Protein AF-A0A1B0C076-F1 (afdb_monomer_lite)

Organism: NCBI:txid67801

pLDDT: mean 71.06, std 21.21, range [22.62, 97.69]

Radius of gyration: 74.0 Å; chains: 1; bounding box: 146×123×240 Å

Sequence (678 aa):
MTGCGRSSKGKMVEQGSFLVFSALSLLTPFNIMLSATPCTDHTSDASNQAGRGDLTRCPSCDRDASNKERTKKFFNGVHKFKKADGSTKPILLLCVYPHLLQAIKRKLRDDKTAEEFQYQLSQNEIFDGQQLAEVLKSYCYALEELKRMNNEIEERHIEEMNLIAFQIRDLKKEHKKRLNHLATQYSERVLIEYQKFFKLRESKLELRENYEAKLKKSAGKLQDTVEGLELDYKKQLDERKGLIRDLMKEMEDKVEGENDQYEKCLTTERKETQLWRGRTGVLQKKYDTLTKEVDNLLEEVEVLKEDLQKDISDRDYVTNSKEKRIQELLHKNQDLDKYKQVLNHKISEPKAQMEPREFQINDKRKHILEMEHELAGLNQNNAQLELELKELKDKYISNVADLKLERHRARAACECIQNMCTEIYHVANHINSPNQLKVAVKNLLQRHTSDELKRFISLNANVRDEFQRQRGQIERVLEIYKYRSDDRDGKRKSEKIFKENVLLLEEVDKLRENNQSKKCKQHVVRMHSVVKCYSKSTPGINGIRQISAPNFCNFQMELINGTLITTSTQSHTVPAKIHSQEVLMCGSLGHLSKGEATQMEEAVYVDVQDLHFATSETLLPRLYIKGLCKMVCALKESFASKESNWIKKPVQAAANFEDGLYVQAVPKAMRKSGETKS

Secondary structure (DSSP, 8-state):
---------S---------STTSSSS------------------------------PPPP----GGGTTGGGG-BTTEEEEEPTTS-EEEEE---S-HHHHHHHHHHHHHHHHHHHHHHHHHHHHHHHHHHHHHHHHHHHHHHHHHHHHHHHHHHHHHHHHHHHHHHHHHHHHHHHHHHHHHHHHHHHHHHHHHHHHHHHHHHHHHHHHHHHHHHHHHHHHHHHHHHHHHHHHHHHHHHHHHHHHHHHHHHHHHHHHHHHHHHHHHSSSSSSS--------TTTHHHHHHHHHHHHHHHHHHHHHHHHHHHHHHHHHHHHHHHHHHHHHHHHHHHHHHHHHHHHHHHHHHHHHHHHHHHHHHHHHHHHHHHHHHHHHHHHHHHHHHHHHHHHHHHHHHHHHHHHHHHHHHHHHHHHHHHHHHHHHHHHTTTT-HHHHHHHHHHHHHHHS-HHHHHHHHHHHHHHHHHHHHHHHHHHHHHHHHTT---HHHHHHHHHHHHHHHHHHHHHHHHHHHHHHHHTT--EEEEEEEEE--SPPPTT--STT-----SEEEEEEEETTS-EEEEEEES-PSSTT--EEEEEEEETTEEEEES---S-S--S---S---SS-GGG-SS-HHHHHHHHHHHHHHHHHT--SSSS--SGGGTTS--HHHHHHHHHHHHHHHHHHHT--

InterPro domains:
  IPR052993 Cilia- and flagella-associated protein 57 [PTHR32215] (111-526)

Foldseek 3Di:
DDDDDDDDDDDDDDDDDPPDPPDPDDDDDDDDDDDDDDDDDDDDDDDDDDDDDDDDDDDDDDDDPPCPVVCVCDDPQWHFDQDPVRDTDTDGDPPPCPPVVVVVVVVVVVVVVVVVVVVVVVVVVVVVVVVVVVVVVVVVVVVVVVVVVVVVVVVVVVVVVVVVVVVVVVVVVVVVVVVVVVVVVVVVVVVVVVVVVVVVVVVVVVVVVVVVVVVVVVVVVVVVVVVVVVVVVVVVVVVVVVVVVVVVVVVVVVVVVVVVVVVVVVVVVPPPPDDDDDDDDPDPVVVVVVVVVVVVVVVVVVVVVVVVVVVVVVVVVVVVVVVVVVVVVVVVVVVVVVVVVVVVVVVVVVVVVVVVVVVVVVVVVVVVVVVVVVVVVVVVVVVVVVVVVVVVVVVVVVVVVVVVVVVVVVVVVVVLVVVLVVLVVVLVVCVVPVVSNVVSVVVSCVVPDDPVVVVVVVVVVVVVVVVVVVVVVVVVVVVVVVVVDPPVPVVVVVVVVVVVVVVVVVVVVVVVVVVVVVVVQKDWPAKAKDFAAPDDDDPPDDDLPDPRHTQWIWMWTAIPQRKIKTWTWHCDDPPNQDGDIWIWIQHPVGIDIDDDDDDDDDCPDDPPPPPPDDCPPPSDHPVVVVVVVLQVVLVVQQPPDPDPHGNCVSVVPPQDVVNSVVSVVVVVVNVVSNVVPD

Structure (mmCIF, N/CA/C/O backbone):
data_AF-A0A1B0C076-F1
#
_entry.id   AF-A0A1B0C076-F1
#
loop_
_atom_site.group_PDB
_atom_site.id
_atom_site.type_symbol
_atom_site.label_atom_id
_atom_site.label_alt_id
_atom_site.label_comp_id
_atom_site.label_asym_id
_atom_site.label_entity_id
_atom_site.label_seq_id
_atom_site.pdbx_PDB_ins_code
_atom_site.Cartn_x
_atom_site.Cartn_y
_atom_site.Cartn_z
_atom_site.occupancy
_atom_site.B_iso_or_equiv
_atom_site.auth_seq_id
_atom_site.auth_comp_id
_atom_site.auth_asym_id
_atom_site.auth_atom_id
_atom_site.pdbx_PDB_model_num
ATOM 1 N N . MET A 1 1 ? -20.926 35.367 1.239 1.00 27.33 1 MET A N 1
ATOM 2 C CA . MET A 1 1 ? -22.118 35.500 0.373 1.00 27.33 1 MET A CA 1
ATOM 3 C C . MET A 1 1 ? -23.372 35.355 1.233 1.00 27.33 1 MET A C 1
ATOM 5 O O . MET A 1 1 ? -23.459 34.348 1.914 1.00 27.33 1 MET A O 1
ATOM 9 N N . THR A 1 2 ? -24.232 36.392 1.238 1.00 26.31 2 THR A N 1
ATOM 10 C CA . THR A 1 2 ? -25.701 36.445 1.522 1.00 26.31 2 THR A CA 1
ATOM 11 C C . THR A 1 2 ? -26.295 35.563 2.643 1.00 26.31 2 THR A C 1
ATOM 13 O O . THR A 1 2 ? -26.159 34.354 2.600 1.00 26.31 2 THR A O 1
ATOM 16 N N . GLY A 1 3 ? -27.082 36.039 3.613 1.00 24.81 3 GLY A N 1
ATOM 17 C CA . GLY A 1 3 ? -27.753 37.324 3.808 1.00 24.81 3 GLY A CA 1
ATOM 18 C C . GLY A 1 3 ? -28.663 37.278 5.053 1.00 24.81 3 GLY A C 1
ATOM 19 O O . GLY A 1 3 ? -28.959 36.211 5.588 1.00 24.81 3 GLY A O 1
ATOM 20 N N . CYS A 1 4 ? -29.077 38.459 5.515 1.00 24.28 4 CYS A N 1
ATOM 21 C CA . CYS A 1 4 ? -30.033 38.668 6.603 1.00 24.28 4 CYS A CA 1
ATOM 22 C C . CYS A 1 4 ? -31.421 38.081 6.300 1.00 24.28 4 CYS A C 1
ATOM 24 O O . CYS A 1 4 ? -31.939 38.247 5.199 1.00 24.28 4 CYS A O 1
ATOM 26 N N . GLY A 1 5 ? -32.079 37.542 7.330 1.00 25.92 5 GLY A N 1
ATOM 27 C CA . GLY A 1 5 ? -33.520 37.298 7.357 1.00 25.92 5 GLY A CA 1
ATOM 28 C C . GLY A 1 5 ? -34.102 37.749 8.695 1.00 25.92 5 GLY A C 1
ATOM 29 O O . GLY A 1 5 ? -33.899 37.095 9.713 1.00 25.92 5 GLY A O 1
ATOM 30 N N . ARG A 1 6 ? -34.820 38.880 8.701 1.00 26.91 6 ARG A N 1
ATOM 31 C CA . ARG A 1 6 ? -35.742 39.242 9.787 1.00 26.91 6 ARG A CA 1
ATOM 32 C C . ARG A 1 6 ? -36.996 38.379 9.656 1.00 26.91 6 ARG A C 1
ATOM 34 O O . ARG A 1 6 ? -37.555 38.286 8.569 1.00 26.91 6 ARG A O 1
ATOM 41 N N . SER A 1 7 ? -37.491 37.862 10.776 1.00 30.33 7 SER A N 1
ATOM 42 C CA . SER A 1 7 ? -38.908 37.536 10.928 1.00 30.33 7 SER A CA 1
ATOM 43 C C . SER A 1 7 ? -39.451 38.192 12.189 1.00 30.33 7 SER A C 1
ATOM 45 O O . SER A 1 7 ? -38.855 38.155 13.264 1.00 30.33 7 SER A O 1
ATOM 47 N N . SER A 1 8 ? -40.581 38.855 11.991 1.00 30.62 8 SER A N 1
ATOM 48 C CA . SER A 1 8 ? -41.372 39.601 12.948 1.00 30.62 8 SER A CA 1
ATOM 49 C C . SER A 1 8 ? -42.201 38.652 13.810 1.00 30.62 8 SER A C 1
ATOM 51 O O . SER A 1 8 ? -43.144 38.048 13.298 1.00 30.62 8 SER A O 1
ATOM 53 N N . LYS A 1 9 ? -41.883 38.567 15.106 1.00 29.09 9 LYS A N 1
ATOM 54 C CA . LYS A 1 9 ? -42.831 38.582 16.239 1.00 29.09 9 LYS A CA 1
ATOM 55 C C . LYS A 1 9 ? -42.114 38.168 17.530 1.00 29.09 9 LYS A C 1
ATOM 57 O O . LYS A 1 9 ? -41.797 37.004 17.716 1.00 29.09 9 LYS A O 1
ATOM 62 N N . GLY A 1 10 ? -41.991 39.123 18.452 1.00 26.55 10 GLY A N 1
ATOM 63 C CA . GLY A 1 10 ? -42.111 38.845 19.884 1.00 26.55 10 GLY A CA 1
ATOM 64 C C . GLY A 1 10 ? -40.821 38.667 20.687 1.00 26.55 10 GLY A C 1
ATOM 65 O O . GLY A 1 10 ? -40.294 37.570 20.770 1.00 26.55 10 GLY A O 1
ATOM 66 N N . LYS A 1 11 ? -40.471 39.743 21.406 1.00 28.09 11 LYS A N 1
ATOM 67 C CA . LYS A 1 11 ? -39.709 39.803 22.670 1.00 28.09 11 LYS A CA 1
ATOM 68 C C . LYS A 1 11 ? -38.223 39.413 22.629 1.00 28.09 11 LYS A C 1
ATOM 70 O O . LYS A 1 11 ? -37.848 38.249 22.670 1.00 28.09 11 LYS A O 1
ATOM 75 N N . MET A 1 12 ? -37.395 40.459 22.658 1.00 22.62 12 MET A N 1
ATOM 76 C CA . MET A 1 12 ? -35.980 40.415 23.018 1.00 22.62 12 MET A CA 1
ATOM 77 C C . MET A 1 12 ? -35.800 40.080 24.504 1.00 22.62 12 MET A C 1
ATOM 79 O O . MET A 1 12 ? -36.397 40.729 25.360 1.00 22.62 12 MET A O 1
ATOM 83 N N . VAL A 1 13 ? -34.921 39.119 24.779 1.00 27.34 13 VAL A N 1
ATOM 84 C CA . VAL A 1 13 ? -34.116 39.044 26.002 1.00 27.34 13 VAL A CA 1
ATOM 85 C C . VAL A 1 13 ? -32.666 39.031 25.525 1.00 27.34 13 VAL A C 1
ATOM 87 O O . VAL A 1 13 ? -32.308 38.249 24.646 1.00 27.34 13 VAL A O 1
ATOM 90 N N . GLU A 1 14 ? -31.881 39.978 26.025 1.00 26.78 14 GLU A N 1
ATOM 91 C CA . GLU A 1 14 ? -30.501 40.240 25.624 1.00 26.78 14 GLU A CA 1
ATOM 92 C C . GLU A 1 14 ? -29.573 39.072 25.992 1.00 26.78 14 GLU A C 1
ATOM 94 O O . GLU A 1 14 ? -29.549 38.610 27.132 1.00 26.78 14 GLU A O 1
ATOM 99 N N . GLN A 1 15 ? -28.781 38.614 25.019 1.00 26.00 15 GLN A N 1
ATOM 100 C CA . GLN A 1 15 ? -27.613 37.762 25.226 1.00 26.00 15 GLN A CA 1
ATOM 101 C C . GLN A 1 15 ? -26.394 38.393 24.546 1.00 26.00 15 GLN A C 1
ATOM 103 O O . GLN A 1 15 ? -26.307 38.475 23.324 1.00 26.00 15 GLN A O 1
ATOM 108 N N . GLY A 1 16 ? -25.445 38.793 25.382 1.00 23.94 16 GLY A N 1
ATOM 109 C CA . GLY A 1 16 ? -24.031 39.042 25.113 1.00 23.94 16 GLY A CA 1
ATOM 110 C C . GLY A 1 16 ? -23.400 39.153 26.504 1.00 23.94 16 GLY A C 1
ATOM 111 O O . GLY A 1 16 ? -23.870 39.934 27.315 1.00 23.94 16 GLY A O 1
ATOM 112 N N . SER A 1 17 ? -22.421 38.368 26.935 1.00 29.97 17 SER A N 1
ATOM 113 C CA . SER A 1 17 ? -21.235 37.944 26.209 1.00 29.97 17 SER A CA 1
ATOM 114 C C . SER A 1 17 ? -20.635 36.723 26.913 1.00 29.97 17 SER A C 1
ATOM 116 O O . SER A 1 17 ? -20.228 36.796 28.070 1.00 29.97 17 SER A O 1
ATOM 118 N N . PHE A 1 18 ? -20.566 35.598 26.205 1.00 31.47 18 PHE A N 1
ATOM 119 C CA . PHE A 1 18 ? -19.874 34.379 26.615 1.00 31.47 18 PHE A CA 1
ATOM 120 C C . PHE A 1 18 ? -18.512 34.374 25.913 1.00 31.47 18 PHE A C 1
ATOM 122 O O . PHE A 1 18 ? -18.367 33.748 24.870 1.00 31.47 18 PHE A O 1
ATOM 129 N N . LEU A 1 19 ? -17.557 35.185 26.388 1.00 30.86 19 LEU A N 1
ATOM 130 C CA . LEU A 1 19 ? -16.203 35.248 25.806 1.00 30.86 19 LEU A CA 1
ATOM 131 C C . LEU A 1 19 ? -15.184 35.987 26.696 1.00 30.86 19 LEU A C 1
ATOM 133 O O . LEU A 1 19 ? -14.437 36.820 26.211 1.00 30.86 19 LEU A O 1
ATOM 137 N N . VAL A 1 20 ? -15.144 35.697 28.004 1.00 28.70 20 VAL A N 1
ATOM 138 C CA . VAL A 1 20 ? -14.002 36.096 28.873 1.00 28.70 20 VAL A CA 1
ATOM 139 C C . VAL A 1 20 ? -13.654 35.042 29.944 1.00 28.70 20 VAL A C 1
ATOM 141 O O . VAL A 1 20 ? -12.554 35.051 30.482 1.00 28.70 20 VAL A O 1
ATOM 144 N N . PHE A 1 21 ? -14.509 34.055 30.227 1.00 31.20 21 PHE A N 1
ATOM 145 C CA . PHE A 1 21 ? -14.301 33.165 31.384 1.00 31.20 21 PHE A CA 1
ATOM 146 C C . PHE A 1 21 ? -13.466 31.894 31.112 1.00 31.20 21 PHE A C 1
ATOM 148 O O . PHE A 1 21 ? -13.417 30.995 31.944 1.00 31.20 21 PHE A O 1
ATOM 155 N N . SER A 1 22 ? -12.806 31.786 29.955 1.00 28.34 22 SER A N 1
ATOM 156 C CA . SER A 1 22 ? -12.161 30.533 29.512 1.00 28.34 22 SER A CA 1
ATOM 157 C C . SER A 1 22 ? -10.633 30.589 29.400 1.00 28.34 22 SER A C 1
ATOM 159 O O . SER A 1 22 ? -10.053 29.668 28.838 1.00 28.34 22 SER A O 1
ATOM 161 N N . ALA A 1 23 ? -9.964 31.628 29.914 1.00 27.47 23 ALA A N 1
ATOM 162 C CA . ALA A 1 23 ? -8.527 31.827 29.667 1.00 27.47 23 ALA A CA 1
ATOM 163 C C . ALA A 1 23 ? -7.631 32.002 30.913 1.00 27.47 23 ALA A C 1
ATOM 165 O O . ALA A 1 23 ? -6.492 32.423 30.758 1.00 27.47 23 ALA A O 1
ATOM 166 N N . LEU A 1 24 ? -8.084 31.687 32.136 1.00 28.73 24 LEU A N 1
ATOM 167 C CA . LEU A 1 24 ? -7.314 32.017 33.355 1.00 28.73 24 LEU A CA 1
ATOM 168 C C . LEU A 1 24 ? -7.347 30.961 34.479 1.00 28.73 24 LEU A C 1
ATOM 170 O O . LEU A 1 24 ? -7.406 31.308 35.655 1.00 28.73 24 LEU A O 1
ATOM 174 N N . SER A 1 25 ? -7.311 29.658 34.178 1.00 29.34 25 SER A N 1
ATOM 175 C CA . SER A 1 25 ? -7.231 28.651 35.263 1.00 29.34 25 SER A CA 1
ATOM 176 C C . SER A 1 25 ? -6.369 27.417 35.006 1.00 29.34 25 SER A C 1
ATOM 178 O O . SER A 1 25 ? -6.536 26.420 35.700 1.00 29.34 25 SER A O 1
ATOM 180 N N . LEU A 1 26 ? -5.406 27.457 34.084 1.00 28.23 26 LEU A N 1
ATOM 181 C CA . LEU A 1 26 ? -4.433 26.368 33.959 1.00 28.23 26 LEU A CA 1
ATOM 182 C C . LEU A 1 26 ? -3.021 26.928 33.736 1.00 28.23 26 LEU A C 1
ATOM 184 O O . LEU A 1 26 ? -2.797 27.600 32.735 1.00 28.23 26 LEU A O 1
ATOM 188 N N . LEU A 1 27 ? -2.104 26.558 34.651 1.00 26.64 27 LEU A N 1
ATOM 189 C CA . LEU A 1 27 ? -0.656 26.862 34.729 1.00 26.64 27 LEU A CA 1
ATOM 190 C C . LEU A 1 27 ? -0.349 28.250 35.339 1.00 26.64 27 LEU A C 1
ATOM 192 O O . LEU A 1 27 ? -0.892 29.249 34.900 1.00 26.64 27 LEU A O 1
ATOM 196 N N . THR A 1 28 ? 0.504 28.450 36.348 1.00 29.80 28 THR A N 1
ATOM 197 C CA . THR A 1 28 ? 1.490 27.608 37.052 1.00 29.80 28 THR A CA 1
ATOM 198 C C . THR A 1 28 ? 1.954 28.372 38.317 1.00 29.80 28 THR A C 1
ATOM 200 O O . THR A 1 28 ? 1.745 29.584 38.401 1.00 29.80 28 THR A O 1
ATOM 203 N N . PRO A 1 29 ? 2.573 27.688 39.296 1.00 33.47 29 PRO A N 1
ATOM 204 C CA . PRO A 1 29 ? 3.077 28.256 40.548 1.00 33.47 29 PRO A CA 1
ATOM 205 C C . PRO A 1 29 ? 4.355 29.073 40.309 1.00 33.47 29 PRO A C 1
ATOM 207 O O . PRO A 1 29 ? 5.079 28.765 39.377 1.00 33.47 29 PRO A O 1
ATOM 210 N N . PHE A 1 30 ? 4.624 30.085 41.141 1.00 26.66 30 PHE A N 1
ATOM 211 C CA . PHE A 1 30 ? 5.935 30.488 41.688 1.00 26.66 30 PHE A CA 1
ATOM 212 C C . PHE A 1 30 ? 5.782 31.854 42.377 1.00 26.66 30 PHE A C 1
ATOM 214 O O . PHE A 1 30 ? 5.500 32.868 41.745 1.00 26.66 30 PHE A O 1
ATOM 221 N N . ASN A 1 31 ? 5.986 31.862 43.695 1.00 29.73 31 ASN A N 1
ATOM 222 C CA . ASN A 1 31 ? 6.286 33.062 44.470 1.00 29.73 31 ASN A CA 1
ATOM 223 C C . ASN A 1 31 ? 7.607 33.661 43.971 1.00 29.73 31 ASN A C 1
ATOM 225 O O . ASN A 1 31 ? 8.642 33.021 44.142 1.00 29.73 31 ASN A O 1
ATOM 229 N N . ILE A 1 32 ? 7.591 34.895 43.465 1.00 25.56 32 ILE A N 1
ATOM 230 C CA . ILE A 1 32 ? 8.733 35.814 43.554 1.00 25.56 32 ILE A CA 1
ATOM 231 C C . ILE A 1 32 ? 8.188 37.198 43.926 1.00 25.56 32 ILE A C 1
ATOM 233 O O . ILE A 1 32 ? 7.276 37.719 43.291 1.00 25.56 32 ILE A O 1
ATOM 237 N N . MET A 1 33 ? 8.742 37.734 45.016 1.00 25.41 33 MET A N 1
ATOM 238 C CA . MET A 1 33 ? 8.527 39.074 45.566 1.00 25.41 33 MET A CA 1
ATOM 239 C C . MET A 1 33 ? 8.656 40.178 44.508 1.00 25.41 33 MET A C 1
ATOM 241 O O . MET A 1 33 ? 9.448 40.042 43.582 1.00 25.41 33 MET A O 1
ATOM 245 N N . LEU A 1 34 ? 8.017 41.328 44.749 1.00 23.25 34 LEU A N 1
ATOM 246 C CA . LEU A 1 34 ? 8.712 42.594 45.041 1.00 23.25 34 LEU A CA 1
ATOM 247 C C . LEU A 1 34 ? 7.687 43.723 45.245 1.00 23.25 34 LEU A C 1
ATOM 249 O O . LEU A 1 34 ? 6.906 44.039 44.359 1.00 23.25 34 LEU A O 1
ATOM 253 N N . SER A 1 35 ? 7.718 44.287 46.455 1.00 24.42 35 SER A N 1
ATOM 254 C CA . SER A 1 35 ? 7.391 45.669 46.838 1.00 24.42 35 SER A CA 1
ATOM 255 C C . SER A 1 35 ? 6.302 46.445 46.078 1.00 24.42 35 SER A C 1
ATOM 257 O O . SER A 1 35 ? 6.493 46.822 44.927 1.00 24.42 35 SER A O 1
ATOM 259 N N . ALA A 1 36 ? 5.299 46.927 46.814 1.00 24.22 36 ALA A N 1
ATOM 260 C CA . ALA A 1 36 ? 4.882 48.327 46.713 1.00 24.22 36 ALA A CA 1
ATOM 261 C C . ALA A 1 36 ? 4.124 48.745 47.983 1.00 24.22 36 ALA A C 1
ATOM 263 O O . ALA A 1 36 ? 3.157 48.120 48.404 1.00 24.22 36 ALA A O 1
ATOM 264 N N . THR A 1 37 ? 4.639 49.800 48.595 1.00 25.19 37 THR A N 1
ATOM 265 C CA . THR A 1 37 ? 4.164 50.552 49.761 1.00 25.19 37 THR A CA 1
ATOM 266 C C . THR A 1 37 ? 2.670 50.905 49.745 1.00 25.19 37 THR A C 1
ATOM 268 O O . THR A 1 37 ? 2.195 51.401 48.721 1.00 25.19 37 THR A O 1
ATOM 271 N N . PRO A 1 38 ? 1.951 50.830 50.882 1.00 26.97 38 PRO A N 1
ATOM 272 C CA . PRO A 1 38 ? 0.744 51.619 51.072 1.00 26.97 38 PRO A CA 1
ATOM 273 C C . PRO A 1 38 ? 1.137 53.031 51.529 1.00 26.97 38 PRO A C 1
ATOM 275 O O . PRO A 1 38 ? 1.602 53.238 52.648 1.00 26.97 38 PRO A O 1
ATOM 278 N N . CYS A 1 39 ? 0.970 54.004 50.637 1.00 26.20 39 CYS A N 1
ATOM 279 C CA . CYS A 1 39 ? 0.943 55.415 50.996 1.00 26.20 39 CYS A CA 1
ATOM 280 C C . CYS A 1 39 ? -0.496 55.734 51.418 1.00 26.20 39 CYS A C 1
ATOM 282 O O . CYS A 1 39 ? -1.390 55.792 50.575 1.00 26.20 39 CYS A O 1
ATOM 284 N N . THR A 1 40 ? -0.735 55.877 52.719 1.00 30.30 40 THR A N 1
ATOM 285 C CA . THR A 1 40 ? -1.957 56.496 53.238 1.00 30.30 40 THR A CA 1
ATOM 286 C C . THR A 1 40 ? -1.554 57.596 54.203 1.00 30.30 40 THR A C 1
ATOM 288 O O . THR A 1 40 ? -1.291 57.345 55.380 1.00 30.30 40 THR A O 1
ATOM 291 N N . ASP A 1 41 ? -1.501 58.816 53.682 1.00 26.38 41 ASP A N 1
ATOM 292 C CA . ASP A 1 41 ? -1.619 60.022 54.486 1.00 26.38 41 ASP A CA 1
ATOM 293 C C . ASP A 1 41 ? -3.041 60.075 55.054 1.00 26.38 41 ASP A C 1
ATOM 295 O O . ASP A 1 41 ? -4.009 60.115 54.297 1.00 26.38 41 ASP A O 1
ATOM 299 N N . HIS A 1 42 ? -3.171 60.004 56.379 1.00 28.69 42 HIS A N 1
ATOM 300 C CA . HIS A 1 42 ? -3.791 61.058 57.193 1.00 28.69 42 HIS A CA 1
ATOM 301 C C . HIS A 1 42 ? -4.025 60.606 58.648 1.00 28.69 42 HIS A C 1
ATOM 303 O O . HIS A 1 42 ? -4.879 59.780 58.949 1.00 28.69 42 HIS A O 1
ATOM 309 N N . THR A 1 43 ? -3.243 61.228 59.537 1.00 27.94 43 THR A N 1
ATOM 310 C CA . THR A 1 43 ? -3.638 61.858 60.814 1.00 27.94 43 THR A CA 1
ATOM 311 C C . THR A 1 43 ? -4.606 61.119 61.747 1.00 27.94 43 THR A C 1
ATOM 313 O O . THR A 1 43 ? -5.816 61.230 61.586 1.00 27.94 43 THR A O 1
ATOM 316 N N . SER A 1 44 ? -4.080 60.558 62.841 1.00 30.72 44 SER A N 1
ATOM 317 C CA . SER A 1 44 ? -4.340 61.073 64.199 1.00 30.72 44 SER A CA 1
ATOM 318 C C . SER A 1 44 ? -3.641 60.211 65.250 1.00 30.72 44 SER A C 1
ATOM 320 O O . SER A 1 44 ? -3.791 58.990 65.273 1.00 30.72 44 SER A O 1
ATOM 322 N N . ASP A 1 45 ? -2.897 60.891 66.113 1.00 25.86 45 ASP A N 1
ATOM 323 C CA . ASP A 1 45 ? -2.195 60.393 67.286 1.00 25.86 45 ASP A CA 1
ATOM 324 C C . ASP A 1 45 ? -3.082 59.586 68.247 1.00 25.86 45 ASP A C 1
ATOM 326 O O . ASP A 1 45 ? -4.219 59.961 68.523 1.00 25.86 45 ASP A O 1
ATOM 330 N N . ALA A 1 46 ? -2.510 58.535 68.844 1.00 26.53 46 ALA A N 1
ATOM 331 C CA . ALA A 1 46 ? -2.172 58.504 70.273 1.00 26.53 46 ALA A CA 1
ATOM 332 C C . ALA A 1 46 ? -2.187 57.076 70.857 1.00 26.53 46 ALA A C 1
ATOM 334 O O . ALA A 1 46 ? -3.229 56.446 71.006 1.00 26.53 46 ALA A O 1
ATOM 335 N N . SER A 1 47 ? -1.021 56.688 71.387 1.00 28.33 47 SER A N 1
ATOM 336 C CA . SER A 1 47 ? -0.861 56.051 72.705 1.00 28.33 47 SER A CA 1
ATOM 337 C C . SER A 1 47 ? -1.314 54.587 72.893 1.00 28.33 47 SER A C 1
ATOM 339 O O . SER A 1 47 ? -2.496 54.273 72.951 1.00 28.33 47 SER A O 1
ATOM 341 N N . ASN A 1 48 ? -0.374 53.679 73.174 1.00 30.78 48 ASN A N 1
ATOM 342 C CA . ASN A 1 48 ? 0.082 53.454 74.554 1.00 30.78 48 ASN A CA 1
ATOM 343 C C . ASN A 1 48 ? 1.050 52.267 74.658 1.00 30.78 48 ASN A C 1
ATOM 345 O O . ASN A 1 48 ? 0.691 51.110 74.450 1.00 30.78 48 ASN A O 1
ATOM 349 N N . GLN A 1 49 ? 2.279 52.587 75.065 1.00 30.86 49 GLN A N 1
ATOM 350 C CA . GLN A 1 49 ? 3.191 51.668 75.730 1.00 30.86 49 GLN A CA 1
ATOM 351 C C . GLN A 1 49 ? 2.688 51.350 77.140 1.00 30.86 49 GLN A C 1
ATOM 353 O O . GLN A 1 49 ? 2.058 52.164 77.814 1.00 30.86 49 GLN A O 1
ATOM 358 N N . ALA A 1 50 ? 3.032 50.145 77.577 1.00 28.17 50 ALA A N 1
ATOM 359 C CA . ALA A 1 50 ? 2.868 49.653 78.927 1.00 28.17 50 ALA A CA 1
ATOM 360 C C . ALA A 1 50 ? 3.514 50.577 79.976 1.00 28.17 50 ALA A C 1
ATOM 362 O O . ALA A 1 50 ? 4.671 50.971 79.856 1.00 28.17 50 ALA A O 1
ATOM 363 N N . GLY A 1 51 ? 2.782 50.827 81.060 1.00 28.77 51 GLY A N 1
ATOM 364 C CA . GLY A 1 51 ? 3.280 51.486 82.262 1.00 28.77 51 GLY A CA 1
ATOM 365 C C . GLY A 1 51 ? 2.475 51.016 83.464 1.00 28.77 51 GLY A C 1
ATOM 366 O O . GLY A 1 51 ? 1.383 51.513 83.726 1.00 28.77 51 GLY A O 1
ATOM 367 N N . ARG A 1 52 ? 2.995 49.994 84.151 1.00 31.23 52 ARG A N 1
ATOM 368 C CA . ARG A 1 52 ? 2.453 49.441 85.398 1.00 31.23 52 ARG A CA 1
ATOM 369 C C . ARG A 1 52 ? 2.393 50.528 86.475 1.00 31.23 52 ARG A C 1
ATOM 371 O O . ARG A 1 52 ? 3.332 51.301 86.631 1.00 31.23 52 ARG A O 1
ATOM 378 N N . GLY A 1 53 ? 1.284 50.556 87.209 1.00 27.86 53 GLY A N 1
ATOM 379 C CA . GLY A 1 53 ? 1.039 51.510 88.282 1.00 27.86 53 GLY A CA 1
ATOM 380 C C . GLY A 1 53 ? 1.835 51.238 89.556 1.00 27.86 53 GLY A C 1
ATOM 381 O O . GLY A 1 53 ? 2.126 50.092 89.894 1.00 27.86 53 GLY A O 1
ATOM 382 N N . ASP A 1 54 ? 2.086 52.317 90.293 1.00 28.27 54 ASP A N 1
ATOM 383 C CA . ASP A 1 54 ? 2.503 52.300 91.690 1.00 28.27 54 ASP A CA 1
ATOM 384 C C . ASP A 1 54 ? 1.274 52.668 92.545 1.00 28.27 54 ASP A C 1
ATOM 386 O O . ASP A 1 54 ? 0.905 53.832 92.716 1.00 28.27 54 ASP A O 1
ATOM 390 N N . LEU A 1 55 ? 0.548 51.643 93.000 1.00 30.02 55 LEU A N 1
ATOM 391 C CA . LEU A 1 55 ? -0.609 51.771 93.887 1.00 30.02 55 LEU A CA 1
ATOM 392 C C . LEU A 1 55 ? -0.121 51.724 95.338 1.00 30.02 55 LEU A C 1
ATOM 394 O O . LEU A 1 55 ? 0.178 50.666 95.889 1.00 30.02 55 LEU A O 1
ATOM 398 N N . THR A 1 56 ? -0.066 52.897 95.964 1.00 30.11 56 THR A N 1
ATOM 399 C CA . THR A 1 56 ? 0.103 53.091 97.409 1.00 30.11 56 THR A CA 1
ATOM 400 C C . THR A 1 56 ? -0.770 52.115 98.213 1.00 30.11 56 THR A C 1
ATOM 402 O O . THR A 1 56 ? -1.997 52.143 98.117 1.00 30.11 56 THR A O 1
ATOM 405 N N . ARG A 1 57 ? -0.142 51.267 99.041 1.00 29.72 57 ARG A N 1
ATOM 406 C CA . ARG A 1 57 ? -0.815 50.406 100.028 1.00 29.72 57 ARG A CA 1
ATOM 407 C C . ARG A 1 57 ? -1.589 51.269 101.036 1.00 29.72 57 ARG A C 1
ATOM 409 O O . ARG A 1 57 ? -0.976 52.023 101.789 1.00 29.72 57 ARG A O 1
ATOM 416 N N . CYS A 1 58 ? -2.912 51.123 101.106 1.00 26.23 58 CYS A N 1
ATOM 417 C CA . CYS A 1 58 ? -3.713 51.597 102.239 1.00 26.23 58 CYS A CA 1
ATOM 418 C C . CYS A 1 58 ? -3.916 50.448 103.246 1.00 26.23 58 CYS A C 1
ATOM 420 O O . CYS A 1 58 ? -4.317 49.361 102.829 1.00 26.23 58 CYS A O 1
ATOM 422 N N . PRO A 1 59 ? -3.683 50.658 104.554 1.00 33.53 59 PRO A N 1
ATOM 423 C CA . PRO A 1 59 ? -4.054 49.689 105.578 1.00 33.53 59 PRO A CA 1
ATOM 424 C C . PRO A 1 59 ? -5.576 49.703 105.782 1.00 33.53 59 PRO A C 1
ATOM 426 O O . PRO A 1 59 ? -6.167 50.754 106.025 1.00 33.53 59 PRO A O 1
ATOM 429 N N . SER A 1 60 ? -6.210 48.536 105.677 1.00 31.80 60 SER A N 1
ATOM 430 C CA . SER A 1 60 ? -7.613 48.319 106.036 1.00 31.80 60 SER A CA 1
ATOM 431 C C . SER A 1 60 ? -7.749 48.236 107.557 1.00 31.80 60 SER A C 1
ATOM 433 O O . SER A 1 60 ? -7.107 47.395 108.183 1.00 31.80 60 SER A O 1
ATOM 435 N N . CYS A 1 61 ? -8.582 49.084 108.154 1.00 36.78 61 CYS A N 1
ATOM 436 C CA . CYS A 1 61 ? -8.976 48.979 109.557 1.00 36.78 61 CYS A CA 1
ATOM 437 C C . CYS A 1 61 ? -10.477 48.680 109.655 1.00 36.78 61 CYS A C 1
ATOM 439 O O . CYS A 1 61 ? -11.309 49.454 109.179 1.00 36.78 61 CYS A O 1
ATOM 441 N N . ASP A 1 62 ? -10.793 47.531 110.254 1.00 34.41 62 ASP A N 1
ATOM 442 C CA . ASP A 1 62 ? -12.150 47.054 110.512 1.00 34.41 62 ASP A CA 1
ATOM 443 C C . ASP A 1 62 ? -12.855 47.875 111.603 1.00 34.41 62 ASP A C 1
ATOM 445 O O . ASP A 1 62 ? -12.235 48.432 112.516 1.00 34.41 62 ASP A O 1
ATOM 449 N N . ARG A 1 63 ? -14.183 47.976 111.479 1.00 40.19 63 ARG A N 1
ATOM 450 C CA . ARG A 1 63 ? -15.067 48.684 112.414 1.00 40.19 63 ARG A CA 1
ATOM 451 C C . ARG A 1 63 ? -15.320 47.839 113.666 1.00 40.19 63 ARG A C 1
ATOM 453 O O . ARG A 1 63 ? -16.396 47.271 113.802 1.00 40.19 63 ARG A O 1
ATOM 460 N N . ASP A 1 64 ? -14.400 47.875 114.621 1.00 40.44 64 ASP A N 1
ATOM 461 C CA . ASP A 1 64 ? -14.753 47.637 116.024 1.00 40.44 64 ASP A CA 1
ATOM 462 C C . ASP A 1 64 ? -14.952 48.970 116.756 1.00 40.44 64 ASP A C 1
ATOM 464 O O . ASP A 1 64 ? -14.298 49.980 116.472 1.00 40.44 64 ASP A O 1
ATOM 468 N N . ALA A 1 65 ? -15.902 48.993 117.694 1.00 51.25 65 ALA A N 1
ATOM 469 C CA . ALA A 1 65 ? -16.469 50.184 118.340 1.00 51.25 65 ALA A CA 1
ATOM 470 C C . ALA A 1 65 ? -15.483 51.045 119.173 1.00 51.25 65 ALA A C 1
ATOM 472 O O . ALA A 1 65 ? -15.900 52.006 119.818 1.00 51.25 65 ALA A O 1
ATOM 473 N N . SER A 1 66 ? -14.177 50.765 119.126 1.00 50.25 66 SER A N 1
ATOM 474 C CA . SER A 1 66 ? -13.127 51.432 119.909 1.00 50.25 66 SER A CA 1
ATOM 475 C C . SER A 1 66 ? -12.594 52.743 119.293 1.00 50.25 66 SER A C 1
ATOM 477 O O . SER A 1 66 ? -11.870 53.477 119.963 1.00 50.25 66 SER A O 1
ATOM 479 N N . ASN A 1 67 ? -12.938 53.086 118.043 1.00 48.16 67 ASN A N 1
ATOM 480 C CA . ASN A 1 67 ? -12.310 54.208 117.315 1.00 48.16 67 ASN A CA 1
ATOM 481 C C . ASN A 1 67 ? -13.144 55.500 117.203 1.00 48.16 67 ASN A C 1
ATOM 483 O O . ASN A 1 67 ? -12.753 56.421 116.476 1.00 48.16 67 ASN A O 1
ATOM 487 N N . LYS A 1 68 ? -14.248 55.626 117.954 1.00 51.16 68 LYS A N 1
ATOM 488 C CA . LYS A 1 68 ? -15.094 56.840 117.955 1.00 51.16 68 LYS A CA 1
ATOM 489 C C . LYS A 1 68 ? -14.325 58.119 118.324 1.00 51.16 68 LYS A C 1
ATOM 491 O O . LYS A 1 68 ? -14.667 59.199 117.842 1.00 51.16 68 LYS A O 1
ATOM 496 N N . GLU A 1 69 ? -13.264 58.016 119.126 1.00 51.28 69 GLU A N 1
ATOM 497 C CA . GLU A 1 69 ? -12.422 59.170 119.467 1.00 51.28 69 GLU A CA 1
ATOM 498 C C . GLU A 1 69 ? -11.448 59.569 118.349 1.00 51.28 69 GLU A C 1
ATOM 500 O O . GLU A 1 69 ? -11.199 60.759 118.154 1.00 51.28 69 GLU A O 1
ATOM 505 N N . ARG A 1 70 ? -10.949 58.621 117.541 1.00 51.91 70 ARG A N 1
ATOM 506 C CA . ARG A 1 70 ? -10.040 58.926 116.418 1.00 51.91 70 ARG A CA 1
ATOM 507 C C . ARG A 1 70 ? -10.763 59.517 115.209 1.00 51.91 70 ARG A C 1
ATOM 509 O O . ARG A 1 70 ? -10.186 60.358 114.520 1.00 51.91 70 ARG A O 1
ATOM 516 N N . THR A 1 71 ? -12.035 59.178 114.993 1.00 51.53 71 THR A N 1
ATOM 517 C CA . THR A 1 71 ? -12.863 59.782 113.933 1.00 51.53 71 THR A CA 1
ATOM 518 C C . THR A 1 71 ? -13.168 61.266 114.156 1.00 51.53 71 THR A C 1
ATOM 520 O O . THR A 1 71 ? -13.478 61.955 113.191 1.00 51.53 71 THR A O 1
ATOM 523 N N . LYS A 1 72 ? -12.998 61.807 115.374 1.00 52.81 72 LYS A N 1
ATOM 524 C CA . LYS A 1 72 ? -13.139 63.256 115.626 1.00 52.81 72 LYS A CA 1
ATOM 525 C C . LYS A 1 72 ? -12.045 64.105 114.956 1.00 52.81 72 LYS A C 1
ATOM 527 O O . LYS A 1 72 ? -12.235 65.303 114.792 1.00 52.81 72 LYS A O 1
ATOM 532 N N . LYS A 1 73 ? -10.912 63.511 114.546 1.00 54.47 73 LYS A N 1
ATOM 533 C CA . LYS A 1 73 ? -9.809 64.231 113.868 1.00 54.47 73 LYS A CA 1
ATOM 534 C C . LYS A 1 73 ? -10.053 64.488 112.372 1.00 54.47 73 LYS A C 1
ATOM 536 O O . LYS A 1 73 ? -9.270 65.203 111.744 1.00 54.47 73 LYS A O 1
ATOM 541 N N . PHE A 1 74 ? -11.117 63.915 111.810 1.00 52.81 74 PHE A N 1
ATOM 542 C CA . PHE A 1 74 ? -11.533 64.099 110.422 1.00 52.81 74 PHE A CA 1
ATOM 543 C C . PHE A 1 74 ? -12.772 65.002 110.403 1.00 52.81 74 PHE A C 1
ATOM 545 O O . PHE A 1 74 ? -13.856 64.572 110.788 1.00 52.81 74 PHE A O 1
ATOM 552 N N . PHE A 1 75 ? -12.626 66.249 109.953 1.00 48.78 75 PHE A N 1
ATOM 553 C CA . PHE A 1 75 ? -13.760 67.154 109.744 1.00 48.78 75 PHE A CA 1
ATOM 554 C C . PHE A 1 75 ? -14.209 67.016 108.282 1.00 48.78 75 PHE A C 1
ATOM 556 O O . PHE A 1 75 ? -13.381 67.128 107.378 1.00 48.78 75 PHE A O 1
ATOM 563 N N . ASN A 1 76 ? -15.484 66.692 108.036 1.00 54.38 76 ASN A N 1
ATOM 564 C CA . ASN A 1 76 ? -16.021 66.346 106.706 1.00 54.38 76 ASN A CA 1
ATOM 565 C C . ASN A 1 76 ? -15.245 65.236 105.957 1.00 54.38 76 ASN A C 1
ATOM 567 O O . ASN A 1 76 ? -15.045 65.310 104.749 1.00 54.38 76 ASN A O 1
ATOM 571 N N . GLY A 1 77 ? -14.790 64.191 106.660 1.00 58.19 77 GLY A N 1
ATOM 572 C CA . GLY A 1 77 ? -14.177 63.010 106.027 1.00 58.19 77 GLY A CA 1
ATOM 573 C C . GLY A 1 77 ? -12.734 63.189 105.531 1.00 58.19 77 GLY A C 1
ATOM 574 O O . GLY A 1 77 ? -12.173 62.252 104.960 1.00 58.19 77 GLY A O 1
ATOM 575 N N . VAL A 1 78 ? -12.110 64.345 105.793 1.00 55.00 78 VAL A N 1
ATOM 576 C CA . VAL A 1 78 ? -10.723 64.655 105.412 1.00 55.00 78 VAL A CA 1
ATOM 577 C C . VAL A 1 78 ? -9.883 64.944 106.657 1.00 55.00 78 VAL A C 1
ATOM 579 O O . VAL A 1 78 ? -10.259 65.767 107.491 1.00 55.00 78 VAL A O 1
ATOM 582 N N . HIS A 1 79 ? -8.713 64.312 106.775 1.00 63.56 79 HIS A N 1
ATOM 583 C CA . HIS A 1 79 ? -7.701 64.667 107.772 1.00 63.56 79 HIS A CA 1
ATOM 584 C C . HIS A 1 79 ? -6.440 65.170 107.081 1.00 63.56 79 HIS A C 1
ATOM 586 O O . HIS A 1 79 ? -5.862 64.495 106.236 1.00 63.56 79 HIS A O 1
ATOM 592 N N . LYS A 1 80 ? -6.007 66.379 107.428 1.00 55.97 80 LYS A N 1
ATOM 593 C CA . LYS A 1 80 ? -4.804 66.993 106.869 1.00 55.97 80 LYS A CA 1
ATOM 594 C C . LYS A 1 80 ? -3.589 66.538 107.679 1.00 55.97 80 LYS A C 1
ATOM 596 O O . LYS A 1 80 ? -3.366 67.032 108.780 1.00 55.97 80 LYS A O 1
ATOM 601 N N . PHE A 1 81 ? -2.820 65.595 107.141 1.00 59.31 81 PHE A N 1
ATOM 602 C CA . PHE A 1 81 ? -1.592 65.107 107.765 1.00 59.31 81 PHE A CA 1
ATOM 603 C C . PHE A 1 81 ? -0.405 65.948 107.289 1.00 59.31 81 PHE A C 1
ATOM 605 O O . PHE A 1 81 ? -0.120 66.005 106.089 1.00 59.31 81 PHE A O 1
ATOM 612 N N . LYS A 1 82 ? 0.276 66.622 108.221 1.00 54.00 82 LYS A N 1
ATOM 613 C CA . LYS A 1 82 ? 1.543 67.303 107.938 1.00 54.00 82 LYS A CA 1
ATOM 614 C C . LYS A 1 82 ? 2.679 66.292 107.992 1.00 54.00 82 LYS A C 1
ATOM 616 O O . LYS A 1 82 ? 2.865 65.619 109.002 1.00 54.00 82 LYS A O 1
ATOM 621 N N . LYS A 1 83 ? 3.429 66.201 106.901 1.00 56.78 83 LYS A N 1
ATOM 622 C CA . LYS A 1 83 ? 4.691 65.468 106.851 1.00 56.78 83 LYS A CA 1
ATOM 623 C C . LYS A 1 83 ? 5.794 66.273 107.548 1.00 56.78 83 LYS A C 1
ATOM 625 O O . LYS A 1 83 ? 5.674 67.484 107.725 1.00 56.78 83 LYS A O 1
ATOM 630 N N . ALA A 1 84 ? 6.881 65.596 107.915 1.00 54.47 84 ALA A N 1
ATOM 631 C CA . ALA A 1 84 ? 8.049 66.215 108.548 1.00 54.47 84 ALA A CA 1
ATOM 632 C C . ALA A 1 84 ? 8.742 67.278 107.663 1.00 54.47 84 ALA A C 1
ATOM 634 O O . ALA A 1 84 ? 9.471 68.115 108.178 1.00 54.47 84 ALA A O 1
ATOM 635 N N . ASP A 1 85 ? 8.466 67.281 106.354 1.00 56.47 85 ASP A N 1
ATOM 636 C CA . ASP A 1 85 ? 8.939 68.257 105.359 1.00 56.47 85 ASP A CA 1
ATOM 637 C C . ASP A 1 85 ? 8.066 69.532 105.265 1.00 56.47 85 ASP A C 1
ATOM 639 O O . ASP A 1 85 ? 8.270 70.373 104.393 1.00 56.47 85 ASP A O 1
ATOM 643 N N . GLY A 1 86 ? 7.064 69.679 106.141 1.00 57.06 86 GLY A N 1
ATOM 644 C CA . GLY A 1 86 ? 6.152 70.827 106.176 1.00 57.06 86 GLY A CA 1
ATOM 645 C C . GLY A 1 86 ? 4.984 70.753 105.183 1.00 57.06 86 GLY A C 1
ATOM 646 O O . GLY A 1 86 ? 4.043 71.547 105.290 1.00 57.06 86 GLY A O 1
ATOM 647 N N . SER A 1 87 ? 4.970 69.780 104.265 1.00 57.31 87 SER A N 1
ATOM 648 C CA . SER A 1 87 ? 3.879 69.600 103.304 1.00 57.31 87 SER A CA 1
ATOM 649 C C . SER A 1 87 ? 2.657 68.945 103.956 1.00 57.31 87 SER A C 1
ATOM 651 O O . SER A 1 87 ? 2.756 68.016 104.762 1.00 57.31 87 SER A O 1
ATOM 653 N N . THR A 1 88 ? 1.462 69.441 103.625 1.00 54.16 88 THR A N 1
ATOM 654 C CA . THR A 1 88 ? 0.207 68.938 104.201 1.00 54.16 88 THR A CA 1
ATOM 655 C C . THR A 1 88 ? -0.541 68.111 103.157 1.00 54.16 88 THR A C 1
ATOM 657 O O . THR A 1 88 ? -0.953 68.661 102.138 1.00 54.16 88 THR A O 1
ATOM 660 N N . LYS A 1 89 ? -0.740 66.804 103.388 1.00 54.28 89 LYS A N 1
ATOM 661 C CA . LYS A 1 89 ? -1.529 65.929 102.499 1.00 54.28 89 LYS A CA 1
ATOM 662 C C . LYS A 1 89 ? -2.900 65.601 103.110 1.00 54.28 89 LYS A C 1
ATOM 664 O O . LYS A 1 89 ? -2.955 65.210 104.278 1.00 54.28 89 LYS A O 1
ATOM 669 N N . PRO A 1 90 ? -4.006 65.731 102.355 1.00 53.72 90 PRO A N 1
ATOM 670 C CA . PRO A 1 90 ? -5.310 65.257 102.801 1.00 53.72 90 PRO A CA 1
ATOM 671 C C . PRO A 1 90 ? -5.365 63.723 102.736 1.00 53.72 90 PRO A C 1
ATOM 673 O O . PRO A 1 90 ? -5.144 63.126 101.686 1.00 53.72 90 PRO A O 1
ATOM 676 N N . ILE A 1 91 ? -5.663 63.089 103.865 1.00 59.94 91 ILE A N 1
ATOM 677 C CA . ILE A 1 91 ? -5.991 61.668 103.979 1.00 59.94 91 ILE A CA 1
ATOM 678 C C . ILE A 1 91 ? -7.517 61.562 104.040 1.00 59.94 91 ILE A C 1
ATOM 680 O O . ILE A 1 91 ? -8.154 62.174 104.900 1.00 59.94 91 ILE A O 1
ATOM 684 N N . LEU A 1 92 ? -8.091 60.803 103.108 1.00 51.00 92 LEU A N 1
ATOM 685 C CA . LEU A 1 92 ? -9.527 60.550 102.978 1.00 51.00 92 LEU A CA 1
ATOM 686 C C . LEU A 1 92 ? -9.862 59.172 103.558 1.00 51.00 92 LEU A C 1
ATOM 688 O O . LEU A 1 92 ? -9.170 58.194 103.274 1.00 51.00 92 LEU A O 1
ATOM 692 N N . LEU A 1 93 ? -10.918 59.082 104.369 1.00 49.62 93 LEU A N 1
ATOM 693 C CA . LEU A 1 93 ? -11.337 57.820 104.986 1.00 49.62 93 LEU A CA 1
ATOM 694 C C . LEU A 1 93 ? -12.175 56.986 103.989 1.00 49.62 93 LEU A C 1
ATOM 696 O O . LEU A 1 93 ? -13.295 57.359 103.647 1.00 49.62 93 LEU A O 1
ATOM 700 N N . LEU A 1 94 ? -11.645 55.846 103.529 1.00 50.84 94 LEU A N 1
ATOM 701 C CA . LEU A 1 94 ? -12.181 55.042 102.413 1.00 50.84 94 LEU A CA 1
ATOM 702 C C . LEU A 1 94 ? -13.296 54.046 102.807 1.00 50.84 94 LEU A C 1
ATOM 704 O O . LEU A 1 94 ? -13.439 52.991 102.198 1.00 50.84 94 LEU A O 1
ATOM 708 N N . CYS A 1 95 ? -14.106 54.357 103.822 1.00 51.03 95 CYS A N 1
ATOM 709 C CA . CYS A 1 95 ? -15.159 53.457 104.322 1.00 51.03 95 CYS A CA 1
ATOM 710 C C . CYS A 1 95 ? -16.553 53.739 103.724 1.00 51.03 95 CYS A C 1
ATOM 712 O O . CYS A 1 95 ? -17.556 53.338 104.311 1.00 51.03 95 CYS A O 1
ATOM 714 N N . VAL A 1 96 ? -16.640 54.451 102.591 1.00 47.28 96 VAL A N 1
ATOM 715 C CA . VAL A 1 96 ? -17.919 54.966 102.050 1.00 47.28 96 VAL A CA 1
ATOM 716 C C . VAL A 1 96 ? -18.286 54.406 100.661 1.00 47.28 96 VAL A C 1
ATOM 718 O O . VAL A 1 96 ? -19.395 54.637 100.200 1.00 47.28 96 VAL A O 1
ATOM 721 N N . TYR A 1 97 ? -17.441 53.600 99.998 1.00 51.72 97 TYR A N 1
ATOM 722 C CA . TYR A 1 97 ? -17.720 53.139 98.620 1.00 51.72 97 TYR A CA 1
ATOM 723 C C . TYR A 1 97 ? -17.615 51.613 98.423 1.00 51.72 97 TYR A C 1
ATOM 725 O O . TYR A 1 97 ? -16.673 51.136 97.785 1.00 51.72 97 TYR A O 1
ATOM 733 N N . PRO A 1 98 ? -18.595 50.818 98.900 1.00 57.81 98 PRO A N 1
ATOM 734 C CA . PRO A 1 98 ? -18.668 49.372 98.635 1.00 57.81 98 PRO A CA 1
ATOM 735 C C . PRO A 1 98 ? -18.647 49.022 97.133 1.00 57.81 98 PRO A C 1
ATOM 737 O O . PRO A 1 98 ? -18.133 47.972 96.746 1.00 57.81 98 PRO A O 1
ATOM 740 N N . HIS A 1 99 ? -19.111 49.933 96.273 1.00 59.06 99 HIS A N 1
ATOM 741 C CA . HIS A 1 99 ? -19.078 49.784 94.816 1.00 59.06 99 HIS A CA 1
ATOM 742 C C . HIS A 1 99 ? -17.659 49.674 94.238 1.00 59.06 99 HIS A C 1
ATOM 744 O O . HIS A 1 99 ? -17.450 48.929 93.282 1.00 59.06 99 HIS A O 1
ATOM 750 N N . LEU A 1 100 ? -16.668 50.352 94.829 1.00 57.66 100 LEU A N 1
ATOM 751 C CA . LEU A 1 100 ? -15.290 50.325 94.330 1.00 57.66 100 LEU A CA 1
ATOM 752 C C . LEU A 1 100 ? -14.622 48.970 94.611 1.00 57.66 100 LEU A C 1
ATOM 754 O O . LEU A 1 100 ? -13.951 48.406 93.749 1.00 57.66 100 LEU A O 1
ATOM 758 N N . LEU A 1 101 ? -14.865 48.401 95.796 1.00 60.25 101 LEU A N 1
ATOM 759 C CA . LEU A 1 101 ? -14.362 47.074 96.159 1.00 60.25 101 LEU A CA 1
ATOM 760 C C . LEU A 1 101 ? -14.993 45.981 95.278 1.00 60.25 101 LEU A C 1
ATOM 762 O O . LEU A 1 101 ? -14.328 45.023 94.885 1.00 60.25 101 LEU A O 1
ATOM 766 N N . GLN A 1 102 ? -16.276 46.140 94.938 1.00 66.19 102 GLN A N 1
ATOM 767 C CA . GLN A 1 102 ? -16.981 45.243 94.023 1.00 66.19 102 GLN A CA 1
ATOM 768 C C . GLN A 1 102 ? -16.463 45.371 92.582 1.00 66.19 102 GLN A C 1
ATOM 770 O O . GLN A 1 102 ? -16.320 44.355 91.905 1.00 66.19 102 GLN A O 1
ATOM 775 N N . ALA A 1 103 ? -16.111 46.582 92.137 1.00 70.62 103 ALA A N 1
ATOM 776 C CA . ALA A 1 103 ? -15.493 46.820 90.834 1.00 70.62 103 ALA A CA 1
ATOM 777 C C . ALA A 1 103 ? -14.102 46.171 90.721 1.00 70.62 103 ALA A C 1
ATOM 779 O O . ALA A 1 103 ? -13.822 45.503 89.730 1.00 70.62 103 ALA A O 1
ATOM 780 N N . ILE A 1 104 ? -13.264 46.277 91.759 1.00 70.06 104 ILE A N 1
ATOM 781 C CA . ILE A 1 104 ? -11.943 45.624 91.788 1.00 70.06 104 ILE A CA 1
ATOM 782 C C . ILE A 1 104 ? -12.087 44.095 91.766 1.00 70.06 10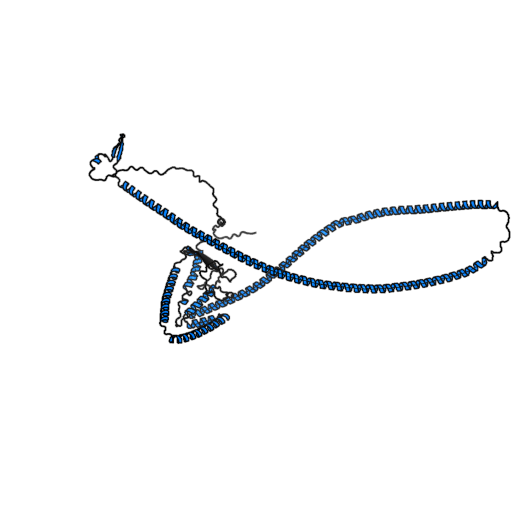4 ILE A C 1
ATOM 784 O O . ILE A 1 104 ? -11.384 43.426 91.015 1.00 70.06 104 ILE A O 1
ATOM 788 N N . LYS A 1 105 ? -13.031 43.528 92.534 1.00 71.00 105 LYS A N 1
ATOM 789 C CA . LYS A 1 105 ? -13.302 42.078 92.522 1.00 71.00 105 LYS A CA 1
ATOM 790 C C . LYS A 1 105 ? -13.843 41.573 91.181 1.00 71.00 105 LYS A C 1
ATOM 792 O O . LYS A 1 105 ? -13.564 40.430 90.834 1.00 71.00 105 LYS A O 1
ATOM 797 N N . ARG A 1 106 ? -14.623 42.386 90.456 1.00 69.25 106 ARG A N 1
ATOM 798 C CA . ARG A 1 106 ? -15.069 42.067 89.089 1.00 69.25 106 ARG A CA 1
ATOM 799 C C . ARG A 1 106 ? -13.889 42.066 88.128 1.00 69.25 106 ARG A C 1
ATOM 801 O O . ARG A 1 106 ? -13.648 41.043 87.515 1.00 69.25 106 ARG A O 1
ATOM 808 N N . LYS A 1 107 ? -13.072 43.120 88.137 1.00 77.69 107 LYS A N 1
ATOM 809 C CA . LYS A 1 107 ? -11.892 43.220 87.270 1.00 77.69 107 LYS A CA 1
ATOM 810 C C . LYS A 1 107 ? -10.904 42.063 87.466 1.00 77.69 107 LYS A C 1
ATOM 812 O O . LYS A 1 107 ? -10.472 41.460 86.502 1.00 77.69 107 LYS A O 1
ATOM 817 N N . LEU A 1 108 ? -10.641 41.673 88.715 1.00 73.19 108 LEU A N 1
ATOM 818 C CA . LEU A 1 108 ? -9.815 40.497 89.036 1.00 73.19 108 LEU A CA 1
ATOM 819 C C . LEU A 1 108 ? -10.422 39.163 88.572 1.00 73.19 108 LEU A C 1
ATOM 821 O O . LEU A 1 108 ? -9.693 38.192 88.395 1.00 73.19 108 LEU A O 1
ATOM 825 N N . ARG A 1 109 ? -11.750 39.078 88.443 1.00 76.38 109 ARG A N 1
ATOM 826 C CA . ARG A 1 109 ? -12.429 37.902 87.889 1.00 76.38 109 ARG A CA 1
ATOM 827 C C . ARG A 1 109 ? -12.347 37.914 86.366 1.00 76.38 109 ARG A C 1
ATOM 829 O O . ARG A 1 109 ? -12.048 36.875 85.798 1.00 76.38 109 ARG A O 1
ATOM 836 N N . ASP A 1 110 ? -12.552 39.077 85.759 1.00 77.94 110 ASP A N 1
ATOM 837 C CA . ASP A 1 110 ? -12.465 39.276 84.314 1.00 77.94 110 ASP A CA 1
ATOM 838 C C . ASP A 1 110 ? -11.040 38.975 83.809 1.00 77.94 110 ASP A C 1
ATOM 840 O O . ASP A 1 110 ? -10.877 38.219 82.853 1.00 77.94 110 ASP A O 1
ATOM 844 N N . ASP A 1 111 ? -10.008 39.450 84.519 1.00 75.38 111 ASP A N 1
ATOM 845 C CA . ASP A 1 111 ? -8.598 39.166 84.213 1.00 75.38 111 ASP A CA 1
ATOM 846 C C . ASP A 1 111 ? -8.289 37.658 84.312 1.00 75.38 111 ASP A C 1
ATOM 848 O O . ASP A 1 111 ? -7.664 37.096 83.416 1.00 75.38 111 ASP A O 1
ATOM 852 N N . LYS A 1 112 ? -8.804 36.961 85.338 1.00 77.75 112 LYS A N 1
ATOM 853 C CA . LYS A 1 112 ? -8.661 35.496 85.456 1.00 77.75 112 LYS A CA 1
ATOM 854 C C . LYS A 1 112 ? -9.356 34.748 84.324 1.00 77.75 112 LYS A C 1
ATOM 856 O O . LYS A 1 112 ? -8.781 33.820 83.768 1.00 77.75 112 LYS A O 1
ATOM 861 N N . THR A 1 113 ? -10.570 35.160 83.957 1.00 78.50 113 THR A N 1
ATOM 862 C CA . THR A 1 113 ? -11.265 34.547 82.819 1.00 78.50 113 THR A CA 1
ATOM 863 C C . THR A 1 113 ? -10.528 34.805 81.508 1.00 78.50 113 THR A C 1
ATOM 865 O O . THR A 1 113 ? -10.474 33.920 80.665 1.00 78.50 113 THR A O 1
ATOM 868 N N . ALA A 1 114 ? -9.908 35.977 81.334 1.00 80.25 114 ALA A N 1
ATOM 869 C CA . ALA A 1 114 ? -9.115 36.289 80.148 1.00 80.25 114 ALA A CA 1
ATOM 870 C C . ALA A 1 114 ? -7.844 35.428 80.053 1.00 80.25 114 ALA A C 1
ATOM 872 O O . ALA A 1 114 ? -7.524 34.942 78.969 1.00 80.25 114 ALA A O 1
ATOM 873 N N . GLU A 1 115 ? -7.154 35.192 81.173 1.00 81.75 115 GLU A N 1
ATOM 874 C CA . GLU A 1 115 ? -6.016 34.264 81.239 1.00 81.75 115 GLU A CA 1
ATOM 875 C C . GLU A 1 115 ? -6.440 32.821 80.910 1.00 81.75 115 GLU A C 1
ATOM 877 O O . GLU A 1 115 ? -5.770 32.144 80.129 1.00 81.75 115 GLU A O 1
ATOM 882 N N . GLU A 1 116 ? -7.587 32.365 81.427 1.00 82.50 116 GLU A N 1
ATOM 883 C CA . GLU A 1 116 ? -8.162 31.051 81.097 1.00 82.50 116 GLU A CA 1
ATOM 884 C C . GLU A 1 116 ? -8.512 30.933 79.602 1.00 82.50 116 GLU A C 1
ATOM 886 O O . GLU A 1 116 ? -8.193 29.920 78.974 1.00 82.50 116 GLU A O 1
ATOM 891 N N . PHE A 1 117 ? -9.102 31.973 79.000 1.00 81.75 117 PHE A N 1
ATOM 892 C CA . PHE A 1 117 ? -9.385 32.013 77.561 1.00 81.75 117 PHE A CA 1
ATOM 893 C C . PHE A 1 117 ? -8.109 32.006 76.710 1.00 81.75 117 PHE A C 1
ATOM 895 O O . PHE A 1 117 ? -8.058 31.304 75.701 1.00 81.75 117 PHE A O 1
ATOM 902 N N . GLN A 1 118 ? -7.064 32.742 77.101 1.00 83.88 118 GLN A N 1
ATOM 903 C CA . GLN A 1 118 ? -5.785 32.706 76.383 1.00 83.88 118 GLN A CA 1
ATOM 904 C C . GLN A 1 118 ? -5.113 31.336 76.466 1.00 83.88 118 GLN A C 1
ATOM 906 O O . GLN A 1 118 ? -4.586 30.850 75.465 1.00 83.88 118 GLN A O 1
ATOM 911 N N . TYR A 1 119 ? -5.166 30.685 77.628 1.00 85.94 119 TYR A N 1
ATOM 912 C CA . TYR A 1 119 ? -4.652 29.329 77.777 1.00 85.94 119 TYR A CA 1
ATOM 913 C C . TYR A 1 119 ? -5.407 28.331 76.884 1.00 85.94 119 TYR A C 1
ATOM 915 O O . TYR A 1 119 ? -4.784 27.494 76.232 1.00 85.94 119 TYR A O 1
ATOM 923 N N . GLN A 1 120 ? -6.737 28.450 76.794 1.00 87.62 120 GLN A N 1
ATOM 924 C CA . GLN A 1 120 ? -7.552 27.633 75.887 1.00 87.62 120 GLN A CA 1
ATOM 925 C C . GLN A 1 120 ? -7.211 27.872 74.412 1.00 87.62 120 GLN A C 1
ATOM 927 O O . GLN A 1 120 ? -7.099 26.910 73.657 1.00 87.62 120 GLN A O 1
ATOM 932 N N . LEU A 1 121 ? -7.010 29.127 73.998 1.00 85.00 121 LEU A N 1
ATOM 933 C CA . LEU A 1 121 ? -6.582 29.445 72.633 1.00 85.00 121 LEU A CA 1
ATOM 934 C C . LEU A 1 121 ? -5.220 28.820 72.314 1.00 85.00 121 LEU A C 1
ATOM 936 O O . LEU A 1 121 ? -5.084 28.169 71.285 1.00 85.00 121 LEU A O 1
ATOM 940 N N . SER A 1 122 ? -4.250 28.931 73.224 1.00 89.62 122 SER A N 1
ATOM 941 C CA . SER A 1 122 ? -2.924 28.329 73.046 1.00 89.62 122 SER A CA 1
ATOM 942 C C . SER A 1 122 ? -2.981 26.797 72.955 1.00 89.62 122 SER A C 1
ATOM 944 O O . SER A 1 122 ? -2.294 26.202 72.128 1.00 89.62 122 SER A O 1
ATOM 946 N N . GLN A 1 123 ? -3.831 26.144 73.754 1.00 87.88 123 GLN A N 1
ATOM 947 C CA . GLN A 1 123 ? -4.075 24.699 73.651 1.00 87.88 123 GLN A CA 1
ATOM 948 C C . GLN A 1 123 ? -4.688 24.314 72.296 1.00 87.88 123 GLN A C 1
ATOM 950 O O . GLN A 1 123 ? -4.244 23.345 71.679 1.00 87.88 123 GLN A O 1
ATOM 955 N N . ASN A 1 124 ? -5.663 25.088 71.812 1.00 89.06 124 ASN A N 1
ATOM 956 C CA . ASN A 1 124 ? -6.283 24.855 70.509 1.00 89.06 124 ASN A CA 1
ATOM 957 C C . ASN A 1 124 ? -5.277 25.040 69.363 1.00 89.06 124 ASN A C 1
ATOM 959 O O . ASN A 1 124 ? -5.222 24.196 68.480 1.00 89.06 124 ASN A O 1
ATOM 963 N N . GLU A 1 125 ? -4.420 26.064 69.407 1.00 89.38 125 GLU A N 1
ATOM 964 C CA . GLU A 1 125 ? -3.368 26.273 68.399 1.00 89.38 125 GLU A CA 1
ATOM 965 C C . GLU A 1 125 ? -2.373 25.103 68.336 1.00 89.38 125 GLU A C 1
ATOM 967 O O . GLU A 1 125 ? -1.966 24.686 67.250 1.00 89.38 125 GLU A O 1
ATOM 972 N N . ILE A 1 126 ? -1.996 24.537 69.490 1.00 90.56 126 ILE A N 1
ATOM 973 C CA . ILE A 1 126 ? -1.127 23.351 69.549 1.00 90.56 126 ILE A CA 1
ATOM 974 C C . ILE A 1 126 ? -1.836 22.137 68.941 1.00 90.56 126 ILE A C 1
ATOM 976 O O . ILE A 1 126 ? -1.225 21.386 68.179 1.00 90.56 126 ILE A O 1
ATOM 980 N N . PHE A 1 127 ? -3.115 21.945 69.264 1.00 91.62 127 PHE A N 1
ATOM 981 C CA . PHE A 1 127 ? -3.917 20.841 68.746 1.00 91.62 127 PHE A CA 1
ATOM 982 C C . PHE A 1 127 ? -4.123 20.939 67.228 1.00 91.62 127 PHE A C 1
ATOM 984 O O . PHE A 1 127 ? -3.857 19.974 66.509 1.00 91.62 127 PHE A O 1
ATOM 991 N N . ASP A 1 128 ? -4.506 22.114 66.730 1.00 90.56 128 ASP A N 1
ATOM 992 C CA . ASP A 1 128 ? -4.673 22.383 65.301 1.00 90.56 128 ASP A CA 1
ATOM 993 C C . ASP A 1 128 ? -3.340 22.222 64.555 1.00 90.56 128 ASP A C 1
ATOM 995 O O . ASP A 1 128 ? -3.291 21.630 63.474 1.00 90.56 128 ASP A O 1
ATOM 999 N N . GLY A 1 129 ? -2.229 22.665 65.158 1.00 92.56 129 GLY A N 1
ATOM 1000 C CA . GLY A 1 129 ? -0.882 22.463 64.626 1.00 92.56 129 GLY A CA 1
ATOM 1001 C C . GLY A 1 129 ? -0.488 20.985 64.517 1.00 92.56 129 GLY A C 1
ATOM 1002 O O . GLY A 1 129 ? 0.105 20.577 63.516 1.00 92.56 129 GLY A O 1
ATOM 1003 N N . GLN A 1 130 ? -0.850 20.163 65.506 1.00 92.38 130 GLN A N 1
ATOM 1004 C CA . GLN A 1 130 ? -0.619 18.715 65.472 1.00 92.38 130 GLN A CA 1
ATOM 1005 C C . GLN A 1 130 ? -1.472 18.023 64.405 1.00 92.38 130 GLN A C 1
ATOM 1007 O O . GLN A 1 130 ? -0.932 17.227 63.634 1.00 92.38 130 GLN A O 1
ATOM 1012 N N . GLN A 1 131 ? -2.763 18.358 64.304 1.00 92.12 131 GLN A N 1
ATOM 1013 C CA . GLN A 1 131 ? -3.628 17.815 63.252 1.00 92.12 131 GLN A CA 1
ATOM 1014 C C . GLN A 1 131 ? -3.116 18.184 61.860 1.00 92.12 131 GLN A C 1
ATOM 1016 O O . GLN A 1 131 ? -3.049 17.329 60.976 1.00 92.12 131 GLN A O 1
ATOM 1021 N N . LEU A 1 132 ? -2.700 19.437 61.662 1.00 91.81 132 LEU A N 1
ATOM 1022 C CA . LEU A 1 132 ? -2.147 19.886 60.390 1.00 91.81 132 LEU A CA 1
ATOM 1023 C C . LEU A 1 132 ? -0.863 19.123 60.033 1.00 91.81 132 LEU A C 1
ATOM 1025 O O . LEU A 1 132 ? -0.694 18.717 58.883 1.00 91.81 132 LEU A O 1
ATOM 1029 N N . ALA A 1 133 ? 0.022 18.883 61.004 1.00 93.62 133 ALA A N 1
ATOM 1030 C CA . ALA A 1 133 ? 1.244 18.110 60.793 1.00 93.62 133 ALA A CA 1
ATOM 1031 C C . ALA A 1 133 ? 0.960 16.640 60.435 1.00 93.62 133 ALA A C 1
ATOM 1033 O O . ALA A 1 133 ? 1.622 16.081 59.559 1.00 93.62 133 ALA A O 1
ATOM 1034 N N . GLU A 1 134 ? -0.032 16.015 61.070 1.00 94.25 134 GLU A N 1
ATOM 1035 C CA . GLU A 1 134 ? -0.441 14.639 60.772 1.00 94.25 134 GLU A CA 1
ATOM 1036 C C . GLU A 1 134 ? -1.056 14.520 59.372 1.00 94.25 134 GLU A C 1
ATOM 1038 O O . GLU A 1 134 ? -0.693 13.626 58.602 1.00 94.25 134 GLU A O 1
ATOM 1043 N N . VAL A 1 135 ? -1.905 15.480 58.998 1.00 93.50 135 VAL A N 1
ATOM 1044 C CA . VAL A 1 135 ? -2.473 15.584 57.650 1.00 93.50 135 VAL A CA 1
ATOM 1045 C C . VAL A 1 135 ? -1.368 15.781 56.608 1.00 93.50 135 VAL A C 1
ATOM 1047 O O . VAL A 1 135 ? -1.337 15.060 55.611 1.00 93.50 135 VAL A O 1
ATOM 1050 N N . LEU A 1 136 ? -0.413 16.687 56.842 1.00 91.38 136 LEU A N 1
ATOM 1051 C CA . LEU A 1 136 ? 0.736 16.886 55.950 1.00 91.38 136 LEU A CA 1
ATOM 1052 C C . LEU A 1 136 ? 1.583 15.616 55.813 1.00 91.38 136 LEU A C 1
ATOM 1054 O O . LEU A 1 136 ? 1.977 15.265 54.704 1.00 91.38 136 LEU A O 1
ATOM 1058 N N . LYS A 1 137 ? 1.819 14.889 56.910 1.00 95.25 137 LYS A N 1
ATOM 1059 C CA . LYS A 1 137 ? 2.544 13.612 56.884 1.00 95.25 137 LYS A CA 1
ATOM 1060 C C . LYS A 1 137 ? 1.807 12.559 56.051 1.00 95.25 137 LYS A C 1
ATOM 1062 O O . LYS A 1 137 ? 2.442 11.864 55.261 1.00 95.25 137 LYS A O 1
ATOM 1067 N N . SER A 1 138 ? 0.484 12.469 56.193 1.00 94.62 138 SER A N 1
ATOM 1068 C CA . SER A 1 138 ? -0.357 11.582 55.380 1.00 94.62 138 SER A CA 1
ATOM 1069 C C . SER A 1 138 ? -0.294 11.946 53.892 1.00 94.62 138 SER A C 1
ATOM 1071 O O . SER A 1 138 ? -0.092 11.064 53.057 1.00 94.62 138 SER A O 1
ATOM 1073 N N . TYR A 1 139 ? -0.366 13.239 53.556 1.00 91.81 139 TYR A N 1
ATOM 1074 C CA . TYR A 1 139 ? -0.217 13.708 52.176 1.00 91.81 139 TYR A CA 1
ATOM 1075 C C . TYR A 1 139 ? 1.170 13.415 51.598 1.00 91.81 139 TYR A C 1
ATOM 1077 O O . TYR A 1 139 ? 1.260 12.970 50.455 1.00 91.81 139 TYR A O 1
ATOM 1085 N N . CYS A 1 140 ? 2.247 13.617 52.363 1.00 94.88 140 CYS A N 1
ATOM 1086 C CA . CYS A 1 140 ? 3.601 13.278 51.921 1.00 94.88 140 CYS A CA 1
ATOM 1087 C C . CYS A 1 140 ? 3.734 11.782 51.613 1.00 94.88 140 CYS A C 1
ATOM 1089 O O . CYS A 1 140 ? 4.253 11.431 50.558 1.00 94.88 140 CYS A O 1
ATOM 1091 N N . TYR A 1 141 ? 3.200 10.916 52.478 1.00 95.62 141 TYR A N 1
ATOM 1092 C CA . TYR A 1 141 ? 3.203 9.472 52.243 1.00 95.62 141 TYR A CA 1
ATOM 1093 C C . TYR A 1 141 ? 2.417 9.093 50.979 1.00 95.62 141 TYR A C 1
ATOM 1095 O O . TYR A 1 141 ? 2.911 8.341 50.145 1.00 95.62 141 TYR A O 1
ATOM 1103 N N . ALA A 1 142 ? 1.228 9.672 50.782 1.00 94.44 142 ALA A N 1
ATOM 1104 C CA . ALA A 1 142 ? 0.440 9.442 49.571 1.00 94.44 142 ALA A CA 1
ATOM 1105 C C . ALA A 1 142 ? 1.168 9.919 48.300 1.00 94.44 142 ALA A C 1
ATOM 1107 O O . ALA A 1 142 ? 1.103 9.259 47.265 1.00 94.44 142 ALA A O 1
ATOM 1108 N N . LEU A 1 143 ? 1.889 11.044 48.367 1.00 93.12 143 LEU A N 1
ATOM 1109 C CA . LEU A 1 143 ? 2.698 11.546 47.254 1.00 93.12 143 LEU A CA 1
ATOM 1110 C C . LEU A 1 143 ? 3.896 10.642 46.945 1.00 93.12 143 LEU A C 1
ATOM 1112 O O . LEU A 1 143 ? 4.214 10.445 45.773 1.00 93.12 143 LEU A O 1
ATOM 1116 N N . GLU A 1 144 ? 4.574 10.112 47.961 1.00 94.62 144 GLU A N 1
ATOM 1117 C CA . GLU A 1 144 ? 5.674 9.156 47.783 1.00 94.62 144 GLU A CA 1
ATOM 1118 C C . GLU A 1 144 ? 5.183 7.844 47.169 1.00 94.62 144 GLU A C 1
ATOM 1120 O O . GLU A 1 144 ? 5.791 7.337 46.228 1.00 94.62 144 GLU A O 1
ATOM 1125 N N . GLU A 1 145 ? 4.039 7.347 47.630 1.00 95.12 145 GLU A N 1
ATOM 1126 C CA . GLU A 1 145 ? 3.431 6.123 47.118 1.00 95.12 145 GLU A CA 1
ATOM 1127 C C . GLU A 1 145 ? 2.958 6.273 45.665 1.00 95.12 145 GLU A C 1
ATOM 1129 O O . GLU A 1 145 ? 3.222 5.413 44.825 1.00 95.12 145 GLU A O 1
ATOM 1134 N N . LEU A 1 146 ? 2.339 7.409 45.324 1.00 93.12 146 LEU A N 1
ATOM 1135 C CA . LEU A 1 146 ? 1.979 7.726 43.940 1.00 93.12 146 LEU A CA 1
ATOM 1136 C C . LEU A 1 146 ? 3.212 7.828 43.037 1.00 93.12 146 LEU A C 1
ATOM 1138 O O . LEU A 1 146 ? 3.183 7.333 41.912 1.00 93.12 146 LEU A O 1
ATOM 1142 N N . LYS A 1 147 ? 4.307 8.432 43.517 1.00 95.00 147 LYS A N 1
ATOM 1143 C CA . LYS A 1 147 ? 5.574 8.479 42.769 1.00 95.00 147 LYS A CA 1
ATOM 1144 C C . LYS A 1 147 ? 6.141 7.081 42.537 1.00 95.00 147 LYS A C 1
ATOM 1146 O O . LYS A 1 147 ? 6.585 6.795 41.430 1.00 95.00 147 LYS A O 1
ATOM 1151 N N . ARG A 1 148 ? 6.101 6.212 43.550 1.00 96.00 148 ARG A N 1
ATOM 1152 C CA . ARG A 1 148 ? 6.554 4.819 43.442 1.00 96.00 148 ARG A CA 1
ATOM 1153 C C . ARG A 1 148 ? 5.744 4.053 42.396 1.00 96.00 148 ARG A C 1
ATOM 1155 O O . ARG A 1 148 ? 6.335 3.492 41.480 1.00 96.00 148 ARG A O 1
ATOM 1162 N N . MET A 1 149 ? 4.414 4.109 42.475 1.00 94.50 149 MET A N 1
ATOM 1163 C CA . MET A 1 149 ? 3.540 3.460 41.492 1.00 94.50 149 MET A CA 1
ATOM 1164 C C . MET A 1 149 ? 3.743 4.012 40.077 1.00 94.50 149 MET A C 1
ATOM 1166 O O . MET A 1 149 ? 3.732 3.247 39.117 1.00 94.50 149 MET A O 1
ATOM 1170 N N . ASN A 1 150 ? 3.951 5.324 39.930 1.00 91.75 150 ASN A N 1
ATOM 1171 C CA . ASN A 1 150 ? 4.204 5.920 38.621 1.00 91.75 150 ASN A CA 1
ATOM 1172 C C . ASN A 1 150 ? 5.524 5.414 38.016 1.00 91.75 150 ASN A C 1
ATOM 1174 O O . ASN A 1 150 ? 5.540 5.023 36.853 1.00 91.75 150 ASN A O 1
ATOM 1178 N N . ASN A 1 151 ? 6.593 5.327 38.814 1.00 95.19 151 ASN A N 1
ATOM 1179 C CA . ASN A 1 151 ? 7.869 4.759 38.368 1.00 95.19 151 ASN A CA 1
ATOM 1180 C C . ASN A 1 151 ? 7.728 3.277 37.966 1.00 95.19 151 ASN A C 1
ATOM 1182 O O . ASN A 1 151 ? 8.245 2.874 36.931 1.00 95.19 151 ASN A O 1
ATOM 1186 N N . GLU A 1 152 ? 6.984 2.474 38.733 1.00 96.06 152 GLU A N 1
ATOM 1187 C CA . GLU A 1 152 ? 6.735 1.057 38.412 1.00 96.06 152 GLU A CA 1
ATOM 1188 C C . GLU A 1 152 ? 5.918 0.886 37.116 1.00 96.06 152 GLU A C 1
ATOM 1190 O O . GLU A 1 152 ? 6.155 -0.033 36.329 1.00 96.06 152 GLU A O 1
ATOM 1195 N N . ILE A 1 153 ? 4.949 1.771 36.861 1.00 92.25 153 ILE A N 1
ATOM 1196 C CA . ILE A 1 153 ? 4.192 1.787 35.600 1.00 92.25 153 ILE A CA 1
ATOM 1197 C C . ILE A 1 153 ? 5.099 2.183 34.430 1.00 92.25 153 ILE A C 1
ATOM 1199 O O . ILE A 1 153 ? 5.021 1.554 33.374 1.00 92.25 153 ILE A O 1
ATOM 1203 N N . GLU A 1 154 ? 5.964 3.183 34.608 1.00 93.12 154 GLU A N 1
ATOM 1204 C CA . GLU A 1 154 ? 6.929 3.605 33.589 1.00 93.12 154 GLU A CA 1
ATOM 1205 C C . GLU A 1 154 ? 7.916 2.483 33.244 1.00 93.12 154 GLU A C 1
ATOM 1207 O O . GLU A 1 154 ? 8.127 2.206 32.062 1.00 93.12 154 GLU A O 1
ATOM 1212 N N . GLU A 1 155 ? 8.455 1.777 34.243 1.00 94.88 155 GLU A N 1
ATOM 1213 C CA . GLU A 1 155 ? 9.332 0.619 34.030 1.00 94.88 155 GLU A CA 1
ATOM 1214 C C . GLU A 1 155 ? 8.626 -0.497 33.248 1.00 94.88 155 GLU A C 1
ATOM 1216 O O . GLU A 1 155 ? 9.141 -0.941 32.218 1.00 94.88 155 GLU A O 1
ATOM 1221 N N . ARG A 1 156 ? 7.408 -0.892 33.649 1.00 93.44 156 ARG A N 1
ATOM 1222 C CA . ARG A 1 156 ? 6.626 -1.902 32.909 1.00 93.44 156 ARG A CA 1
ATOM 1223 C C . ARG A 1 156 ? 6.328 -1.472 31.476 1.00 93.44 156 ARG A C 1
ATOM 1225 O O . ARG A 1 156 ? 6.450 -2.272 30.551 1.00 93.44 156 ARG A O 1
ATOM 1232 N N . HIS A 1 157 ? 5.980 -0.204 31.267 1.00 93.62 157 HIS A N 1
ATOM 1233 C CA . HIS A 1 157 ? 5.732 0.317 29.927 1.00 93.62 157 HIS A CA 1
ATOM 1234 C C . HIS A 1 157 ? 7.006 0.280 29.064 1.00 93.62 157 HIS A C 1
ATOM 1236 O O . HIS A 1 157 ? 6.946 -0.046 27.878 1.00 93.62 157 HIS A O 1
ATOM 1242 N N . ILE A 1 158 ? 8.179 0.564 29.642 1.00 94.88 158 ILE A N 1
ATOM 1243 C CA . ILE A 1 158 ? 9.471 0.429 28.952 1.00 94.88 158 ILE A CA 1
ATOM 1244 C C . ILE A 1 158 ? 9.734 -1.035 28.568 1.00 94.88 158 ILE A C 1
ATOM 1246 O O . ILE A 1 158 ? 10.162 -1.304 27.441 1.00 94.88 158 ILE A O 1
ATOM 1250 N N . GLU A 1 159 ? 9.456 -1.992 29.453 1.00 94.62 159 GLU A N 1
ATOM 1251 C CA . GLU A 1 159 ? 9.594 -3.426 29.166 1.00 94.62 159 GLU A CA 1
ATOM 1252 C C . GLU A 1 159 ? 8.672 -3.886 28.026 1.00 94.62 159 GLU A C 1
ATOM 1254 O O . GLU A 1 159 ? 9.126 -4.555 27.091 1.00 94.62 159 GLU A O 1
ATOM 1259 N N . GLU A 1 160 ? 7.403 -3.473 28.040 1.00 92.44 160 GLU A N 1
ATOM 1260 C CA . GLU A 1 160 ? 6.442 -3.771 26.973 1.00 92.44 160 GLU A CA 1
ATOM 1261 C C . GLU A 1 160 ? 6.868 -3.156 25.633 1.00 92.44 160 GLU A C 1
ATOM 1263 O O . GLU A 1 160 ? 6.856 -3.831 24.597 1.00 92.44 160 GLU A O 1
ATOM 1268 N N . MET A 1 161 ? 7.323 -1.898 25.642 1.00 90.94 161 MET A N 1
ATOM 1269 C CA . MET A 1 161 ? 7.868 -1.236 24.453 1.00 90.94 161 MET A CA 1
ATOM 1270 C C . MET A 1 161 ? 9.089 -1.974 23.900 1.00 90.94 161 MET A C 1
ATOM 1272 O O . MET A 1 161 ? 9.208 -2.140 22.682 1.00 90.94 161 MET A O 1
ATOM 1276 N N . ASN A 1 162 ? 9.972 -2.470 24.768 1.00 94.00 162 ASN A N 1
ATOM 1277 C CA . ASN A 1 162 ? 11.132 -3.261 24.365 1.00 94.00 162 ASN A CA 1
ATOM 1278 C C . ASN A 1 162 ? 10.724 -4.603 23.741 1.00 94.00 162 ASN A C 1
ATOM 1280 O O . ASN A 1 162 ? 11.291 -4.997 22.715 1.00 94.00 162 ASN A O 1
ATOM 1284 N N . LEU A 1 163 ? 9.719 -5.282 24.302 1.00 96.00 163 LEU A N 1
ATOM 1285 C CA . LEU A 1 163 ? 9.189 -6.532 23.756 1.00 96.00 163 LEU A CA 1
ATOM 1286 C C . LEU A 1 163 ? 8.563 -6.317 22.372 1.00 96.00 163 LEU A C 1
ATOM 1288 O O . LEU A 1 163 ? 8.864 -7.057 21.431 1.00 96.00 163 LEU A O 1
ATOM 1292 N N . ILE A 1 164 ? 7.751 -5.270 22.216 1.00 92.56 164 ILE A N 1
ATOM 1293 C CA . ILE A 1 164 ? 7.145 -4.901 20.931 1.00 92.56 164 ILE A CA 1
ATOM 1294 C C . ILE A 1 164 ? 8.236 -4.538 19.914 1.00 92.56 164 ILE A C 1
ATOM 1296 O O . ILE A 1 164 ? 8.210 -5.010 18.774 1.00 92.56 164 ILE A O 1
ATOM 1300 N N . ALA A 1 165 ? 9.248 -3.764 20.315 1.00 93.44 165 ALA A N 1
ATOM 1301 C CA . ALA A 1 165 ? 10.376 -3.419 19.453 1.00 93.44 165 ALA A CA 1
ATOM 1302 C C . ALA A 1 165 ? 11.168 -4.660 19.003 1.00 93.44 165 ALA A C 1
ATOM 1304 O O . ALA A 1 165 ? 11.602 -4.731 17.847 1.00 93.44 165 ALA A O 1
ATOM 1305 N N . PHE A 1 166 ? 11.331 -5.652 19.884 1.00 96.25 166 PHE A N 1
ATOM 1306 C CA . PHE A 1 166 ? 11.955 -6.932 19.558 1.00 96.25 166 PHE A CA 1
ATOM 1307 C C . PHE A 1 166 ? 11.121 -7.728 18.544 1.00 96.25 166 PHE A C 1
ATOM 1309 O O . PHE A 1 166 ? 11.652 -8.129 17.507 1.00 96.25 166 PHE A O 1
ATOM 1316 N N . GLN A 1 167 ? 9.812 -7.870 18.769 1.00 95.56 167 GLN A N 1
ATOM 1317 C CA . GLN A 1 167 ? 8.904 -8.560 17.843 1.00 95.56 167 GLN A CA 1
ATOM 1318 C C . GLN A 1 167 ? 8.880 -7.901 16.456 1.00 95.56 167 GLN A C 1
ATOM 1320 O O . GLN A 1 167 ? 8.971 -8.586 15.436 1.00 95.56 167 GLN A O 1
ATOM 1325 N N . ILE A 1 168 ? 8.839 -6.564 16.396 1.00 91.69 168 ILE A N 1
ATOM 1326 C CA . ILE A 1 168 ? 8.923 -5.815 15.134 1.00 91.69 168 ILE A CA 1
ATOM 1327 C C . ILE A 1 168 ? 10.255 -6.095 14.427 1.00 91.69 168 ILE A C 1
ATOM 1329 O O . ILE A 1 168 ? 10.286 -6.248 13.202 1.00 91.69 168 ILE A O 1
ATOM 1333 N N . ARG A 1 169 ? 11.368 -6.161 15.168 1.00 96.06 169 ARG A N 1
ATOM 1334 C CA . ARG A 1 169 ? 12.696 -6.439 14.603 1.00 96.06 169 ARG A CA 1
ATOM 1335 C C . ARG A 1 169 ? 12.778 -7.851 14.024 1.00 96.06 169 ARG A C 1
ATOM 1337 O O . ARG A 1 169 ? 13.298 -8.006 12.917 1.00 96.06 169 ARG A O 1
ATOM 1344 N N . ASP A 1 170 ? 12.243 -8.846 14.721 1.00 96.38 170 ASP A N 1
ATOM 1345 C CA . ASP A 1 170 ? 12.228 -10.233 14.252 1.00 96.38 170 ASP A CA 1
ATOM 1346 C C . ASP A 1 170 ? 11.324 -10.417 13.030 1.00 96.38 170 ASP A C 1
ATOM 1348 O O . ASP A 1 170 ? 11.773 -10.973 12.023 1.00 96.38 170 ASP A O 1
ATOM 1352 N N . LEU A 1 171 ? 10.120 -9.833 13.033 1.00 93.56 171 LEU A N 1
ATOM 1353 C CA . LEU A 1 171 ? 9.239 -9.823 11.860 1.00 93.56 171 LEU A CA 1
ATOM 1354 C C . LEU A 1 171 ? 9.899 -9.137 10.656 1.00 93.56 171 LEU A C 1
ATOM 1356 O O . LEU A 1 171 ? 9.847 -9.655 9.539 1.00 93.56 171 LEU A O 1
ATOM 1360 N N . LYS A 1 172 ? 10.588 -8.005 10.864 1.00 94.69 172 LYS A N 1
ATOM 1361 C CA . LYS A 1 172 ? 11.359 -7.330 9.804 1.00 94.69 172 LYS A CA 1
ATOM 1362 C C . LYS A 1 172 ? 12.498 -8.203 9.280 1.00 94.69 172 LYS A C 1
ATOM 1364 O O . LYS A 1 172 ? 12.733 -8.239 8.071 1.00 94.69 172 LYS A O 1
ATOM 1369 N N . LYS A 1 173 ? 13.206 -8.916 10.160 1.00 96.94 173 LYS A N 1
ATOM 1370 C CA . LYS A 1 173 ? 14.291 -9.832 9.780 1.00 96.94 173 LYS A CA 1
ATOM 1371 C C . LYS A 1 173 ? 13.759 -10.995 8.948 1.00 96.94 173 LYS A C 1
ATOM 1373 O O . LYS A 1 173 ? 14.370 -11.347 7.940 1.00 96.94 173 LYS A O 1
ATOM 1378 N N . GLU A 1 174 ? 12.622 -11.564 9.330 1.00 95.31 174 GLU A N 1
ATOM 1379 C CA . GLU A 1 174 ? 11.983 -12.642 8.580 1.00 95.31 174 GLU A CA 1
ATOM 1380 C C . GLU A 1 174 ? 11.453 -12.160 7.224 1.00 95.31 174 GLU A C 1
ATOM 1382 O O . GLU A 1 174 ? 11.719 -12.787 6.198 1.00 95.31 174 GLU A O 1
ATOM 1387 N N . HIS A 1 175 ? 10.803 -10.995 7.185 1.00 94.44 175 HIS A N 1
ATOM 1388 C CA . HIS A 1 175 ? 10.349 -10.380 5.939 1.00 94.44 175 HIS A CA 1
ATOM 1389 C C . HIS A 1 175 ? 11.522 -10.096 4.986 1.00 94.44 175 HIS A C 1
ATOM 1391 O O . HIS A 1 175 ? 11.453 -10.423 3.802 1.00 94.44 175 HIS A O 1
ATOM 1397 N N . LYS A 1 176 ? 12.648 -9.582 5.504 1.00 95.62 176 LYS A N 1
ATOM 1398 C CA . LYS A 1 176 ? 13.877 -9.374 4.723 1.00 95.62 176 LYS A CA 1
ATOM 1399 C C . LYS A 1 176 ? 14.428 -10.685 4.156 1.00 95.62 176 LYS A C 1
ATOM 1401 O O . LYS A 1 176 ? 14.847 -10.717 3.003 1.00 95.62 176 LYS A O 1
ATOM 1406 N N . LYS A 1 177 ? 14.400 -11.780 4.927 1.00 95.94 177 LYS A N 1
ATOM 1407 C CA . LYS A 1 177 ? 14.793 -13.109 4.426 1.00 95.94 177 LYS A CA 1
ATOM 1408 C C . LYS A 1 177 ? 13.886 -13.574 3.285 1.00 95.94 177 LYS A C 1
ATOM 1410 O O . LYS A 1 177 ? 14.403 -14.042 2.275 1.00 95.94 177 LYS A O 1
ATOM 1415 N N . ARG A 1 178 ? 12.563 -13.413 3.414 1.00 93.81 178 ARG A N 1
ATOM 1416 C CA . ARG A 1 178 ? 11.594 -13.778 2.362 1.00 93.81 178 ARG A CA 1
ATOM 1417 C C . ARG A 1 178 ? 11.803 -12.956 1.086 1.00 93.81 178 ARG A C 1
ATOM 1419 O O . ARG A 1 178 ? 11.844 -13.534 0.005 1.00 93.81 178 ARG A O 1
ATOM 1426 N N . LEU A 1 179 ? 12.018 -11.644 1.212 1.00 93.00 179 LEU A N 1
ATOM 1427 C CA . LEU A 1 179 ? 12.344 -10.771 0.078 1.00 93.00 179 LEU A CA 1
ATOM 1428 C C . LEU A 1 179 ? 13.648 -11.182 -0.612 1.00 93.00 179 LEU A C 1
ATOM 1430 O O . LEU A 1 179 ? 13.674 -11.313 -1.832 1.00 93.00 179 LEU A O 1
ATOM 1434 N N . ASN A 1 180 ? 14.710 -11.443 0.152 1.00 94.12 180 ASN A N 1
ATOM 1435 C CA . ASN A 1 180 ? 15.988 -11.884 -0.408 1.00 94.12 180 ASN A CA 1
ATOM 1436 C C . ASN A 1 180 ? 15.867 -13.237 -1.121 1.00 94.12 180 ASN A C 1
ATOM 1438 O O . ASN A 1 180 ? 16.455 -13.427 -2.185 1.00 94.12 180 ASN A O 1
ATOM 1442 N N . HIS A 1 181 ? 15.099 -14.172 -0.558 1.00 95.94 181 HIS A N 1
ATOM 1443 C CA . HIS A 1 181 ? 14.843 -15.461 -1.192 1.00 95.94 181 HIS A CA 1
ATOM 1444 C C . HIS A 1 181 ? 14.125 -15.285 -2.534 1.00 95.94 181 HIS A C 1
ATOM 1446 O O . HIS A 1 181 ? 14.571 -15.829 -3.541 1.00 95.94 181 HIS A O 1
ATOM 1452 N N . LEU A 1 182 ? 13.079 -14.455 -2.570 1.00 93.69 182 LEU A N 1
ATOM 1453 C CA . LEU A 1 182 ? 12.341 -14.159 -3.795 1.00 93.69 182 LEU A CA 1
ATOM 1454 C C . LEU A 1 182 ? 13.226 -13.460 -4.842 1.00 93.69 182 LEU A C 1
ATOM 1456 O O . LEU A 1 182 ? 13.221 -13.848 -6.007 1.00 93.69 182 LEU A O 1
ATOM 1460 N N . ALA A 1 183 ? 14.034 -12.478 -4.433 1.00 92.31 183 ALA A N 1
ATOM 1461 C CA . ALA A 1 183 ? 14.988 -11.807 -5.316 1.00 92.31 183 ALA A CA 1
ATOM 1462 C C . ALA A 1 183 ? 16.011 -12.792 -5.903 1.00 92.31 183 ALA A C 1
ATOM 1464 O O . ALA A 1 183 ? 16.316 -12.732 -7.091 1.00 92.31 183 ALA A O 1
ATOM 1465 N N . THR A 1 184 ? 16.493 -13.740 -5.095 1.00 94.81 184 THR A N 1
ATOM 1466 C CA . THR A 1 184 ? 17.423 -14.782 -5.553 1.00 94.81 184 THR A CA 1
ATOM 1467 C C . THR A 1 184 ? 16.762 -15.702 -6.580 1.00 94.81 184 THR A C 1
ATOM 1469 O O . THR A 1 184 ? 17.350 -15.952 -7.628 1.00 94.81 184 THR A O 1
ATOM 1472 N N . GLN A 1 185 ? 15.511 -16.118 -6.347 1.00 95.56 185 GLN A N 1
ATOM 1473 C CA . GLN A 1 185 ? 14.740 -16.914 -7.309 1.00 95.56 185 GLN A CA 1
ATOM 1474 C C . GLN A 1 185 ? 14.520 -16.183 -8.642 1.00 95.56 185 GLN A C 1
ATOM 1476 O O . GLN A 1 185 ? 14.614 -16.795 -9.705 1.00 95.56 185 GLN A O 1
ATOM 1481 N N . TYR A 1 186 ? 14.232 -14.877 -8.614 1.00 93.38 186 TYR A N 1
ATOM 1482 C CA . TYR A 1 186 ? 14.102 -14.088 -9.843 1.00 93.38 186 TYR A CA 1
ATOM 1483 C C . TYR A 1 186 ? 15.432 -13.966 -10.586 1.00 93.38 186 TYR A C 1
ATOM 1485 O O . TYR A 1 186 ? 15.467 -14.196 -11.794 1.00 93.38 186 TYR A O 1
ATOM 1493 N N . SER A 1 187 ? 16.524 -13.671 -9.879 1.00 93.12 187 SER A N 1
ATOM 1494 C CA . SER A 1 187 ? 17.865 -13.606 -10.470 1.00 93.12 187 SER A CA 1
ATOM 1495 C C . SER A 1 187 ? 18.274 -14.932 -11.117 1.00 93.12 187 SER A C 1
ATOM 1497 O O . SER A 1 187 ? 18.811 -14.937 -12.222 1.00 93.12 187 SER A O 1
ATOM 1499 N N . GLU A 1 188 ? 17.965 -16.063 -10.479 1.00 94.44 188 GLU A N 1
ATOM 1500 C CA . GLU A 1 188 ? 18.226 -17.398 -11.026 1.00 94.44 188 GLU A CA 1
ATOM 1501 C C . GLU A 1 188 ? 17.411 -17.667 -12.301 1.00 94.44 188 GLU A C 1
ATOM 1503 O O . GLU A 1 188 ? 17.961 -18.119 -13.307 1.00 94.44 188 GLU A O 1
ATOM 1508 N N . ARG A 1 189 ? 16.117 -17.316 -12.317 1.00 94.81 189 ARG A N 1
ATOM 1509 C CA . ARG A 1 189 ? 15.273 -17.436 -13.521 1.00 94.81 189 ARG A CA 1
ATOM 1510 C C . ARG A 1 189 ? 15.790 -16.586 -14.675 1.00 94.81 189 ARG A C 1
ATOM 1512 O O . ARG A 1 189 ? 15.828 -17.057 -15.809 1.00 94.81 189 ARG A O 1
ATOM 1519 N N . VAL A 1 190 ? 16.203 -15.354 -14.387 1.00 91.50 190 VAL A N 1
ATOM 1520 C CA . VAL A 1 190 ? 16.792 -14.454 -15.382 1.00 91.50 190 VAL A CA 1
ATOM 1521 C C . VAL A 1 190 ? 18.082 -15.056 -15.936 1.00 91.50 190 VAL A C 1
ATOM 1523 O O . VAL A 1 190 ? 18.252 -15.086 -17.151 1.00 91.50 190 VAL A O 1
ATOM 1526 N N . LEU A 1 191 ? 18.950 -15.613 -15.086 1.00 94.81 191 LEU A N 1
ATOM 1527 C CA . LEU A 1 191 ? 20.177 -16.279 -15.525 1.00 94.81 191 LEU A CA 1
ATOM 1528 C C . LEU A 1 191 ? 19.887 -17.465 -16.457 1.00 94.81 191 LEU A C 1
ATOM 1530 O O . LEU A 1 191 ? 20.539 -17.601 -17.492 1.00 94.81 191 LEU A O 1
ATOM 1534 N N . ILE A 1 192 ? 18.887 -18.289 -16.131 1.00 95.62 192 ILE A N 1
ATOM 1535 C CA . ILE A 1 192 ? 18.458 -19.412 -16.978 1.00 95.62 192 ILE A CA 1
ATOM 1536 C C . ILE A 1 192 ? 17.955 -18.911 -18.339 1.00 95.62 192 ILE A C 1
ATOM 1538 O O . ILE A 1 192 ? 18.332 -19.466 -19.372 1.00 95.62 192 ILE A O 1
ATOM 1542 N N . GLU A 1 193 ? 17.133 -17.860 -18.374 1.00 91.62 193 GLU A N 1
ATOM 1543 C CA . GLU A 1 193 ? 16.675 -17.264 -19.636 1.00 91.62 193 GLU A CA 1
ATOM 1544 C C . GLU A 1 193 ? 17.844 -16.688 -20.448 1.00 91.62 193 GLU A C 1
ATOM 1546 O O . GLU A 1 193 ? 17.961 -16.974 -21.640 1.00 91.62 193 GLU A O 1
ATOM 1551 N N . TYR A 1 194 ? 18.780 -15.977 -19.812 1.00 94.06 194 TYR A N 1
ATOM 1552 C CA . TYR A 1 194 ? 20.002 -15.507 -20.473 1.00 94.06 194 TYR A CA 1
ATOM 1553 C C . TYR A 1 194 ? 20.810 -16.657 -21.076 1.00 94.06 194 TYR A C 1
ATOM 1555 O O . TYR A 1 194 ? 21.247 -16.553 -22.221 1.00 94.06 194 TYR A O 1
ATOM 1563 N N . GLN A 1 195 ? 20.970 -17.772 -20.359 1.00 94.62 195 GLN A N 1
ATOM 1564 C CA . GLN A 1 195 ? 21.650 -18.960 -20.883 1.00 94.62 195 GLN A CA 1
ATOM 1565 C C . GLN A 1 195 ? 20.919 -19.561 -22.093 1.00 94.62 195 GLN A C 1
ATOM 1567 O O . GLN A 1 195 ? 21.573 -19.982 -23.049 1.00 94.62 195 GLN A O 1
ATOM 1572 N N . LYS A 1 196 ? 19.578 -19.581 -22.099 1.00 94.94 196 LYS A N 1
ATOM 1573 C CA . LYS A 1 196 ? 18.792 -20.024 -23.266 1.00 94.94 196 LYS A CA 1
ATOM 1574 C C . LYS A 1 196 ? 19.013 -19.109 -24.470 1.00 94.94 196 LYS A C 1
ATOM 1576 O O . LYS A 1 196 ? 19.285 -19.603 -25.563 1.00 94.94 196 LYS A O 1
ATOM 1581 N N . PHE A 1 197 ? 18.936 -17.790 -24.278 1.00 93.19 197 PHE A N 1
ATOM 1582 C CA . PHE A 1 197 ? 19.180 -16.819 -25.349 1.00 93.19 197 PHE A CA 1
ATOM 1583 C C . PHE A 1 197 ? 20.614 -16.879 -25.870 1.00 93.19 197 PHE A C 1
ATOM 1585 O O . PHE A 1 197 ? 20.827 -16.766 -27.077 1.00 93.19 197 PHE A O 1
ATOM 1592 N N . PHE A 1 198 ? 21.584 -17.098 -24.984 1.00 94.69 198 PHE A N 1
ATOM 1593 C CA . PHE A 1 198 ? 22.982 -17.281 -25.348 1.00 94.69 198 PHE A CA 1
ATOM 1594 C C . PHE A 1 198 ? 23.164 -18.504 -26.256 1.00 94.69 198 PHE A C 1
ATOM 1596 O O . PHE A 1 198 ? 23.649 -18.357 -27.375 1.00 94.69 198 PHE A O 1
ATOM 1603 N N . LYS A 1 199 ? 22.653 -19.675 -25.847 1.00 95.06 199 LYS A N 1
ATOM 1604 C CA . LYS A 1 199 ? 22.700 -20.902 -26.664 1.00 95.06 199 LYS A CA 1
ATOM 1605 C C . LYS A 1 199 ? 21.993 -20.743 -28.012 1.00 95.06 199 LYS A C 1
ATOM 1607 O O . LYS A 1 199 ? 22.485 -21.209 -29.036 1.00 95.06 199 LYS A O 1
ATOM 1612 N N . LEU A 1 200 ? 20.844 -20.064 -28.041 1.00 93.75 200 LEU A N 1
ATOM 1613 C CA . LEU A 1 200 ? 20.131 -19.787 -29.291 1.00 93.75 200 LEU A CA 1
ATOM 1614 C C . LEU A 1 200 ? 20.945 -18.870 -30.216 1.00 93.75 200 LEU A C 1
ATOM 1616 O O . LEU A 1 200 ? 20.926 -19.049 -31.434 1.00 93.75 200 LEU A O 1
ATOM 1620 N N . ARG A 1 201 ? 21.647 -17.882 -29.652 1.00 93.50 201 ARG A N 1
ATOM 1621 C CA . ARG A 1 201 ? 22.519 -16.978 -30.407 1.00 93.50 201 ARG A CA 1
ATOM 1622 C C . ARG A 1 201 ? 23.713 -17.723 -30.999 1.00 93.50 201 ARG A C 1
ATOM 1624 O O . ARG A 1 201 ? 23.997 -17.498 -32.171 1.00 93.50 201 ARG A O 1
ATOM 1631 N N . GLU A 1 202 ? 24.353 -18.606 -30.236 1.00 95.44 202 GLU A N 1
ATOM 1632 C CA . GLU A 1 202 ? 25.428 -19.473 -30.740 1.00 95.44 202 GLU A CA 1
ATOM 1633 C C . GLU A 1 202 ? 24.928 -20.362 -31.882 1.00 95.44 202 GLU A C 1
ATOM 1635 O O . GLU A 1 202 ? 25.475 -20.305 -32.978 1.00 95.44 202 GLU A O 1
ATOM 1640 N N . SER A 1 203 ? 23.807 -21.065 -31.695 1.00 95.06 203 SER A N 1
ATOM 1641 C CA . SER A 1 203 ? 23.221 -21.910 -32.746 1.00 95.06 203 SER A CA 1
ATOM 1642 C C . SER A 1 203 ? 22.881 -21.126 -34.025 1.00 95.06 203 SER A C 1
ATOM 1644 O O . SER A 1 203 ? 23.109 -21.603 -35.138 1.00 95.06 203 SER A O 1
ATOM 1646 N N . LYS A 1 204 ? 22.373 -19.891 -33.896 1.00 91.56 204 LYS A N 1
ATOM 1647 C CA . LYS A 1 204 ? 22.131 -19.010 -35.051 1.00 91.56 204 LYS A CA 1
ATOM 1648 C C . LYS A 1 204 ? 23.424 -18.576 -35.741 1.00 91.56 204 LYS A C 1
ATOM 1650 O O . LYS A 1 204 ? 23.419 -18.440 -36.964 1.00 91.56 204 LYS A O 1
ATOM 1655 N N . LEU A 1 205 ? 24.494 -18.330 -34.984 1.00 93.56 205 LEU A N 1
ATOM 1656 C CA . LEU A 1 205 ? 25.794 -17.962 -35.538 1.00 93.56 205 LEU A CA 1
ATOM 1657 C C . LEU A 1 205 ? 26.398 -19.135 -36.315 1.00 93.56 205 LEU A C 1
ATOM 1659 O O . LEU A 1 205 ? 26.730 -18.963 -37.483 1.00 93.56 205 LEU A O 1
ATOM 1663 N N . GLU A 1 206 ? 26.417 -20.332 -35.729 1.00 94.38 206 GLU A N 1
ATOM 1664 C CA . GLU A 1 206 ? 26.884 -21.554 -36.397 1.00 94.38 206 GLU A CA 1
ATOM 1665 C C . GLU A 1 206 ? 26.104 -21.827 -37.689 1.00 94.38 206 GLU A C 1
ATOM 1667 O O . GLU A 1 206 ? 26.670 -22.165 -38.731 1.00 94.38 206 GLU A O 1
ATOM 1672 N N . LEU A 1 207 ? 24.778 -21.659 -37.659 1.00 93.50 207 LEU A N 1
ATOM 1673 C CA . LEU A 1 207 ? 23.952 -21.827 -38.849 1.00 93.50 207 LEU A CA 1
ATOM 1674 C C . LEU A 1 207 ? 24.314 -20.799 -39.932 1.00 93.50 207 LEU A C 1
ATOM 1676 O O . LEU A 1 207 ? 24.395 -21.154 -41.110 1.00 93.50 207 LEU A O 1
ATOM 1680 N N . ARG A 1 208 ? 24.560 -19.542 -39.547 1.00 92.12 208 ARG A N 1
ATOM 1681 C CA . ARG A 1 208 ? 24.976 -18.478 -40.467 1.00 92.12 208 ARG A CA 1
ATOM 1682 C C . ARG A 1 208 ? 26.339 -18.772 -41.089 1.00 92.12 208 ARG A C 1
ATOM 1684 O O . ARG A 1 208 ? 26.450 -18.698 -42.308 1.00 92.12 208 ARG A O 1
ATOM 1691 N N . GLU A 1 209 ? 27.327 -19.164 -40.291 1.00 94.31 209 GLU A N 1
ATOM 1692 C CA . GLU A 1 209 ? 28.657 -19.548 -40.781 1.00 94.31 209 GLU A CA 1
ATOM 1693 C C . GLU A 1 209 ? 28.571 -20.717 -41.768 1.00 94.31 209 GLU A C 1
ATOM 1695 O O . GLU A 1 209 ? 29.187 -20.690 -42.834 1.00 94.31 209 GLU A O 1
ATOM 1700 N N . ASN A 1 210 ? 27.724 -21.709 -41.482 1.00 94.94 210 ASN A N 1
ATOM 1701 C CA . ASN A 1 210 ? 27.470 -22.822 -42.394 1.00 94.94 210 ASN A CA 1
ATOM 1702 C C . ASN A 1 210 ? 26.856 -22.369 -43.732 1.00 94.94 210 ASN A C 1
ATOM 1704 O O . ASN A 1 210 ? 27.229 -22.887 -44.789 1.00 94.94 210 ASN A O 1
ATOM 1708 N N . TYR A 1 211 ? 25.917 -21.417 -43.718 1.00 90.25 211 TYR A N 1
ATOM 1709 C CA . TYR A 1 211 ? 25.339 -20.860 -44.947 1.00 90.25 211 TYR A CA 1
ATOM 1710 C C . TYR A 1 211 ? 26.335 -19.995 -45.723 1.00 90.25 211 TYR A C 1
ATOM 1712 O O . TYR A 1 211 ? 26.433 -20.145 -46.940 1.00 90.25 211 TYR A O 1
ATOM 1720 N N . GLU A 1 212 ? 27.113 -19.153 -45.044 1.00 92.31 212 GLU A N 1
ATOM 1721 C CA . GLU A 1 212 ? 28.176 -18.353 -45.663 1.00 92.31 212 GLU A CA 1
ATOM 1722 C C . GLU A 1 212 ? 29.249 -19.254 -46.293 1.00 92.31 212 GLU A C 1
ATOM 1724 O O . GLU A 1 212 ? 29.659 -19.027 -47.433 1.00 92.31 212 GLU A O 1
ATOM 1729 N N . ALA A 1 213 ? 29.631 -20.350 -45.630 1.00 92.94 213 ALA A N 1
ATOM 1730 C CA . ALA A 1 213 ? 30.551 -21.340 -46.185 1.00 92.94 213 ALA A CA 1
ATOM 1731 C C . ALA A 1 213 ? 29.985 -22.029 -47.439 1.00 92.94 213 ALA A C 1
ATOM 1733 O O . ALA A 1 213 ? 30.714 -22.238 -48.413 1.00 92.94 213 ALA A O 1
ATOM 1734 N N . LYS A 1 214 ? 28.687 -22.371 -47.451 1.00 93.50 214 LYS A N 1
ATOM 1735 C CA . LYS A 1 214 ? 28.017 -22.931 -48.640 1.00 93.50 214 LYS A CA 1
ATOM 1736 C C . LYS A 1 214 ? 27.990 -21.930 -49.796 1.00 93.50 214 LYS A C 1
ATOM 1738 O O . LYS A 1 214 ? 28.349 -22.309 -50.908 1.00 93.50 214 LYS A O 1
ATOM 1743 N N . LEU A 1 215 ? 27.639 -20.672 -49.523 1.00 90.00 215 LEU A N 1
ATOM 1744 C CA . LEU A 1 215 ? 27.645 -19.575 -50.497 1.00 90.00 215 LEU A CA 1
ATOM 1745 C C . LEU A 1 215 ? 29.039 -19.342 -51.084 1.00 90.00 215 LEU A C 1
ATOM 1747 O O . LEU A 1 215 ? 29.189 -19.234 -52.299 1.00 90.00 215 LEU A O 1
ATOM 1751 N N . LYS A 1 216 ? 30.076 -19.336 -50.240 1.00 92.88 216 LYS A N 1
ATOM 1752 C CA . LYS A 1 216 ? 31.466 -19.182 -50.681 1.00 92.88 216 LYS A CA 1
ATOM 1753 C C . LYS A 1 216 ? 31.909 -20.343 -51.572 1.00 92.88 216 LYS A C 1
ATOM 1755 O O . LYS A 1 216 ? 32.542 -20.111 -52.595 1.00 92.88 216 LYS A O 1
ATOM 1760 N N . LYS A 1 217 ? 31.529 -21.583 -51.237 1.00 92.06 217 LYS A N 1
ATOM 1761 C CA . LYS A 1 217 ? 31.794 -22.757 -52.088 1.00 92.06 217 LYS A CA 1
ATOM 1762 C C . LYS A 1 217 ? 31.073 -22.675 -53.435 1.00 92.06 217 LYS A C 1
ATOM 1764 O O . LYS A 1 217 ? 31.675 -23.021 -54.445 1.00 92.06 217 LYS A O 1
ATOM 1769 N N . SER A 1 218 ? 29.809 -22.247 -53.476 1.00 89.38 218 SER A N 1
ATOM 1770 C CA . SER A 1 218 ? 29.088 -22.090 -54.748 1.00 89.38 218 SER A CA 1
ATOM 1771 C C . SER A 1 218 ? 29.644 -20.948 -55.595 1.00 89.38 218 SER A C 1
ATOM 1773 O O . SER A 1 218 ? 29.781 -21.117 -56.801 1.00 89.38 218 SER A O 1
ATOM 1775 N N . ALA A 1 219 ? 30.005 -19.823 -54.971 1.00 89.38 219 ALA A N 1
ATOM 1776 C CA . ALA A 1 219 ? 30.634 -18.700 -55.656 1.00 89.38 219 ALA A CA 1
ATOM 1777 C C . ALA A 1 219 ? 32.004 -19.091 -56.227 1.00 89.38 219 ALA A C 1
ATOM 1779 O O . ALA A 1 219 ? 32.273 -18.789 -57.381 1.00 89.38 219 ALA A O 1
ATOM 1780 N N . GLY A 1 220 ? 32.820 -19.830 -55.462 1.00 90.06 220 GLY A N 1
ATOM 1781 C CA . GLY A 1 220 ? 34.098 -20.369 -55.939 1.00 90.06 220 GLY A CA 1
ATOM 1782 C C . GLY A 1 220 ? 33.927 -21.293 -57.143 1.00 90.06 220 GLY A C 1
ATOM 1783 O O . GLY A 1 220 ? 34.549 -21.068 -58.167 1.00 90.06 220 GLY A O 1
ATOM 1784 N N . LYS A 1 221 ? 32.990 -22.251 -57.086 1.00 90.69 221 LYS A N 1
ATOM 1785 C CA . LYS A 1 221 ? 32.693 -23.117 -58.241 1.00 90.69 221 LYS A CA 1
ATOM 1786 C C . LYS A 1 221 ? 32.265 -22.330 -59.480 1.00 90.69 221 LYS A C 1
ATOM 1788 O O . LYS A 1 221 ? 32.661 -22.684 -60.582 1.00 90.69 221 LYS A O 1
ATOM 1793 N N . LEU A 1 222 ? 31.433 -21.299 -59.312 1.00 89.81 222 LEU A N 1
ATOM 1794 C CA . LEU A 1 222 ? 31.008 -20.454 -60.427 1.00 89.81 222 LEU A CA 1
ATOM 1795 C C . LEU A 1 222 ? 32.198 -19.678 -61.006 1.00 89.81 222 LEU A C 1
ATOM 1797 O O . LEU A 1 222 ? 32.363 -19.647 -62.221 1.00 89.81 222 LEU A O 1
ATOM 1801 N N . GLN A 1 223 ? 33.043 -19.114 -60.143 1.00 91.50 223 GLN A N 1
ATOM 1802 C CA . GLN A 1 223 ? 34.267 -18.426 -60.541 1.00 91.50 223 GLN A CA 1
ATOM 1803 C C . GLN A 1 223 ? 35.191 -19.357 -61.336 1.00 91.50 223 GLN A C 1
ATOM 1805 O O . GLN A 1 223 ? 35.560 -19.014 -62.453 1.00 91.50 223 GLN A O 1
ATOM 1810 N N . ASP A 1 224 ? 35.456 -20.565 -60.831 1.00 91.62 224 ASP A N 1
ATOM 1811 C CA . ASP A 1 224 ? 36.285 -21.566 -61.514 1.00 91.62 224 ASP A CA 1
ATOM 1812 C C . ASP A 1 224 ? 35.720 -21.912 -62.906 1.00 91.62 224 ASP A C 1
ATOM 1814 O O . ASP A 1 224 ? 36.467 -22.061 -63.873 1.00 91.62 224 ASP A O 1
ATOM 1818 N N . THR A 1 225 ? 34.389 -22.019 -63.042 1.00 90.62 225 THR A N 1
ATOM 1819 C CA . THR A 1 225 ? 33.757 -22.273 -64.350 1.00 90.62 225 THR A CA 1
ATOM 1820 C C . THR A 1 225 ? 33.862 -21.090 -65.306 1.00 90.62 225 THR A C 1
ATOM 1822 O O . THR A 1 225 ? 34.063 -21.303 -66.499 1.00 90.62 225 THR A O 1
ATOM 1825 N N . VAL A 1 226 ? 33.743 -19.854 -64.809 1.00 89.75 226 VAL A N 1
ATOM 1826 C CA . VAL A 1 226 ? 33.894 -18.642 -65.627 1.00 89.75 226 VAL A CA 1
ATOM 1827 C C . VAL A 1 226 ? 35.339 -18.513 -66.099 1.00 89.75 226 VAL A C 1
ATOM 1829 O O . VAL A 1 226 ? 35.563 -18.358 -67.295 1.00 89.75 226 VAL A O 1
ATOM 1832 N N . GLU A 1 227 ? 36.311 -18.674 -65.201 1.00 90.06 227 GLU A N 1
ATOM 1833 C CA . GLU A 1 227 ? 37.739 -18.636 -65.536 1.00 90.06 227 GLU A CA 1
ATOM 1834 C C . GLU A 1 227 ? 38.122 -19.744 -66.528 1.00 90.06 227 GLU A C 1
ATOM 1836 O O . GLU A 1 227 ? 38.879 -19.502 -67.470 1.00 90.06 227 GLU A O 1
ATOM 1841 N N . GLY A 1 228 ? 37.555 -20.946 -66.376 1.00 90.44 228 GLY A N 1
ATOM 1842 C CA . GLY A 1 228 ? 37.717 -22.034 -67.342 1.00 90.44 228 GLY A CA 1
ATOM 1843 C C . GLY A 1 228 ? 37.204 -21.667 -68.739 1.00 90.44 228 GLY A C 1
ATOM 1844 O O . GLY A 1 228 ? 37.921 -21.843 -69.724 1.00 90.44 228 GLY A O 1
ATOM 1845 N N . LEU A 1 229 ? 36.000 -21.091 -68.829 1.00 89.56 229 LEU A N 1
ATOM 1846 C CA . LEU A 1 229 ? 35.429 -20.634 -70.101 1.00 89.56 229 LEU A CA 1
ATOM 1847 C C . LEU A 1 229 ? 36.247 -19.494 -70.724 1.00 89.56 229 LEU A C 1
ATOM 1849 O O . LEU A 1 229 ? 36.495 -19.508 -71.929 1.00 89.56 229 LEU A O 1
ATOM 1853 N N . GLU A 1 230 ? 36.696 -18.522 -69.928 1.00 88.00 230 GLU A N 1
ATOM 1854 C CA . GLU A 1 230 ? 37.557 -17.429 -70.395 1.00 88.00 230 GLU A CA 1
ATOM 1855 C C . GLU A 1 230 ? 38.887 -17.948 -70.953 1.00 88.00 230 GLU A C 1
ATOM 1857 O O . GLU A 1 230 ? 39.340 -17.487 -72.006 1.00 88.00 230 GLU A O 1
ATOM 1862 N N . LEU A 1 231 ? 39.499 -18.933 -70.287 1.00 92.50 231 LEU A N 1
ATOM 1863 C CA . LEU A 1 231 ? 40.731 -19.566 -70.749 1.00 92.50 231 LEU A CA 1
ATOM 1864 C C . LEU A 1 231 ? 40.527 -20.284 -72.086 1.00 92.50 231 LEU A C 1
ATOM 1866 O O . LEU A 1 231 ? 41.360 -20.149 -72.986 1.00 92.50 231 LEU A O 1
ATOM 1870 N N . ASP A 1 232 ? 39.426 -21.016 -72.235 1.00 90.00 232 ASP A N 1
ATOM 1871 C CA . ASP A 1 232 ? 39.104 -21.717 -73.477 1.00 90.00 232 ASP A CA 1
ATOM 1872 C C . ASP A 1 232 ? 38.816 -20.736 -74.623 1.00 90.00 232 ASP A C 1
ATOM 1874 O O . ASP A 1 232 ? 39.335 -20.913 -75.728 1.00 90.00 232 ASP A O 1
ATOM 1878 N N . TYR A 1 233 ? 38.093 -19.640 -74.365 1.00 88.38 233 TYR A N 1
ATOM 1879 C CA . TYR A 1 233 ? 37.908 -18.573 -75.355 1.00 88.38 233 TYR A CA 1
ATOM 1880 C C . TYR A 1 233 ? 39.227 -17.907 -75.749 1.00 88.38 233 TYR A C 1
ATOM 1882 O O . TYR A 1 233 ? 39.440 -17.596 -76.924 1.00 88.38 233 TYR A O 1
ATOM 1890 N N . LYS A 1 234 ? 40.135 -17.705 -74.790 1.00 90.81 234 LYS A N 1
ATOM 1891 C CA . LYS A 1 234 ? 41.457 -17.140 -75.061 1.00 90.81 234 LYS A CA 1
ATOM 1892 C C . LYS A 1 234 ? 42.294 -18.069 -75.939 1.00 90.81 234 LYS A C 1
ATOM 1894 O O . LYS A 1 234 ? 42.866 -17.595 -76.917 1.00 90.81 234 LYS A O 1
ATOM 1899 N N . LYS A 1 235 ? 42.295 -19.378 -75.662 1.00 89.62 235 LYS A N 1
ATOM 1900 C CA . LYS A 1 235 ? 42.944 -20.380 -76.525 1.00 89.62 235 LYS A CA 1
ATOM 1901 C C . LYS A 1 235 ? 42.382 -20.347 -77.942 1.00 89.62 235 LYS A C 1
ATOM 1903 O O . LYS A 1 235 ? 43.156 -20.228 -78.883 1.00 89.62 235 LYS A O 1
ATOM 1908 N N . GLN A 1 236 ? 41.056 -20.345 -78.101 1.00 89.44 236 GLN A N 1
ATOM 1909 C CA . GLN A 1 236 ? 40.424 -20.264 -79.425 1.00 89.44 236 GLN A CA 1
ATOM 1910 C C . GLN A 1 236 ? 40.797 -18.977 -80.179 1.00 89.44 236 GLN A C 1
ATOM 1912 O O . GLN A 1 236 ? 40.967 -18.989 -81.400 1.00 89.44 236 GLN A O 1
ATOM 1917 N N . LEU A 1 237 ? 40.922 -17.847 -79.475 1.00 84.25 237 LEU A N 1
ATOM 1918 C CA . LEU A 1 237 ? 41.385 -16.592 -80.070 1.00 84.25 237 LEU A CA 1
ATOM 1919 C C . LEU A 1 237 ? 42.854 -16.664 -80.489 1.00 84.25 237 LEU A C 1
ATOM 1921 O O . LEU A 1 237 ? 43.191 -16.175 -81.566 1.00 84.25 237 LEU A O 1
ATOM 1925 N N . ASP A 1 238 ? 43.719 -17.254 -79.668 1.00 85.38 238 ASP A N 1
ATOM 1926 C CA . ASP A 1 238 ? 45.143 -17.393 -79.970 1.00 85.38 238 ASP A CA 1
ATOM 1927 C C . ASP A 1 238 ? 45.389 -18.388 -81.116 1.00 85.38 238 ASP A C 1
ATOM 1929 O O . ASP A 1 238 ? 46.205 -18.101 -81.992 1.00 85.38 238 ASP A O 1
ATOM 1933 N N . GLU A 1 239 ? 44.623 -19.480 -81.188 1.00 88.50 239 GLU A N 1
ATOM 1934 C CA . GLU A 1 239 ? 44.595 -20.416 -82.321 1.00 88.50 239 GLU A CA 1
ATOM 1935 C C . GLU A 1 239 ? 44.156 -19.713 -83.614 1.00 88.50 239 GLU A C 1
ATOM 1937 O O . GLU A 1 239 ? 44.843 -19.803 -84.632 1.00 88.50 239 GLU A O 1
ATOM 1942 N N . ARG A 1 240 ? 43.066 -18.929 -83.579 1.00 83.94 240 ARG A N 1
ATOM 1943 C CA . ARG A 1 240 ? 42.620 -18.131 -84.737 1.00 83.94 240 ARG A CA 1
ATOM 1944 C C . ARG A 1 240 ? 43.647 -17.082 -85.157 1.00 83.94 240 ARG A C 1
ATOM 1946 O O . ARG A 1 240 ? 43.862 -16.893 -86.349 1.00 83.94 240 ARG A O 1
ATOM 1953 N N . LYS A 1 241 ? 44.291 -16.400 -84.204 1.00 85.00 241 LYS A N 1
ATOM 1954 C CA . LYS A 1 241 ? 45.383 -15.454 -84.494 1.00 85.00 241 LYS A CA 1
ATOM 1955 C C . LYS A 1 241 ? 46.593 -16.159 -85.101 1.00 85.00 241 LYS A C 1
ATOM 1957 O O . LYS A 1 241 ? 47.233 -15.582 -85.971 1.00 85.00 241 LYS A O 1
ATOM 1962 N N . GLY A 1 242 ? 46.907 -17.372 -84.642 1.00 82.44 242 GLY A N 1
ATOM 1963 C CA . GLY A 1 242 ? 47.923 -18.237 -85.241 1.00 82.44 242 GLY A CA 1
ATOM 1964 C C . GLY A 1 242 ? 47.610 -18.511 -86.705 1.00 82.44 242 GLY A C 1
ATOM 1965 O O . GLY A 1 242 ? 48.405 -18.150 -87.561 1.00 82.44 242 GLY A O 1
ATOM 1966 N N . LEU A 1 243 ? 46.395 -18.985 -86.986 1.00 85.94 243 LEU A N 1
ATOM 1967 C CA . LEU A 1 243 ? 45.936 -19.251 -88.349 1.00 85.94 243 LEU A CA 1
ATOM 1968 C C . LEU A 1 243 ? 45.995 -18.005 -89.251 1.00 85.94 243 LEU A C 1
ATOM 1970 O O . LEU A 1 243 ? 46.399 -18.097 -90.404 1.00 85.94 243 LEU A O 1
ATOM 1974 N N . ILE A 1 244 ? 45.626 -16.826 -88.731 1.00 82.50 244 ILE A N 1
ATOM 1975 C CA . ILE A 1 244 ? 45.743 -15.560 -89.474 1.00 82.50 244 ILE A CA 1
ATOM 1976 C C . ILE A 1 244 ? 47.208 -15.239 -89.784 1.00 82.50 244 ILE A C 1
ATOM 1978 O O . ILE A 1 244 ? 47.504 -14.849 -90.908 1.00 82.50 244 ILE A O 1
ATOM 1982 N N . ARG A 1 245 ? 48.126 -15.402 -88.820 1.00 83.94 245 ARG A N 1
ATOM 1983 C CA . ARG A 1 245 ? 49.562 -15.186 -89.060 1.00 83.94 245 ARG A CA 1
ATOM 1984 C C . ARG A 1 245 ? 50.107 -16.143 -90.114 1.00 83.94 245 ARG A C 1
ATOM 1986 O O . ARG A 1 245 ? 50.838 -15.693 -90.988 1.00 83.94 245 ARG A O 1
ATOM 1993 N N . ASP A 1 246 ? 49.728 -17.415 -90.053 1.00 82.62 246 ASP A N 1
ATOM 1994 C CA . ASP A 1 246 ? 50.168 -18.420 -91.021 1.00 82.62 246 ASP A CA 1
ATOM 1995 C C . ASP A 1 246 ? 49.657 -18.078 -92.434 1.00 82.62 246 ASP A C 1
ATOM 1997 O O . ASP A 1 246 ? 50.435 -18.078 -93.384 1.00 82.62 246 ASP A O 1
ATOM 2001 N N . LEU A 1 247 ? 48.393 -17.655 -92.566 1.00 79.12 247 LEU A N 1
ATOM 2002 C CA . LEU A 1 247 ? 47.826 -17.177 -93.835 1.00 79.12 247 LEU A CA 1
ATOM 2003 C C . LEU A 1 247 ? 48.489 -15.889 -94.350 1.00 79.12 247 LEU A C 1
ATOM 2005 O O . LEU A 1 247 ? 48.688 -15.746 -95.554 1.00 79.12 247 LEU A O 1
ATOM 2009 N N . MET A 1 248 ? 48.822 -14.938 -93.469 1.00 74.38 248 MET A N 1
ATOM 2010 C CA . MET A 1 248 ? 49.541 -13.716 -93.857 1.00 74.38 248 MET A CA 1
ATOM 2011 C C . MET A 1 248 ? 50.944 -14.041 -94.364 1.00 74.38 248 MET A C 1
ATOM 2013 O O . MET A 1 248 ? 51.349 -13.497 -95.386 1.00 74.38 248 MET A O 1
ATOM 2017 N N . LYS A 1 249 ? 51.639 -14.975 -93.709 1.00 81.12 249 LYS A N 1
ATOM 2018 C CA . LYS A 1 249 ? 52.951 -15.446 -94.144 1.00 81.12 249 LYS A CA 1
ATOM 2019 C C . LYS A 1 249 ? 52.881 -16.164 -95.495 1.00 81.12 249 LYS A C 1
ATOM 2021 O O . LYS A 1 249 ? 53.684 -15.882 -96.369 1.00 81.12 249 LYS A O 1
ATOM 2026 N N . GLU A 1 250 ? 51.869 -17.005 -95.721 1.00 75.06 250 GLU A N 1
ATOM 2027 C CA . GLU A 1 250 ? 51.637 -17.610 -97.042 1.00 75.06 250 GLU A CA 1
ATOM 2028 C C . GLU A 1 250 ? 51.331 -16.574 -98.139 1.00 75.06 250 GLU A C 1
ATOM 2030 O O . GLU A 1 250 ? 51.631 -16.815 -99.310 1.00 75.06 250 GLU A O 1
ATOM 2035 N N . MET A 1 251 ? 50.706 -15.438 -97.804 1.00 68.38 251 MET A N 1
ATOM 2036 C CA . MET A 1 251 ? 50.531 -14.334 -98.754 1.00 68.38 251 MET A CA 1
ATOM 2037 C C . MET A 1 251 ? 51.840 -13.574 -99.000 1.00 68.38 251 MET A C 1
ATOM 2039 O O . MET A 1 251 ? 52.114 -13.235 -100.147 1.00 68.38 251 MET A O 1
ATOM 2043 N N . GLU A 1 252 ? 52.649 -13.331 -97.967 1.00 68.38 252 GLU A N 1
ATOM 2044 C CA . GLU A 1 252 ? 53.970 -12.699 -98.095 1.00 68.38 252 GLU A CA 1
ATOM 2045 C C . GLU A 1 252 ? 54.927 -13.560 -98.929 1.00 68.38 252 GLU A C 1
ATOM 2047 O O . GLU A 1 252 ? 55.498 -13.053 -99.890 1.00 68.38 252 GLU A O 1
ATOM 2052 N N . ASP A 1 253 ? 55.003 -14.869 -98.669 1.00 68.00 253 ASP A N 1
ATOM 2053 C CA . ASP A 1 253 ? 55.840 -15.813 -99.425 1.00 68.00 253 ASP A CA 1
ATOM 2054 C C . ASP A 1 253 ? 55.427 -15.880 -100.918 1.00 68.00 253 ASP A C 1
ATOM 2056 O O . ASP A 1 253 ? 56.259 -16.099 -101.802 1.00 68.00 253 ASP A O 1
ATOM 2060 N N . LYS A 1 254 ? 54.142 -15.645 -101.238 1.00 64.31 254 LYS A N 1
ATOM 2061 C CA . LYS A 1 254 ? 53.658 -15.520 -102.629 1.00 64.31 254 LYS A CA 1
ATOM 2062 C C . LYS A 1 254 ? 54.075 -14.201 -103.285 1.00 64.31 254 LYS A C 1
ATOM 2064 O O . LYS A 1 254 ? 54.404 -14.206 -104.467 1.00 64.31 254 LYS A O 1
ATOM 2069 N N . VAL A 1 255 ? 54.088 -13.097 -102.537 1.00 58.66 255 VAL A N 1
ATOM 2070 C CA . VAL A 1 255 ? 54.531 -11.777 -103.022 1.00 58.66 255 VAL A CA 1
ATOM 2071 C C . VAL A 1 255 ? 56.057 -11.732 -103.194 1.00 58.66 255 VAL A C 1
ATOM 2073 O O . VAL A 1 255 ? 56.546 -11.161 -104.168 1.00 58.66 255 VAL A O 1
ATOM 2076 N N . GLU A 1 256 ? 56.821 -12.380 -102.310 1.00 57.59 256 GLU A N 1
ATOM 2077 C CA . GLU A 1 256 ? 58.278 -12.535 -102.449 1.00 57.59 256 GLU A CA 1
ATOM 2078 C C . GLU A 1 256 ? 58.648 -13.418 -103.652 1.00 57.59 256 GLU A C 1
ATOM 2080 O O . GLU A 1 256 ? 59.562 -13.077 -104.403 1.00 57.59 256 GLU A O 1
ATOM 2085 N N . GLY A 1 257 ? 57.883 -14.486 -103.916 1.00 57.91 257 GLY A N 1
ATOM 2086 C CA . GLY A 1 257 ? 58.055 -15.324 -105.108 1.00 57.91 257 GLY A CA 1
ATOM 2087 C C . GLY A 1 257 ? 57.843 -14.587 -106.440 1.00 57.91 257 GLY A C 1
ATOM 2088 O O . GLY A 1 257 ? 58.508 -14.911 -107.426 1.00 57.91 257 GLY A O 1
ATOM 2089 N N . GLU A 1 258 ? 56.967 -13.576 -106.474 1.00 52.72 258 GLU A N 1
ATOM 2090 C CA . GLU A 1 258 ? 56.763 -12.712 -107.646 1.00 52.72 258 GLU A CA 1
ATOM 2091 C C . GLU A 1 258 ? 57.854 -11.626 -107.765 1.00 52.72 258 GLU A C 1
ATOM 2093 O O . GLU A 1 258 ? 58.297 -11.329 -108.874 1.00 52.72 258 GLU A O 1
ATOM 2098 N N . ASN A 1 259 ? 58.378 -11.091 -106.653 1.00 50.03 259 ASN A N 1
ATOM 2099 C CA . ASN A 1 259 ? 59.456 -10.085 -106.655 1.00 50.03 259 ASN A CA 1
ATOM 2100 C C . ASN A 1 259 ? 60.842 -10.655 -107.033 1.00 50.03 259 ASN A C 1
ATOM 2102 O O . ASN A 1 259 ? 61.607 -10.002 -107.750 1.00 50.03 259 ASN A O 1
ATOM 2106 N N . ASP A 1 260 ? 61.147 -11.896 -106.646 1.00 50.47 260 ASP A N 1
ATOM 2107 C CA . ASP A 1 260 ? 62.406 -12.584 -106.984 1.00 50.47 260 ASP A CA 1
ATOM 2108 C C . ASP A 1 260 ? 62.555 -12.880 -108.494 1.00 50.47 260 ASP A C 1
ATOM 2110 O O . ASP A 1 260 ? 63.667 -13.083 -109.002 1.00 50.47 260 ASP A O 1
ATOM 2114 N N . GLN A 1 261 ? 61.442 -12.879 -109.238 1.00 53.06 261 GLN A N 1
ATOM 2115 C CA . GLN A 1 261 ? 61.415 -13.005 -110.699 1.00 53.06 261 GLN A CA 1
ATOM 2116 C C . GLN A 1 261 ? 61.762 -11.689 -111.420 1.00 53.06 261 GLN A C 1
ATOM 2118 O O . GLN A 1 261 ? 62.314 -11.735 -112.522 1.00 53.06 261 GLN A O 1
ATOM 2123 N N . TYR A 1 262 ? 61.523 -10.529 -110.796 1.00 51.41 262 TYR A N 1
ATOM 2124 C CA . TYR A 1 262 ? 61.835 -9.212 -111.367 1.00 51.41 262 TYR A CA 1
ATOM 2125 C C . TYR A 1 262 ? 63.260 -8.723 -111.030 1.00 51.41 262 TYR A C 1
ATOM 2127 O O . TYR A 1 262 ? 63.901 -8.096 -111.879 1.00 51.41 262 TYR A O 1
ATOM 2135 N N . GLU A 1 263 ? 63.837 -9.082 -109.874 1.00 53.75 263 GLU A N 1
ATOM 2136 C CA . GLU A 1 263 ? 65.234 -8.732 -109.533 1.00 53.75 263 GLU A CA 1
ATOM 2137 C C . GLU A 1 263 ? 66.293 -9.527 -110.329 1.00 53.75 263 GLU A C 1
ATOM 2139 O O . GLU A 1 263 ? 67.359 -8.999 -110.681 1.00 53.75 263 GLU A O 1
ATOM 2144 N N . LYS A 1 264 ? 66.005 -10.780 -110.707 1.00 50.50 264 LYS A N 1
ATOM 2145 C CA . LYS A 1 264 ? 66.913 -11.609 -111.529 1.00 50.50 264 LYS A CA 1
ATOM 2146 C C . LYS A 1 264 ? 67.009 -11.167 -112.997 1.00 50.50 264 LYS A C 1
ATOM 2148 O O . LYS A 1 264 ? 67.927 -11.604 -113.684 1.00 50.50 264 LYS A O 1
ATOM 2153 N N . CYS A 1 265 ? 66.133 -10.270 -113.463 1.00 48.53 265 CYS A N 1
ATOM 2154 C CA . CYS A 1 265 ? 66.116 -9.772 -114.845 1.00 48.53 265 CYS A CA 1
ATOM 2155 C C . CYS A 1 265 ? 66.785 -8.387 -115.024 1.00 48.53 265 CYS A C 1
ATOM 2157 O O . CYS A 1 265 ? 67.138 -8.015 -116.140 1.00 48.53 265 CYS A O 1
ATOM 2159 N N . LEU A 1 266 ? 67.027 -7.642 -113.934 1.00 47.19 266 LEU A N 1
ATOM 2160 C CA . LEU A 1 266 ? 67.730 -6.341 -113.924 1.00 47.19 266 LEU A CA 1
ATOM 2161 C C . LEU A 1 266 ? 69.212 -6.444 -113.507 1.00 47.19 266 LEU A C 1
ATOM 2163 O O . LEU A 1 266 ? 69.996 -5.512 -113.698 1.00 47.19 266 LEU A O 1
ATOM 2167 N N . THR A 1 267 ? 69.623 -7.593 -112.965 1.00 47.69 267 THR A N 1
ATOM 2168 C CA . THR A 1 267 ? 70.999 -7.877 -112.519 1.00 47.69 267 THR A CA 1
ATOM 2169 C C . THR A 1 267 ? 71.874 -8.531 -113.601 1.00 47.69 267 THR A C 1
ATOM 2171 O O . THR A 1 267 ? 73.099 -8.582 -113.452 1.00 47.69 267 THR A O 1
ATOM 2174 N N . THR A 1 268 ? 71.276 -8.951 -114.723 1.00 48.81 268 THR A N 1
ATOM 2175 C CA . THR A 1 268 ? 71.953 -9.500 -115.913 1.00 48.81 268 THR A CA 1
ATOM 2176 C C . THR A 1 268 ? 72.299 -8.444 -116.970 1.00 48.81 268 THR A C 1
ATOM 2178 O O . THR A 1 268 ? 73.273 -8.632 -117.688 1.00 48.81 268 THR A O 1
ATOM 2181 N N . GLU A 1 269 ? 71.615 -7.292 -117.011 1.00 42.72 269 GLU A N 1
ATOM 2182 C CA . GLU A 1 269 ? 71.960 -6.170 -117.914 1.00 42.72 269 GLU A CA 1
ATOM 2183 C C . GLU A 1 269 ? 72.984 -5.170 -117.330 1.00 42.72 269 GLU A C 1
ATOM 2185 O O . GLU A 1 269 ? 73.518 -4.328 -118.048 1.00 42.72 269 GLU A O 1
ATOM 2190 N N . ARG A 1 270 ? 73.339 -5.261 -116.038 1.00 42.62 270 ARG A N 1
ATOM 2191 C CA . ARG A 1 270 ? 74.301 -4.345 -115.377 1.00 42.62 270 ARG A CA 1
ATOM 2192 C C . ARG A 1 270 ? 75.759 -4.835 -115.337 1.00 42.62 270 ARG A C 1
ATOM 2194 O O . ARG A 1 270 ? 76.590 -4.192 -114.697 1.00 42.62 270 ARG A O 1
ATOM 2201 N N . LYS A 1 271 ? 76.098 -5.940 -116.015 1.00 40.25 271 LYS A N 1
ATOM 2202 C CA . LYS A 1 271 ? 77.443 -6.561 -115.978 1.00 40.25 271 LYS A CA 1
ATOM 2203 C C . LYS A 1 271 ? 78.281 -6.451 -117.266 1.00 40.25 271 LYS A C 1
ATOM 2205 O O . LYS A 1 271 ? 79.350 -7.049 -117.309 1.00 40.25 271 LYS A O 1
ATOM 2210 N N . GLU A 1 272 ? 77.897 -5.630 -118.251 1.00 38.31 272 GLU A N 1
ATOM 2211 C CA . GLU A 1 272 ? 78.678 -5.456 -119.500 1.00 38.31 272 GLU A CA 1
ATOM 2212 C C . GLU A 1 272 ? 79.073 -4.015 -119.887 1.00 38.31 272 GLU A C 1
ATOM 2214 O O . GLU A 1 272 ? 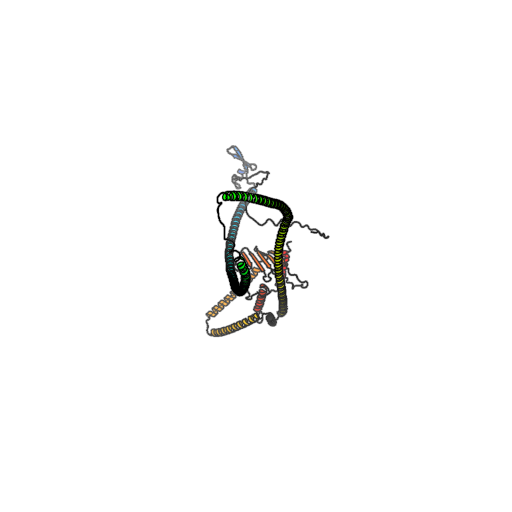79.558 -3.789 -120.993 1.00 38.31 272 GLU A O 1
ATOM 2219 N N . THR A 1 273 ? 79.017 -3.035 -118.974 1.00 36.69 273 THR A N 1
ATOM 2220 C CA . THR A 1 273 ? 79.456 -1.653 -119.297 1.00 36.69 273 THR A CA 1
ATOM 2221 C C . THR A 1 273 ? 80.422 -1.062 -118.269 1.00 36.69 273 THR A C 1
ATOM 2223 O O . THR A 1 273 ? 80.249 0.057 -117.794 1.00 36.69 273 THR A O 1
ATOM 2226 N N . GLN A 1 274 ? 81.478 -1.811 -117.934 1.00 30.66 274 GLN A N 1
ATOM 2227 C CA . GLN A 1 274 ? 82.701 -1.286 -117.310 1.00 30.66 274 GLN A CA 1
ATOM 2228 C C . GLN A 1 274 ? 83.942 -2.004 -117.863 1.00 30.66 274 GLN A C 1
ATOM 2230 O O . GLN A 1 274 ? 84.544 -2.847 -117.206 1.00 30.66 274 GLN A O 1
ATOM 2235 N N . LEU A 1 275 ? 84.368 -1.638 -119.074 1.00 33.62 275 LEU A N 1
ATOM 2236 C CA . LEU A 1 275 ? 85.755 -1.814 -119.501 1.00 33.62 275 LEU A CA 1
ATOM 2237 C C . LEU A 1 275 ? 86.141 -0.636 -120.401 1.00 33.62 275 LEU A C 1
ATOM 2239 O O . LEU A 1 275 ? 85.429 -0.325 -121.351 1.00 33.62 275 LEU A O 1
ATOM 2243 N N . TRP A 1 276 ? 87.282 -0.017 -120.088 1.00 30.28 276 TRP A N 1
ATOM 2244 C CA . TRP A 1 276 ? 87.813 1.252 -120.618 1.00 30.28 276 TRP A CA 1
ATOM 2245 C C . TRP A 1 276 ? 87.136 2.496 -120.001 1.00 30.28 276 TRP A C 1
ATOM 2247 O O . TRP A 1 276 ? 85.929 2.643 -120.032 1.00 30.28 276 TRP A O 1
ATOM 2257 N N . ARG A 1 277 ? 87.840 3.483 -119.441 1.00 30.77 277 ARG A N 1
ATOM 2258 C CA . ARG A 1 277 ? 89.252 3.840 -119.594 1.00 30.77 277 ARG A CA 1
ATOM 2259 C C . ARG A 1 277 ? 89.620 4.817 -118.468 1.00 30.77 277 ARG A C 1
ATOM 2261 O O . ARG A 1 277 ? 89.126 5.939 -118.426 1.00 30.77 277 ARG A O 1
ATOM 2268 N N . GLY A 1 278 ? 90.502 4.408 -117.561 1.00 40.34 278 GLY A N 1
ATOM 2269 C CA . GLY A 1 278 ? 91.233 5.362 -116.731 1.00 40.34 278 GLY A CA 1
ATOM 2270 C C . GLY A 1 278 ? 92.328 6.038 -117.558 1.00 40.34 278 GLY A C 1
ATOM 2271 O O . GLY A 1 278 ? 92.993 5.353 -118.333 1.00 40.34 278 GLY A O 1
ATOM 2272 N N . ARG A 1 279 ? 92.556 7.344 -117.359 1.00 38.00 279 ARG A N 1
ATOM 2273 C CA . ARG A 1 279 ? 93.773 7.871 -116.698 1.00 38.00 279 ARG A CA 1
ATOM 2274 C C . ARG A 1 279 ? 94.001 9.381 -116.911 1.00 38.00 279 ARG A C 1
ATOM 2276 O O . ARG A 1 279 ? 93.762 9.921 -117.981 1.00 38.00 279 ARG A O 1
ATOM 2283 N N . THR A 1 280 ? 94.591 9.970 -115.863 1.00 35.47 280 THR A N 1
ATOM 2284 C CA . THR A 1 280 ? 95.482 11.150 -115.846 1.00 35.47 280 THR A CA 1
ATOM 2285 C C . THR A 1 280 ? 94.841 12.545 -115.835 1.00 35.47 280 THR A C 1
ATOM 2287 O O . THR A 1 280 ? 94.657 13.184 -116.861 1.00 35.47 280 THR A O 1
ATOM 2290 N N . GLY A 1 281 ? 94.592 13.047 -114.617 1.00 45.94 281 GLY A N 1
ATOM 2291 C CA . GLY A 1 281 ? 94.234 14.446 -114.317 1.00 45.94 281 GLY A CA 1
ATOM 2292 C C . GLY A 1 281 ? 93.958 14.703 -112.825 1.00 45.94 281 GLY A C 1
ATOM 2293 O O . GLY A 1 281 ? 93.152 15.559 -112.465 1.00 45.94 281 GLY A O 1
ATOM 2294 N N . VAL A 1 282 ? 94.564 13.899 -111.945 1.00 56.88 282 VAL A N 1
ATOM 2295 C CA . VAL A 1 282 ? 94.330 13.887 -110.495 1.00 56.88 282 VAL A CA 1
ATOM 2296 C C . VAL A 1 282 ? 95.297 14.869 -109.837 1.00 56.88 282 VAL A C 1
ATOM 2298 O O . VAL A 1 282 ? 96.376 14.454 -109.446 1.00 56.88 282 VAL A O 1
ATOM 2301 N N . LEU A 1 283 ? 94.929 16.156 -109.778 1.00 52.81 283 LEU A N 1
ATOM 2302 C CA . LEU A 1 283 ? 95.228 17.074 -108.655 1.00 52.81 283 LEU A CA 1
ATOM 2303 C C . LEU A 1 283 ? 94.679 18.506 -108.847 1.00 52.81 283 LEU A C 1
ATOM 2305 O O . LEU A 1 283 ? 94.577 19.215 -107.858 1.00 52.81 283 LEU A O 1
ATOM 2309 N N . GLN A 1 284 ? 94.226 18.907 -110.045 1.00 46.69 284 GLN A N 1
ATOM 2310 C CA . GLN A 1 284 ? 93.504 20.185 -110.251 1.00 46.69 284 GL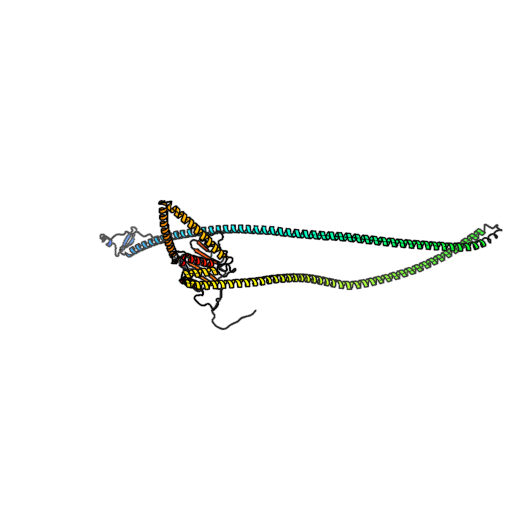N A CA 1
ATOM 2311 C C . GLN A 1 284 ? 91.978 20.021 -110.076 1.00 46.69 284 GLN A C 1
ATOM 2313 O O . GLN A 1 284 ? 91.323 20.854 -109.464 1.00 46.69 284 GLN A O 1
ATOM 2318 N N . LYS A 1 285 ? 91.423 18.865 -110.482 1.00 53.75 285 LYS A N 1
ATOM 2319 C CA . LYS A 1 285 ? 90.011 18.498 -110.253 1.00 53.75 285 LYS A CA 1
ATOM 2320 C C . LYS A 1 285 ? 89.645 18.277 -108.784 1.00 53.75 285 LYS A C 1
ATOM 2322 O O . LYS A 1 285 ? 88.467 18.345 -108.484 1.00 53.75 285 LYS A O 1
ATOM 2327 N N . LYS A 1 286 ? 90.620 18.024 -107.893 1.00 56.81 286 LYS A N 1
ATOM 2328 C CA . LYS A 1 286 ? 90.373 17.900 -106.442 1.00 56.81 286 LYS A CA 1
ATOM 2329 C C . LYS A 1 286 ? 90.036 19.247 -105.794 1.00 56.81 286 LYS A C 1
ATOM 2331 O O . LYS A 1 286 ? 89.275 19.256 -104.837 1.00 56.81 286 LYS A O 1
ATOM 2336 N N . TYR A 1 287 ? 90.575 20.352 -106.317 1.00 54.28 287 TYR A N 1
ATOM 2337 C CA . TYR A 1 287 ? 90.290 21.700 -105.818 1.00 54.28 287 TYR A CA 1
ATOM 2338 C C . TYR A 1 287 ? 88.924 22.192 -106.311 1.00 54.28 287 TYR A C 1
ATOM 2340 O O . TYR A 1 287 ? 88.139 22.654 -105.500 1.00 54.28 287 TYR A O 1
ATOM 2348 N N . ASP A 1 288 ? 88.576 21.961 -107.582 1.00 60.09 288 ASP A N 1
ATOM 2349 C CA . ASP A 1 288 ? 87.244 22.305 -108.108 1.00 60.09 288 ASP A CA 1
ATOM 2350 C C . ASP A 1 288 ? 86.111 21.451 -107.507 1.00 60.09 288 ASP A C 1
ATOM 2352 O O . ASP A 1 288 ? 84.988 21.936 -107.384 1.00 60.09 288 ASP A O 1
ATOM 2356 N N . THR A 1 289 ? 86.368 20.193 -107.115 1.00 66.56 289 THR A N 1
ATOM 2357 C CA . THR A 1 289 ? 85.398 19.422 -106.313 1.00 66.56 289 THR A CA 1
ATOM 2358 C C . THR A 1 289 ? 85.293 19.942 -104.888 1.00 66.56 289 THR A C 1
ATOM 2360 O O . THR A 1 289 ? 84.177 20.047 -104.408 1.00 66.56 289 THR A O 1
ATOM 2363 N N . LEU A 1 290 ? 86.397 20.332 -104.233 1.00 60.69 290 LEU A N 1
ATOM 2364 C CA . LEU A 1 290 ? 86.326 20.889 -102.876 1.00 60.69 290 LEU A CA 1
ATOM 2365 C C . LEU A 1 290 ? 85.634 22.261 -102.851 1.00 60.69 290 LEU A C 1
ATOM 2367 O O . LEU A 1 290 ? 84.885 22.541 -101.927 1.00 60.69 290 LEU A O 1
ATOM 2371 N N . THR A 1 291 ? 85.851 23.115 -103.857 1.00 68.50 291 THR A N 1
ATOM 2372 C CA . THR A 1 291 ? 85.175 24.420 -103.956 1.00 68.50 291 THR A CA 1
ATOM 2373 C C . THR A 1 291 ? 83.682 24.248 -104.235 1.00 68.50 291 THR A C 1
ATOM 2375 O O . THR A 1 291 ? 82.877 24.891 -103.578 1.00 68.50 291 THR A O 1
ATOM 2378 N N . LYS A 1 292 ? 83.295 23.302 -105.104 1.00 73.75 292 LYS A N 1
ATOM 2379 C CA . LYS A 1 292 ? 81.879 22.952 -105.310 1.00 73.75 292 LYS A CA 1
ATOM 2380 C C . LYS A 1 292 ? 81.243 22.261 -104.102 1.00 73.75 292 LYS A C 1
ATOM 2382 O O . LYS A 1 292 ? 80.062 22.447 -103.864 1.00 73.75 292 LYS A O 1
ATOM 2387 N N . GLU A 1 293 ? 81.997 21.480 -103.332 1.00 71.44 293 GLU A N 1
ATOM 2388 C CA . GLU A 1 293 ? 81.525 20.910 -102.064 1.00 71.44 293 GLU A CA 1
ATOM 2389 C C . GLU A 1 293 ? 81.326 21.998 -100.999 1.00 71.44 293 GLU A C 1
ATOM 2391 O O . GLU A 1 293 ? 80.342 21.944 -100.274 1.00 71.44 293 GLU A O 1
ATOM 2396 N N . VAL A 1 294 ? 82.194 23.014 -100.930 1.00 72.25 294 VAL A N 1
ATOM 2397 C CA . VAL A 1 294 ? 82.013 24.171 -100.034 1.00 72.25 294 VAL A CA 1
ATOM 2398 C C . VAL A 1 294 ? 80.822 25.035 -100.457 1.00 72.25 294 VAL A C 1
ATOM 2400 O O . VAL A 1 294 ? 80.053 25.435 -99.587 1.00 72.25 294 VAL A O 1
ATOM 2403 N N . ASP A 1 295 ? 80.627 25.281 -101.755 1.00 73.06 295 ASP A N 1
ATOM 2404 C CA . ASP A 1 295 ? 79.460 26.020 -102.260 1.00 73.06 295 ASP A CA 1
ATOM 2405 C C . ASP A 1 295 ? 78.152 25.250 -101.998 1.00 73.06 295 ASP A C 1
ATOM 2407 O O . ASP A 1 295 ? 77.185 25.835 -101.519 1.00 73.06 295 ASP A O 1
ATOM 2411 N N . ASN A 1 296 ? 78.146 23.924 -102.187 1.00 76.62 296 ASN A N 1
ATOM 2412 C CA . ASN A 1 296 ? 77.006 23.073 -101.830 1.00 76.62 296 ASN A CA 1
ATOM 2413 C C . ASN A 1 296 ? 76.731 23.073 -100.314 1.00 76.62 296 ASN A C 1
ATOM 2415 O O . ASN A 1 296 ? 75.575 23.097 -99.909 1.00 76.62 296 ASN A O 1
ATOM 2419 N N . LEU A 1 297 ? 77.770 23.070 -99.468 1.00 76.94 297 LEU A N 1
ATOM 2420 C CA . LEU A 1 297 ? 77.618 23.162 -98.009 1.00 76.94 297 LEU A CA 1
ATOM 2421 C C . LEU A 1 297 ? 77.125 24.548 -97.564 1.00 76.94 297 LEU A C 1
ATOM 2423 O O . LEU A 1 297 ? 76.408 24.644 -96.572 1.00 76.94 297 LEU A O 1
ATOM 2427 N N . LEU A 1 298 ? 77.494 25.624 -98.266 1.00 75.31 298 LEU A N 1
ATOM 2428 C CA . LEU A 1 298 ? 76.966 26.967 -98.008 1.00 75.31 298 LEU A CA 1
ATOM 2429 C C . LEU A 1 298 ? 75.489 27.070 -98.396 1.00 75.31 298 LEU A C 1
ATOM 2431 O O . LEU A 1 298 ? 74.710 27.601 -97.608 1.00 75.31 298 LEU A O 1
ATOM 2435 N N . GLU A 1 299 ? 75.098 26.513 -99.544 1.00 78.25 299 GLU A N 1
ATOM 2436 C CA . GLU A 1 299 ? 73.698 26.442 -99.978 1.00 78.25 299 GLU A CA 1
ATOM 2437 C C . GLU A 1 299 ? 72.867 25.565 -99.021 1.00 78.25 299 GLU A C 1
ATOM 2439 O O . GLU A 1 299 ? 71.769 25.944 -98.624 1.00 78.25 299 GLU A O 1
ATOM 2444 N N . GLU A 1 300 ? 73.424 24.454 -98.527 1.00 78.12 300 GLU A N 1
ATOM 2445 C CA . GLU A 1 300 ? 72.792 23.605 -97.508 1.00 78.12 300 GLU A CA 1
ATOM 2446 C C . GLU A 1 300 ? 72.647 24.328 -96.155 1.00 78.12 300 GLU A C 1
ATOM 2448 O O . GLU A 1 300 ? 71.606 24.231 -95.508 1.00 78.12 300 GLU A O 1
ATOM 2453 N N . VAL A 1 301 ? 73.640 25.122 -95.736 1.00 76.69 301 VAL A N 1
ATOM 2454 C CA . VAL A 1 301 ? 73.550 25.972 -94.532 1.00 76.69 301 VAL A CA 1
ATOM 2455 C C . VAL A 1 301 ? 72.522 27.094 -94.704 1.00 76.69 301 VAL A C 1
ATOM 2457 O O . VAL A 1 301 ? 71.852 27.454 -93.734 1.00 76.69 301 VAL A O 1
ATOM 2460 N N . GLU A 1 302 ? 72.376 27.652 -95.904 1.00 77.75 302 GLU A N 1
ATOM 2461 C CA . GLU A 1 302 ? 71.404 28.707 -96.196 1.00 77.75 302 GLU A CA 1
ATOM 2462 C C . GLU A 1 302 ? 69.970 28.156 -96.217 1.00 77.75 302 GLU A C 1
ATOM 2464 O O . GLU A 1 302 ? 69.103 28.723 -95.551 1.00 77.75 302 GLU A O 1
ATOM 2469 N N . VAL A 1 303 ? 69.751 26.980 -96.817 1.00 79.69 303 VAL A N 1
ATOM 2470 C CA . VAL A 1 303 ? 68.479 26.238 -96.738 1.00 79.69 303 VAL A CA 1
ATOM 2471 C C . VAL A 1 303 ? 68.155 25.846 -95.292 1.00 79.69 303 VAL A C 1
ATOM 2473 O O . VAL A 1 303 ? 67.045 26.092 -94.825 1.00 79.69 303 VAL A O 1
ATOM 2476 N N . LEU A 1 304 ? 69.123 25.329 -94.524 1.00 77.94 304 LEU A N 1
ATOM 2477 C CA . LEU A 1 304 ? 68.927 25.017 -93.100 1.00 77.94 304 LEU A CA 1
ATOM 2478 C C . LEU A 1 304 ? 68.608 26.265 -92.268 1.00 77.94 304 LEU A C 1
ATOM 2480 O O . LEU A 1 304 ? 67.865 26.190 -91.290 1.00 77.94 304 LEU A O 1
ATOM 2484 N N . LYS A 1 305 ? 69.162 27.426 -92.627 1.00 79.00 305 LYS A N 1
ATOM 2485 C CA . LYS A 1 305 ? 68.866 28.701 -91.968 1.00 79.00 305 LYS A CA 1
ATOM 2486 C C . LYS A 1 305 ? 67.456 29.187 -92.300 1.00 79.00 305 LYS A C 1
ATOM 2488 O O . LYS A 1 305 ? 66.784 29.679 -91.394 1.00 79.00 305 LYS A O 1
ATOM 2493 N N . GLU A 1 306 ? 67.006 29.044 -93.544 1.00 78.75 306 GLU A N 1
ATOM 2494 C CA . GLU A 1 306 ? 65.623 29.334 -93.941 1.00 78.75 306 GLU A CA 1
ATOM 2495 C C . GLU A 1 306 ? 64.629 28.390 -93.250 1.00 78.75 306 GLU A C 1
ATOM 2497 O O . GLU A 1 306 ? 63.640 28.859 -92.680 1.00 78.75 306 GLU A O 1
ATOM 2502 N N . ASP A 1 307 ? 64.931 27.091 -93.187 1.00 79.94 307 ASP A N 1
ATOM 2503 C CA . ASP A 1 307 ? 64.121 26.101 -92.470 1.00 79.94 307 ASP A CA 1
ATOM 2504 C C . ASP A 1 307 ? 64.060 26.403 -90.967 1.00 79.94 307 ASP A C 1
ATOM 2506 O O . ASP A 1 307 ? 62.981 26.407 -90.375 1.00 79.94 307 ASP A O 1
ATOM 2510 N N . LEU A 1 308 ? 65.184 26.767 -90.338 1.00 84.25 308 LEU A N 1
ATOM 2511 C CA . LEU A 1 308 ? 65.203 27.190 -88.935 1.00 84.25 308 LEU A CA 1
ATOM 2512 C C . LEU A 1 308 ? 64.430 28.495 -88.706 1.00 84.25 308 LEU A C 1
ATOM 2514 O O . LEU A 1 308 ? 63.754 28.627 -87.686 1.00 84.25 308 LEU A O 1
ATOM 2518 N N . GLN A 1 309 ? 64.502 29.464 -89.623 1.00 86.06 309 GLN A N 1
ATOM 2519 C CA . GLN A 1 309 ? 63.721 30.703 -89.532 1.00 86.06 309 GLN A CA 1
ATOM 2520 C C . GLN A 1 309 ? 62.219 30.441 -89.661 1.00 86.06 309 GLN A C 1
ATOM 2522 O O . GLN A 1 309 ? 61.423 31.053 -88.938 1.00 86.06 309 GLN A O 1
ATOM 2527 N N . LYS A 1 310 ? 61.830 29.511 -90.535 1.00 89.25 310 LYS A N 1
ATOM 2528 C CA . LYS A 1 310 ? 60.450 29.055 -90.677 1.00 89.25 310 LYS A CA 1
ATOM 2529 C C . LYS A 1 310 ? 59.974 28.322 -89.423 1.00 89.25 310 LYS A C 1
ATOM 2531 O O . LYS A 1 310 ? 58.945 28.694 -88.873 1.00 89.25 310 LYS A O 1
ATOM 2536 N N . ASP A 1 311 ? 60.768 27.398 -88.886 1.00 88.75 311 ASP A N 1
ATOM 2537 C CA . ASP A 1 311 ? 60.476 26.680 -87.639 1.00 88.75 311 ASP A CA 1
ATOM 2538 C C . ASP A 1 311 ? 60.368 27.605 -86.420 1.00 88.75 311 ASP A C 1
ATOM 2540 O O . ASP A 1 311 ? 59.604 27.336 -85.489 1.00 88.75 311 ASP A O 1
ATOM 2544 N N . ILE A 1 312 ? 61.166 28.675 -86.372 1.00 88.50 312 ILE A N 1
ATOM 2545 C CA . ILE A 1 312 ? 61.066 29.704 -85.329 1.00 88.50 312 ILE A CA 1
ATOM 2546 C C . ILE A 1 312 ? 59.767 30.489 -85.507 1.00 88.50 312 ILE A C 1
ATOM 2548 O O . ILE A 1 312 ? 59.016 30.634 -84.546 1.00 88.50 312 ILE A O 1
ATOM 2552 N N . SER A 1 313 ? 59.452 30.915 -86.731 1.00 90.94 313 SER A N 1
ATOM 2553 C CA . SER A 1 313 ? 58.215 31.646 -87.031 1.00 90.94 313 SER A CA 1
ATOM 2554 C C . SER A 1 313 ? 56.963 30.816 -86.717 1.00 90.94 313 SER A C 1
ATOM 2556 O O . SER A 1 313 ? 56.018 31.321 -86.108 1.00 90.94 313 SER A O 1
ATOM 2558 N N . ASP A 1 314 ? 56.973 29.524 -87.049 1.00 91.12 314 ASP A N 1
ATOM 2559 C CA . ASP A 1 314 ? 55.886 28.591 -86.749 1.00 91.12 314 ASP A CA 1
ATOM 2560 C C . ASP A 1 314 ? 55.765 28.346 -85.233 1.00 91.12 314 ASP A C 1
ATOM 2562 O O . ASP A 1 314 ? 54.657 28.337 -84.682 1.00 91.12 314 ASP A O 1
ATOM 2566 N N . ARG A 1 315 ? 56.891 28.226 -84.511 1.00 92.88 315 ARG A N 1
ATOM 2567 C CA . ARG A 1 315 ? 56.898 28.136 -83.040 1.00 92.88 315 ARG A CA 1
ATOM 2568 C C . ARG A 1 315 ? 56.387 29.406 -82.372 1.00 92.88 315 ARG A C 1
ATOM 2570 O O . ARG A 1 315 ? 55.623 29.298 -81.410 1.00 92.88 315 ARG A O 1
ATOM 2577 N N . ASP A 1 316 ? 56.750 30.582 -82.867 1.00 93.12 316 ASP A N 1
ATOM 2578 C CA . ASP A 1 316 ? 56.269 31.864 -82.348 1.00 93.12 316 ASP A CA 1
ATOM 2579 C C . ASP A 1 316 ? 54.771 32.037 -82.612 1.00 93.12 316 ASP A C 1
ATOM 2581 O O . ASP A 1 316 ? 54.027 32.469 -81.725 1.00 93.12 316 ASP A O 1
ATOM 2585 N N . TYR A 1 317 ? 54.284 31.603 -83.779 1.00 94.69 317 TYR A N 1
ATOM 2586 C CA . TYR A 1 317 ? 52.854 31.565 -84.080 1.00 94.69 317 TYR A CA 1
ATOM 2587 C C . TYR A 1 317 ? 52.087 30.657 -83.105 1.00 94.69 317 TYR A C 1
ATOM 2589 O O . TYR A 1 317 ? 51.081 31.073 -82.518 1.00 94.69 317 TYR A O 1
ATOM 2597 N N . VAL A 1 318 ? 52.578 29.433 -82.867 1.00 94.31 318 VAL A N 1
ATOM 2598 C CA . VAL A 1 318 ? 51.973 28.496 -81.903 1.00 94.31 318 VAL A CA 1
ATOM 2599 C C . VAL A 1 318 ? 52.045 29.041 -80.476 1.00 94.31 318 VAL A C 1
ATOM 2601 O O . VAL A 1 318 ? 51.074 28.921 -79.727 1.00 94.31 318 VAL A O 1
ATOM 2604 N N . THR A 1 319 ? 53.161 29.658 -80.095 1.00 92.69 319 THR A N 1
ATOM 2605 C CA . THR A 1 319 ? 53.354 30.251 -78.765 1.00 92.69 319 THR A CA 1
ATOM 2606 C C . THR A 1 319 ? 52.378 31.397 -78.540 1.00 92.69 319 THR A C 1
ATOM 2608 O O . THR A 1 319 ? 51.676 31.402 -77.534 1.00 92.69 319 THR A O 1
ATOM 2611 N N . ASN A 1 320 ? 52.224 32.300 -79.509 1.00 94.88 320 ASN A N 1
ATOM 2612 C CA . ASN A 1 320 ? 51.254 33.391 -79.439 1.00 94.88 320 ASN A CA 1
ATOM 2613 C C . ASN A 1 320 ? 49.803 32.873 -79.399 1.00 94.88 320 ASN A C 1
ATOM 2615 O O . ASN A 1 320 ? 48.969 33.387 -78.657 1.00 94.88 320 ASN A O 1
ATOM 2619 N N . SER A 1 321 ? 49.492 31.814 -80.151 1.00 93.88 321 SER A N 1
ATOM 2620 C CA . SER A 1 321 ? 48.179 31.157 -80.099 1.00 93.88 321 SER A CA 1
ATOM 2621 C C . SER A 1 321 ? 47.882 30.566 -78.712 1.00 93.88 321 SER A C 1
ATOM 2623 O O . SER A 1 321 ? 46.804 30.785 -78.151 1.00 93.88 321 SER A O 1
ATOM 2625 N N . LYS A 1 322 ? 48.859 29.880 -78.103 1.00 95.31 322 LYS A N 1
ATOM 2626 C CA . LYS A 1 322 ? 48.747 29.356 -76.732 1.00 95.31 322 LYS A CA 1
ATOM 2627 C C . LYS A 1 322 ? 48.648 30.472 -75.694 1.00 95.31 322 LYS A C 1
ATOM 2629 O O . LYS A 1 322 ? 47.823 30.360 -74.793 1.00 95.31 322 LYS A O 1
ATOM 2634 N N . GLU A 1 323 ? 49.415 31.547 -75.839 1.00 94.19 323 GLU A N 1
ATOM 2635 C CA . GLU A 1 323 ? 49.380 32.703 -74.938 1.00 94.19 323 GLU A CA 1
ATOM 2636 C C . GLU A 1 323 ? 48.001 33.376 -74.952 1.00 94.19 323 GLU A C 1
ATOM 2638 O O . GLU A 1 323 ? 47.389 33.579 -73.903 1.00 94.19 323 GLU A O 1
ATOM 2643 N N . LYS A 1 324 ? 47.428 33.601 -76.142 1.00 95.56 324 LYS A N 1
ATOM 2644 C CA . LYS A 1 324 ? 46.042 34.079 -76.280 1.00 95.56 324 LYS A CA 1
ATOM 2645 C C . LYS A 1 324 ? 45.048 33.135 -75.610 1.00 95.56 324 LYS A C 1
ATOM 2647 O O . LYS A 1 324 ? 44.154 33.583 -74.893 1.00 95.56 324 LYS A O 1
ATOM 2652 N N . ARG A 1 325 ? 45.221 31.820 -75.777 1.00 95.12 325 ARG A N 1
ATOM 2653 C CA . ARG A 1 325 ? 44.351 30.832 -75.129 1.00 95.12 325 ARG A CA 1
ATOM 2654 C C . ARG A 1 325 ? 44.465 30.858 -73.603 1.00 95.12 325 ARG A C 1
ATOM 2656 O O . ARG A 1 325 ? 43.455 30.700 -72.919 1.00 95.12 325 ARG A O 1
ATOM 2663 N N . ILE A 1 326 ? 45.664 31.060 -73.064 1.00 94.62 326 ILE A N 1
ATOM 2664 C CA . ILE A 1 326 ? 45.887 31.213 -71.622 1.00 94.62 326 ILE A CA 1
ATOM 2665 C C . ILE A 1 326 ? 45.170 32.468 -71.115 1.00 94.62 326 ILE A C 1
ATOM 2667 O O . ILE A 1 326 ? 44.445 32.383 -70.125 1.00 94.62 326 ILE A O 1
ATOM 2671 N N . GLN A 1 327 ? 45.283 33.596 -71.819 1.00 94.56 327 GLN A N 1
ATOM 2672 C CA . GLN A 1 327 ? 44.586 34.836 -71.457 1.00 94.56 327 GLN A CA 1
ATOM 2673 C C . GLN A 1 327 ? 43.059 34.664 -71.455 1.00 94.56 327 GLN A C 1
ATOM 2675 O O . GLN A 1 327 ? 42.394 35.066 -70.499 1.00 94.56 327 GLN A O 1
ATOM 2680 N N . GLU A 1 328 ? 42.495 33.992 -72.463 1.00 95.00 328 GLU A N 1
ATOM 2681 C CA . GLU A 1 328 ? 41.065 33.653 -72.488 1.00 95.00 328 GLU A CA 1
ATOM 2682 C C . GLU A 1 328 ? 40.646 32.780 -71.297 1.00 95.00 328 GLU A C 1
ATOM 2684 O O . GLU A 1 328 ? 39.581 32.991 -70.712 1.00 95.00 328 GLU A O 1
ATOM 2689 N N . LEU A 1 329 ? 41.454 31.774 -70.944 1.00 94.62 329 LEU A N 1
ATOM 2690 C CA . LEU A 1 329 ? 41.169 30.886 -69.817 1.00 94.62 329 LEU A CA 1
ATOM 2691 C C . LEU A 1 329 ? 41.269 31.619 -68.478 1.00 94.62 329 LEU A C 1
ATOM 2693 O O . LEU A 1 329 ? 40.426 31.391 -67.614 1.00 94.62 329 LEU A O 1
ATOM 2697 N N . LEU A 1 330 ? 42.237 32.522 -68.312 1.00 94.62 330 LEU A N 1
ATOM 2698 C CA . LEU A 1 330 ? 42.347 33.374 -67.128 1.00 94.62 330 LEU A CA 1
ATOM 2699 C C . LEU A 1 330 ? 41.117 34.268 -66.974 1.00 94.62 330 LEU A C 1
ATOM 2701 O O . LEU A 1 330 ? 40.559 34.348 -65.881 1.00 94.62 330 LEU A O 1
ATOM 2705 N N . HIS A 1 331 ? 40.646 34.877 -68.064 1.00 95.12 331 HIS A N 1
ATOM 2706 C CA . HIS A 1 331 ? 39.435 35.692 -68.029 1.00 95.12 331 HIS A CA 1
ATOM 2707 C C . HIS A 1 331 ? 38.196 34.860 -67.663 1.00 95.12 331 HIS A C 1
ATOM 2709 O O . HIS A 1 331 ? 37.439 35.230 -66.767 1.00 95.12 331 HIS A O 1
ATOM 2715 N N . LYS A 1 332 ? 38.037 33.672 -68.265 1.00 95.50 332 LYS A N 1
ATOM 2716 C CA . LYS A 1 332 ? 36.956 32.738 -67.903 1.00 95.50 332 LYS A CA 1
ATOM 2717 C C . LYS A 1 332 ? 37.034 32.283 -66.446 1.00 95.50 332 LYS A C 1
ATOM 2719 O O . LYS A 1 332 ? 35.998 32.123 -65.810 1.00 95.50 332 LYS A O 1
ATOM 2724 N N . ASN A 1 333 ? 38.234 32.082 -65.907 1.00 93.75 333 ASN A N 1
ATOM 2725 C CA . ASN A 1 333 ? 38.425 31.706 -64.508 1.00 93.75 333 ASN A CA 1
ATOM 2726 C C . ASN A 1 333 ? 38.009 32.844 -63.558 1.00 93.75 333 ASN A C 1
ATOM 2728 O O . ASN A 1 333 ? 37.267 32.613 -62.609 1.00 93.75 333 ASN A O 1
ATOM 2732 N N . GLN A 1 334 ? 38.361 34.093 -63.883 1.00 94.38 334 GLN A N 1
ATOM 2733 C CA . GLN A 1 334 ? 37.880 35.265 -63.141 1.00 94.38 334 GLN A CA 1
ATOM 2734 C C . GLN A 1 334 ? 36.350 35.370 -63.147 1.00 94.38 334 GLN A C 1
ATOM 2736 O O . GLN A 1 334 ? 35.749 35.719 -62.130 1.00 94.38 334 GLN A O 1
ATOM 2741 N N . ASP A 1 335 ? 35.697 35.063 -64.268 1.00 93.31 335 ASP A N 1
ATOM 2742 C CA . ASP A 1 335 ? 34.236 35.054 -64.325 1.00 93.31 335 ASP A CA 1
ATOM 2743 C C . ASP A 1 335 ? 33.635 33.912 -63.499 1.00 93.31 335 ASP A C 1
ATOM 2745 O O . ASP A 1 335 ? 32.662 34.135 -62.778 1.00 93.31 335 ASP A O 1
ATOM 2749 N N . LEU A 1 336 ? 34.238 32.718 -63.513 1.00 92.94 336 LEU A N 1
ATOM 2750 C CA . LEU A 1 336 ? 33.841 31.613 -62.631 1.00 92.94 336 LEU A CA 1
ATOM 2751 C C . LEU A 1 336 ? 33.964 31.982 -61.148 1.00 92.94 336 LEU A C 1
ATOM 2753 O O . LEU A 1 336 ? 33.069 31.648 -60.370 1.00 92.94 336 LEU A O 1
ATOM 2757 N N . ASP A 1 337 ? 35.003 32.717 -60.754 1.00 91.94 337 ASP A N 1
ATOM 2758 C CA . ASP A 1 337 ? 35.149 33.204 -59.381 1.00 91.94 337 ASP A CA 1
ATOM 2759 C C . ASP A 1 337 ? 34.044 34.196 -58.998 1.00 91.94 337 ASP A C 1
ATOM 2761 O O . ASP A 1 337 ? 33.481 34.099 -57.902 1.00 91.94 337 ASP A O 1
ATOM 2765 N N . LYS A 1 338 ? 33.649 35.096 -59.907 1.00 94.25 338 LYS A N 1
ATOM 2766 C CA . LYS A 1 338 ? 32.488 35.977 -59.689 1.00 94.25 338 LYS A CA 1
ATOM 2767 C C . LYS A 1 338 ? 31.200 35.164 -59.547 1.00 94.25 338 LYS A C 1
ATOM 2769 O O . LYS A 1 338 ? 30.431 35.399 -58.615 1.00 94.25 338 LYS A O 1
ATOM 2774 N N . TYR A 1 339 ? 30.975 34.170 -60.412 1.00 93.25 339 TYR A N 1
ATOM 2775 C CA . TYR A 1 339 ? 29.809 33.284 -60.308 1.00 93.25 339 TYR A CA 1
ATOM 2776 C C . TYR A 1 339 ? 29.788 32.525 -58.980 1.00 93.25 339 TYR A C 1
ATOM 2778 O O . TYR A 1 339 ? 28.747 32.452 -58.328 1.00 93.25 339 TYR A O 1
ATOM 2786 N N . LYS A 1 340 ? 30.937 32.015 -58.530 1.00 95.12 340 LYS A N 1
ATOM 2787 C CA . LYS A 1 340 ? 31.083 31.345 -57.235 1.00 95.12 340 LYS A CA 1
ATOM 2788 C C . LYS A 1 340 ? 30.748 32.277 -56.071 1.00 95.12 340 LYS A C 1
ATOM 2790 O O . LYS A 1 340 ? 30.052 31.857 -55.150 1.00 95.12 340 LYS A O 1
ATOM 2795 N N . GLN A 1 341 ? 31.195 33.533 -56.104 1.00 93.19 341 GLN A N 1
ATOM 2796 C CA . GLN A 1 341 ? 30.865 34.519 -55.069 1.00 93.19 341 GLN A CA 1
ATOM 2797 C C . GLN A 1 341 ? 29.360 34.805 -55.013 1.00 93.19 341 GLN A C 1
ATOM 2799 O O . GLN A 1 341 ? 28.771 34.766 -53.932 1.00 93.19 341 GLN A O 1
ATOM 2804 N N . VAL A 1 342 ? 28.720 35.009 -56.169 1.00 94.50 342 VAL A N 1
ATOM 2805 C CA . VAL A 1 342 ? 27.266 35.225 -56.248 1.00 94.50 342 VAL A CA 1
ATOM 2806 C C . VAL A 1 342 ? 26.500 34.004 -55.735 1.00 94.50 342 VAL A C 1
ATOM 2808 O O . VAL A 1 342 ? 25.564 34.150 -54.949 1.00 94.50 342 VAL A O 1
ATOM 2811 N N . LEU A 1 343 ? 26.909 32.793 -56.124 1.00 93.75 343 LEU A N 1
ATOM 2812 C CA . LEU A 1 343 ? 26.299 31.553 -55.638 1.00 93.75 343 LEU A CA 1
ATOM 2813 C C . LEU A 1 343 ? 26.475 31.388 -54.126 1.00 93.75 343 LEU A C 1
ATOM 2815 O O . LEU A 1 343 ? 25.515 31.048 -53.441 1.00 93.75 343 LEU A O 1
ATOM 2819 N N . ASN A 1 344 ? 27.658 31.683 -53.586 1.00 93.06 344 ASN A N 1
ATOM 2820 C CA . ASN A 1 344 ? 27.908 31.626 -52.147 1.00 93.06 344 ASN A CA 1
ATOM 2821 C C . ASN A 1 344 ? 27.031 32.613 -51.373 1.00 93.06 344 ASN A C 1
ATOM 2823 O O . ASN A 1 344 ? 26.444 32.227 -50.365 1.00 93.06 344 ASN A O 1
ATOM 2827 N N . HIS A 1 345 ? 26.876 33.848 -51.858 1.00 90.94 345 HIS A N 1
ATOM 2828 C CA . HIS A 1 345 ? 25.950 34.811 -51.260 1.00 90.94 345 HIS A CA 1
ATOM 2829 C C . HIS A 1 345 ? 24.508 34.281 -51.294 1.00 90.94 345 HIS A C 1
ATOM 2831 O O . HIS A 1 345 ? 23.814 34.278 -50.278 1.00 90.94 345 HIS A O 1
ATOM 2837 N N . LYS A 1 346 ? 24.085 33.741 -52.443 1.00 91.94 346 LYS A N 1
ATOM 2838 C CA . LYS A 1 346 ? 22.739 33.189 -52.644 1.00 91.94 346 LYS A CA 1
ATOM 2839 C C . LYS A 1 346 ? 22.462 31.921 -51.829 1.00 91.94 346 LYS A C 1
ATOM 2841 O O . LYS A 1 346 ? 21.305 31.621 -51.568 1.00 91.94 346 LYS A O 1
ATOM 2846 N N . ILE A 1 347 ? 23.494 31.186 -51.413 1.00 92.25 347 ILE A N 1
ATOM 2847 C CA . ILE A 1 347 ? 23.395 30.061 -50.469 1.00 92.25 347 ILE A CA 1
ATOM 2848 C C . ILE A 1 347 ? 23.411 30.561 -49.020 1.00 92.25 347 ILE A C 1
ATOM 2850 O O . ILE A 1 347 ? 22.722 30.001 -48.168 1.00 92.25 347 ILE A O 1
ATOM 2854 N N . SER A 1 348 ? 24.195 31.595 -48.719 1.00 91.75 348 SER A N 1
ATOM 2855 C CA . SER A 1 348 ? 24.336 32.107 -47.355 1.00 91.75 348 SER A CA 1
ATOM 2856 C C . SER A 1 348 ? 23.064 32.774 -46.839 1.00 91.75 348 SER A C 1
ATOM 2858 O O . SER A 1 348 ? 22.725 32.614 -45.671 1.00 91.75 348 SER A O 1
ATOM 2860 N N . GLU A 1 349 ? 22.351 33.502 -47.693 1.00 89.12 349 GLU A N 1
ATOM 2861 C CA . GLU A 1 349 ? 21.107 34.186 -47.334 1.00 89.12 349 GLU A CA 1
ATOM 2862 C C . GLU A 1 349 ? 19.995 33.226 -46.848 1.00 89.12 349 GLU A C 1
ATOM 2864 O O . GLU A 1 349 ? 19.505 33.411 -45.731 1.00 89.12 349 GLU A O 1
ATOM 2869 N N . PRO A 1 350 ? 19.619 32.156 -47.581 1.00 87.81 350 PRO A N 1
ATOM 2870 C CA . PRO A 1 350 ? 18.632 31.199 -47.089 1.00 87.81 350 PRO A CA 1
ATOM 2871 C C . PRO A 1 350 ? 19.140 30.410 -45.879 1.00 87.81 350 PRO A C 1
ATOM 2873 O O . PRO A 1 350 ? 18.346 30.122 -44.988 1.00 87.81 350 PRO A O 1
ATOM 2876 N N . LYS A 1 351 ? 20.446 30.112 -45.779 1.00 89.31 351 LYS A N 1
ATOM 2877 C CA . LYS A 1 351 ? 21.016 29.472 -44.579 1.00 89.31 351 LYS A CA 1
ATOM 2878 C C . LYS A 1 351 ? 20.830 30.332 -43.327 1.00 89.31 351 LYS A C 1
ATOM 2880 O O . LYS A 1 351 ? 20.357 29.819 -42.317 1.00 89.31 351 LYS A O 1
ATOM 2885 N N . ALA A 1 352 ? 21.108 31.633 -43.418 1.00 90.12 352 ALA A N 1
ATOM 2886 C CA . ALA A 1 352 ? 20.904 32.574 -42.316 1.00 90.12 352 ALA A CA 1
ATOM 2887 C C . ALA A 1 352 ? 19.423 32.705 -41.912 1.00 90.12 352 ALA A C 1
ATOM 2889 O O . ALA A 1 352 ? 19.115 32.986 -40.759 1.00 90.12 352 ALA A O 1
ATOM 2890 N N . GLN A 1 353 ? 18.488 32.475 -42.840 1.00 90.12 353 GLN A N 1
ATOM 2891 C CA . GLN A 1 353 ? 17.052 32.441 -42.536 1.00 90.12 353 GLN A CA 1
ATOM 2892 C C . GLN A 1 353 ? 16.577 31.090 -41.972 1.00 90.12 353 GLN A C 1
ATOM 2894 O O . GLN A 1 353 ? 15.588 31.045 -41.237 1.00 90.12 353 GLN A O 1
ATOM 2899 N N . MET A 1 354 ? 17.246 29.986 -42.314 1.00 88.94 354 MET A N 1
ATOM 2900 C CA . MET A 1 354 ? 16.921 28.647 -41.813 1.00 88.94 354 MET A CA 1
ATOM 2901 C C . MET A 1 354 ? 17.344 28.457 -40.357 1.00 88.94 354 MET A C 1
ATOM 2903 O O . MET A 1 354 ? 16.562 27.922 -39.578 1.00 88.94 354 MET A O 1
ATOM 2907 N N . GLU A 1 355 ? 18.518 28.954 -39.971 1.00 90.75 355 GLU A N 1
ATOM 2908 C CA . GLU A 1 355 ? 19.065 28.822 -38.614 1.00 90.75 355 GLU A CA 1
ATOM 2909 C C . GLU A 1 355 ? 18.098 29.277 -37.490 1.00 90.75 355 GLU A C 1
ATOM 2911 O O . GLU A 1 355 ? 17.799 28.477 -36.598 1.00 90.75 355 GLU A O 1
ATOM 2916 N N . PRO A 1 356 ? 17.493 30.484 -37.520 1.00 93.31 356 PRO A N 1
ATOM 2917 C CA . PRO A 1 356 ? 16.543 30.892 -36.483 1.00 93.31 356 PRO A CA 1
ATOM 2918 C C . PRO A 1 356 ? 15.246 30.073 -36.510 1.00 93.31 356 PRO A C 1
ATOM 2920 O O . PRO A 1 356 ? 14.612 29.880 -35.470 1.00 93.31 356 PRO A O 1
ATOM 2923 N N . ARG A 1 357 ? 14.830 29.569 -37.681 1.00 93.12 357 ARG A N 1
ATOM 2924 C CA . ARG A 1 357 ? 13.658 28.687 -37.790 1.00 93.12 357 ARG A CA 1
ATOM 2925 C C . ARG A 1 357 ? 13.947 27.315 -37.190 1.00 93.12 357 ARG A C 1
ATOM 2927 O O . ARG A 1 357 ? 13.077 26.771 -36.516 1.00 93.12 357 ARG A O 1
ATOM 2934 N N . GLU A 1 358 ? 15.146 26.778 -37.389 1.00 93.06 358 GLU A N 1
ATOM 2935 C CA . GLU A 1 358 ? 15.587 25.530 -36.763 1.00 93.06 358 GLU A CA 1
ATOM 2936 C C . GLU A 1 358 ? 15.648 25.662 -35.243 1.00 93.06 358 GLU A C 1
ATOM 2938 O O . GLU A 1 358 ? 15.131 24.788 -34.545 1.00 93.06 358 GLU A O 1
ATOM 2943 N N . PHE A 1 359 ? 16.163 26.783 -34.729 1.00 94.25 359 PHE A N 1
ATOM 2944 C CA . PHE A 1 359 ? 16.158 27.067 -33.294 1.00 94.25 359 PHE A CA 1
ATOM 2945 C C . PHE A 1 359 ? 14.731 27.074 -32.722 1.00 94.25 359 PHE A C 1
ATOM 2947 O O . PHE A 1 359 ? 14.433 26.343 -31.779 1.00 94.25 359 PHE A O 1
ATOM 2954 N N . GLN A 1 360 ? 13.804 27.803 -33.355 1.00 95.44 360 GLN A N 1
ATOM 2955 C CA . GLN A 1 360 ? 12.398 27.836 -32.931 1.00 95.44 360 GLN A CA 1
ATOM 2956 C C . GLN A 1 360 ? 11.709 26.468 -33.018 1.00 95.44 360 GLN A C 1
ATOM 2958 O O . GLN A 1 360 ? 10.877 26.139 -32.172 1.00 95.44 360 GLN A O 1
ATOM 2963 N N . ILE A 1 361 ? 12.010 25.670 -34.047 1.00 94.88 361 ILE A N 1
ATOM 2964 C CA . ILE A 1 361 ? 11.483 24.306 -34.170 1.00 94.88 361 ILE A CA 1
ATOM 2965 C C . ILE A 1 361 ? 12.008 23.441 -33.025 1.00 94.88 361 ILE A C 1
ATOM 2967 O O . ILE A 1 361 ? 11.243 22.661 -32.460 1.00 94.88 361 ILE A O 1
ATOM 2971 N N . ASN A 1 362 ? 13.284 23.576 -32.670 1.00 95.94 362 ASN A N 1
ATOM 2972 C CA . ASN A 1 362 ? 13.887 22.799 -31.598 1.00 95.94 362 ASN A CA 1
ATOM 2973 C C . ASN A 1 362 ? 13.306 23.165 -30.223 1.00 95.94 362 ASN A C 1
ATOM 2975 O O . ASN A 1 362 ? 12.944 22.270 -29.461 1.00 95.94 362 ASN A O 1
ATOM 2979 N N . ASP A 1 363 ? 13.106 24.455 -29.950 1.00 96.38 363 ASP A N 1
ATOM 2980 C CA . ASP A 1 363 ? 12.442 24.922 -28.726 1.00 96.38 363 ASP A CA 1
ATOM 2981 C C . ASP A 1 363 ? 11.004 24.407 -28.633 1.00 96.38 363 ASP A C 1
ATOM 2983 O O . ASP A 1 363 ? 10.593 23.862 -27.608 1.00 96.38 363 ASP A O 1
ATOM 2987 N N . LYS A 1 364 ? 10.241 24.491 -29.731 1.00 95.94 364 LYS A N 1
ATOM 2988 C CA . LYS A 1 364 ? 8.878 23.942 -29.778 1.00 95.94 364 LYS A CA 1
ATOM 2989 C C . LYS A 1 364 ? 8.863 22.433 -29.556 1.00 95.94 364 LYS A C 1
ATOM 2991 O O . LYS A 1 364 ? 7.992 21.944 -28.846 1.00 95.94 364 LYS A O 1
ATOM 2996 N N . ARG A 1 365 ? 9.822 21.690 -30.117 1.00 96.50 365 ARG A N 1
ATOM 2997 C CA . ARG A 1 365 ? 9.966 20.244 -29.872 1.00 96.50 365 ARG A CA 1
ATOM 2998 C C . ARG A 1 365 ? 10.251 19.948 -28.406 1.00 96.50 365 ARG A C 1
ATOM 3000 O O . ARG A 1 365 ? 9.641 19.039 -27.858 1.00 96.50 365 ARG A O 1
ATOM 3007 N N . LYS A 1 366 ? 11.132 20.722 -27.769 1.00 96.88 366 LYS A N 1
ATOM 3008 C CA . LYS A 1 366 ? 11.426 20.573 -26.342 1.00 96.88 366 LYS A CA 1
ATOM 3009 C C . LYS A 1 366 ? 10.176 20.800 -25.490 1.00 96.88 366 LYS A C 1
ATOM 3011 O O . LYS A 1 366 ? 9.874 19.972 -24.641 1.00 96.88 366 LYS A O 1
ATOM 3016 N N . HIS A 1 367 ? 9.408 21.848 -25.780 1.00 96.75 367 HIS A N 1
ATOM 3017 C CA . HIS A 1 367 ? 8.148 22.100 -25.082 1.00 96.75 367 HIS A CA 1
ATOM 3018 C C . HIS A 1 367 ? 7.100 21.007 -25.314 1.00 96.75 367 HIS A C 1
ATOM 3020 O O . HIS A 1 367 ? 6.389 20.637 -24.386 1.00 96.75 367 HIS A O 1
ATOM 3026 N N . ILE A 1 368 ? 7.009 20.460 -26.530 1.00 97.19 368 ILE A N 1
ATOM 3027 C CA . ILE A 1 368 ? 6.127 19.317 -26.807 1.00 97.19 368 ILE A CA 1
ATOM 3028 C C . ILE A 1 368 ? 6.533 18.112 -25.951 1.00 97.19 368 ILE A C 1
ATOM 3030 O O . ILE A 1 368 ? 5.664 17.513 -25.331 1.00 97.19 368 ILE A O 1
ATOM 3034 N N . LEU A 1 369 ? 7.829 17.804 -25.845 1.00 96.44 369 LEU A N 1
ATOM 3035 C CA . LEU A 1 369 ? 8.321 16.700 -25.011 1.00 96.44 369 LEU A CA 1
ATOM 3036 C C . LEU A 1 369 ? 8.029 16.909 -23.518 1.00 96.44 369 LEU A C 1
ATOM 3038 O O . LEU A 1 369 ? 7.656 15.964 -22.827 1.00 96.44 369 LEU A O 1
ATOM 3042 N N . GLU A 1 370 ? 8.185 18.135 -23.014 1.00 96.56 370 GLU A N 1
ATOM 3043 C CA . GLU A 1 370 ? 7.834 18.483 -21.631 1.00 96.56 370 GLU A CA 1
ATOM 3044 C C . GLU A 1 370 ? 6.332 18.276 -21.378 1.00 96.56 370 GLU A C 1
ATOM 3046 O O . GLU A 1 370 ? 5.959 17.590 -20.427 1.00 96.56 370 GLU A O 1
ATOM 3051 N N . MET A 1 371 ? 5.471 18.762 -22.279 1.00 96.44 371 MET A N 1
ATOM 3052 C CA . MET A 1 371 ? 4.022 18.545 -22.188 1.00 96.44 371 MET A CA 1
ATOM 3053 C C . MET A 1 371 ? 3.635 17.065 -22.311 1.00 96.44 371 MET A C 1
ATOM 3055 O O . MET A 1 371 ? 2.738 16.608 -21.608 1.00 96.44 371 MET A O 1
ATOM 3059 N N . GLU A 1 372 ? 4.291 16.293 -23.179 1.00 95.62 372 GLU A N 1
ATOM 3060 C CA . GLU A 1 372 ? 4.070 14.846 -23.297 1.00 95.62 372 GLU A CA 1
ATOM 3061 C C . GLU A 1 372 ? 4.433 14.116 -21.999 1.00 95.62 372 GLU A C 1
ATOM 3063 O O . GLU A 1 372 ? 3.715 13.204 -21.580 1.00 95.62 372 GLU A O 1
ATOM 3068 N N . HIS A 1 373 ? 5.506 14.541 -21.326 1.00 96.69 373 HIS A N 1
ATOM 3069 C CA . HIS A 1 373 ? 5.892 13.999 -20.028 1.00 96.69 373 HIS A CA 1
ATOM 3070 C C . HIS A 1 373 ? 4.861 14.328 -18.940 1.00 96.69 373 HIS A C 1
ATOM 3072 O O . HIS A 1 373 ? 4.450 13.439 -18.190 1.00 96.69 373 HIS A O 1
ATOM 3078 N N . GLU A 1 374 ? 4.387 15.575 -18.887 1.00 96.88 374 GLU A N 1
ATOM 3079 C CA . GLU A 1 374 ? 3.326 15.990 -17.963 1.00 96.88 374 GLU A CA 1
ATOM 3080 C C . GLU A 1 374 ? 2.020 15.225 -18.217 1.00 96.88 374 GLU A C 1
ATOM 3082 O O . GLU A 1 374 ? 1.408 14.711 -17.278 1.00 96.88 374 GLU A O 1
ATOM 3087 N N . LEU A 1 375 ? 1.618 15.069 -19.483 1.00 96.62 375 LEU A N 1
ATOM 3088 C CA . LEU A 1 375 ? 0.439 14.291 -19.870 1.00 96.62 375 LEU A CA 1
ATOM 3089 C C . LEU A 1 375 ? 0.567 12.815 -19.480 1.00 96.62 375 LEU A C 1
ATOM 3091 O O . LEU A 1 375 ? -0.402 12.224 -19.002 1.00 96.62 375 LEU A O 1
ATOM 3095 N N . ALA A 1 376 ? 1.747 12.214 -19.643 1.00 96.31 376 ALA A N 1
ATOM 3096 C CA . ALA A 1 376 ? 1.999 10.847 -19.196 1.00 96.31 376 ALA A CA 1
ATOM 3097 C C . ALA A 1 376 ? 1.855 10.717 -17.670 1.00 96.31 376 ALA A C 1
ATOM 3099 O O . ALA A 1 376 ? 1.200 9.785 -17.197 1.00 96.31 376 ALA A O 1
ATOM 3100 N N . GLY A 1 377 ? 2.385 11.681 -16.909 1.00 96.50 377 GLY A N 1
ATOM 3101 C CA . GLY A 1 377 ? 2.222 11.743 -15.455 1.00 96.50 377 GLY A CA 1
ATOM 3102 C C . GLY A 1 377 ? 0.757 11.888 -15.028 1.00 96.50 377 GLY A C 1
ATOM 3103 O O . GLY A 1 377 ? 0.289 11.163 -14.149 1.00 96.50 377 GLY A O 1
ATOM 3104 N N . LEU A 1 378 ? -0.007 12.763 -15.690 1.00 95.56 378 LEU A N 1
ATOM 3105 C CA . LEU A 1 378 ? -1.442 12.928 -15.432 1.00 95.56 378 LEU A CA 1
ATOM 3106 C C . LEU A 1 378 ? -2.242 11.662 -15.760 1.00 95.56 378 LEU A C 1
ATOM 3108 O O . LEU A 1 378 ? -3.116 11.276 -14.986 1.00 95.56 378 LEU A O 1
ATOM 3112 N N . ASN A 1 379 ? -1.927 10.979 -16.861 1.00 96.12 379 ASN A N 1
ATOM 3113 C CA . ASN A 1 379 ? -2.575 9.717 -17.221 1.00 96.12 379 ASN A CA 1
ATOM 3114 C C . ASN A 1 379 ? -2.273 8.605 -16.209 1.00 96.12 379 ASN A C 1
ATOM 3116 O O . ASN A 1 379 ? -3.175 7.848 -15.851 1.00 96.12 379 ASN A O 1
ATOM 3120 N N . GLN A 1 380 ? -1.037 8.526 -15.706 1.00 97.50 380 GLN A N 1
ATOM 3121 C CA . GLN A 1 380 ? -0.680 7.588 -14.642 1.00 97.50 380 GLN A CA 1
ATOM 3122 C C . GLN A 1 380 ? -1.464 7.876 -13.353 1.00 97.50 380 GLN A C 1
ATOM 3124 O O . GLN A 1 380 ? -2.013 6.953 -12.751 1.00 97.50 380 GLN A O 1
ATOM 3129 N N . ASN A 1 381 ? -1.572 9.149 -12.964 1.00 97.31 381 ASN A N 1
ATOM 3130 C CA . ASN A 1 381 ? -2.355 9.562 -11.798 1.00 97.31 381 ASN A CA 1
ATOM 3131 C C . ASN A 1 381 ? -3.847 9.247 -11.971 1.00 97.31 381 ASN A C 1
ATOM 3133 O O . ASN A 1 381 ? -4.470 8.725 -11.049 1.00 97.31 381 ASN A O 1
ATOM 3137 N N . ASN A 1 382 ? -4.419 9.498 -13.153 1.00 96.50 382 ASN A N 1
ATOM 3138 C CA . ASN A 1 382 ? -5.808 9.147 -13.454 1.00 96.50 382 ASN A CA 1
ATOM 3139 C C . ASN A 1 382 ? -6.043 7.635 -13.339 1.00 96.50 382 ASN A C 1
ATOM 3141 O O . ASN A 1 382 ? -7.003 7.221 -12.694 1.00 96.50 382 ASN A O 1
ATOM 3145 N N . ALA A 1 383 ? -5.141 6.809 -13.879 1.00 97.12 383 ALA A N 1
ATOM 3146 C CA . ALA A 1 383 ? -5.238 5.354 -13.763 1.00 97.12 383 ALA A CA 1
ATOM 3147 C C . ALA A 1 383 ? -5.167 4.877 -12.300 1.00 97.12 383 ALA A C 1
ATOM 3149 O O . ALA A 1 383 ? -5.899 3.968 -11.902 1.00 97.12 383 ALA A O 1
ATOM 3150 N N . GLN A 1 384 ? -4.319 5.506 -11.478 1.00 97.31 384 GLN A N 1
ATOM 3151 C CA . GLN A 1 384 ? -4.246 5.206 -10.049 1.00 97.31 384 GLN A CA 1
ATOM 3152 C C . GLN A 1 384 ? -5.541 5.597 -9.321 1.00 97.31 384 GLN A C 1
ATOM 3154 O O . GLN A 1 384 ? -6.089 4.789 -8.571 1.00 97.31 384 GLN A O 1
ATOM 3159 N N . LEU A 1 385 ? -6.069 6.796 -9.580 1.00 96.88 385 LEU A N 1
ATOM 3160 C CA . LEU A 1 385 ? -7.325 7.264 -8.989 1.00 96.88 385 LEU A CA 1
ATOM 3161 C C . LEU A 1 385 ? -8.512 6.377 -9.386 1.00 96.88 385 LEU A C 1
ATOM 3163 O O . LEU A 1 385 ? -9.372 6.097 -8.553 1.00 96.88 385 LEU A O 1
ATOM 3167 N N . GLU A 1 386 ? -8.565 5.890 -10.626 1.00 97.50 386 GLU A N 1
ATOM 3168 C CA . GLU A 1 386 ? -9.594 4.942 -11.069 1.00 97.50 386 GLU A CA 1
ATOM 3169 C C . GLU A 1 386 ? -9.539 3.618 -10.296 1.00 97.50 386 GLU A C 1
ATOM 3171 O O . GLU A 1 386 ? -10.586 3.071 -9.928 1.00 97.50 386 GLU A O 1
ATOM 3176 N N . LEU A 1 387 ? -8.333 3.119 -10.012 1.00 97.38 387 LEU A N 1
ATOM 3177 C CA . LEU A 1 387 ? -8.133 1.904 -9.228 1.00 97.38 387 LEU A CA 1
ATOM 3178 C C . LEU A 1 387 ? -8.556 2.105 -7.767 1.00 97.38 387 LEU A C 1
ATOM 3180 O O . LEU A 1 387 ? -9.328 1.300 -7.245 1.00 97.38 387 LEU A O 1
ATOM 3184 N N . GLU A 1 388 ? -8.156 3.213 -7.139 1.00 97.69 388 GLU A N 1
ATOM 3185 C CA . GLU A 1 388 ? -8.579 3.572 -5.776 1.00 97.69 388 GLU A CA 1
ATOM 3186 C C . GLU A 1 388 ? -10.105 3.721 -5.672 1.00 97.69 388 GLU A C 1
ATOM 3188 O O . GLU A 1 388 ? -10.738 3.218 -4.737 1.00 97.69 388 GLU A O 1
ATOM 3193 N N . LEU A 1 389 ? -10.725 4.357 -6.668 1.00 96.75 389 LEU A N 1
ATOM 3194 C CA . LEU A 1 389 ? -12.174 4.523 -6.747 1.00 96.75 389 LEU A CA 1
ATOM 3195 C C . LEU A 1 389 ? -12.872 3.158 -6.863 1.00 96.75 389 LEU A C 1
ATOM 3197 O O . LEU A 1 389 ? -13.893 2.923 -6.207 1.00 96.75 389 LEU A O 1
ATOM 3201 N N . LYS A 1 390 ? -12.321 2.232 -7.655 1.00 97.12 390 LYS A N 1
ATOM 3202 C CA . LYS 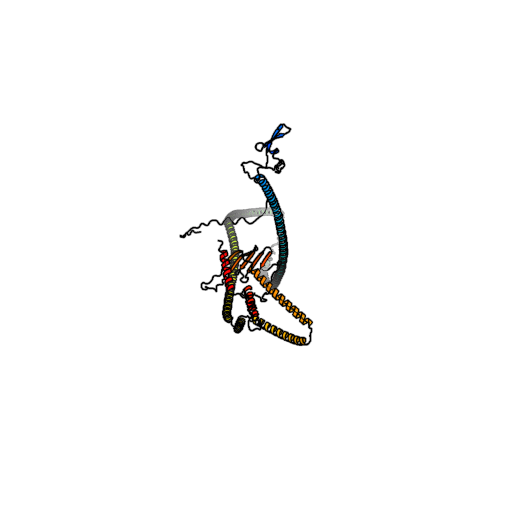A 1 390 ? -12.844 0.866 -7.776 1.00 97.12 390 LYS A CA 1
ATOM 3203 C C . LYS A 1 390 ? -12.745 0.101 -6.454 1.00 97.12 390 LYS A C 1
ATOM 3205 O O . LYS A 1 390 ? -13.744 -0.464 -6.019 1.00 97.12 390 LYS A O 1
ATOM 3210 N N . GLU A 1 391 ? -11.604 0.152 -5.771 1.00 97.19 391 GLU A N 1
ATOM 3211 C CA . GLU A 1 391 ? -11.437 -0.495 -4.463 1.00 97.19 391 GLU A CA 1
ATOM 3212 C C . GLU A 1 391 ? -12.415 0.043 -3.410 1.00 97.19 391 GLU A C 1
ATOM 3214 O O . GLU A 1 391 ? -13.003 -0.722 -2.641 1.00 97.19 391 GLU A O 1
ATOM 3219 N N . LEU A 1 392 ? -12.611 1.364 -3.369 1.00 94.75 392 LEU A N 1
ATOM 3220 C CA . LEU A 1 392 ? -13.576 2.007 -2.475 1.00 94.75 392 LEU A CA 1
ATOM 3221 C C . LEU A 1 392 ? -15.013 1.577 -2.786 1.00 94.75 392 LEU A C 1
ATOM 3223 O O . LEU A 1 392 ? -15.786 1.315 -1.861 1.00 94.75 392 LEU A O 1
ATOM 3227 N N . LYS A 1 393 ? -15.371 1.462 -4.070 1.00 97.69 393 LYS A N 1
ATOM 3228 C CA . LYS A 1 393 ? -16.680 0.951 -4.500 1.00 97.69 393 LYS A CA 1
ATOM 3229 C C . LYS A 1 393 ? -16.891 -0.501 -4.078 1.00 97.69 393 LYS A C 1
ATOM 3231 O O . LYS A 1 393 ? -17.942 -0.804 -3.515 1.00 97.69 393 LYS A O 1
ATOM 3236 N N . ASP A 1 394 ? -15.907 -1.370 -4.283 1.00 96.25 394 ASP A N 1
ATOM 3237 C CA . ASP A 1 394 ? -16.007 -2.786 -3.917 1.00 96.25 394 ASP A CA 1
ATOM 3238 C C . ASP A 1 394 ? -16.143 -2.955 -2.392 1.00 96.25 394 ASP A C 1
ATOM 3240 O O . ASP A 1 394 ? -17.029 -3.673 -1.916 1.00 96.25 394 ASP A O 1
ATOM 3244 N N . LYS A 1 395 ? -15.358 -2.200 -1.606 1.00 97.12 395 LYS A N 1
ATOM 3245 C CA . LYS A 1 395 ? -15.492 -2.136 -0.137 1.00 97.12 395 LYS A CA 1
ATOM 3246 C C . LYS A 1 395 ? -16.875 -1.646 0.292 1.00 97.12 395 LYS A C 1
ATOM 3248 O O . LYS A 1 395 ? -17.473 -2.213 1.205 1.00 97.12 395 LYS A O 1
ATOM 3253 N N . TYR A 1 396 ? -17.406 -0.611 -0.361 1.00 95.38 396 TYR A N 1
ATOM 3254 C CA . TYR A 1 396 ? -18.747 -0.102 -0.074 1.00 95.38 396 TYR A CA 1
ATOM 3255 C C . TYR A 1 396 ? -19.826 -1.161 -0.336 1.00 95.38 396 TYR A C 1
ATOM 3257 O O . TYR A 1 396 ? -20.689 -1.374 0.516 1.00 95.38 396 TYR A O 1
ATOM 3265 N N . ILE A 1 397 ? -19.760 -1.861 -1.473 1.00 96.94 397 ILE A N 1
ATOM 3266 C CA . ILE A 1 397 ? -20.716 -2.920 -1.826 1.00 96.94 397 ILE A CA 1
ATOM 3267 C C . ILE A 1 397 ? -20.667 -4.062 -0.800 1.00 96.94 397 ILE A C 1
ATOM 3269 O O . ILE A 1 397 ? -21.725 -4.489 -0.330 1.00 96.94 397 ILE A O 1
ATOM 3273 N N . SER A 1 398 ? -19.468 -4.499 -0.393 1.00 94.06 398 SER A N 1
ATOM 3274 C CA . SER A 1 398 ? -19.291 -5.515 0.658 1.00 94.06 398 SER A CA 1
ATOM 3275 C C . SER A 1 398 ? -19.908 -5.069 1.986 1.00 94.06 398 SER A C 1
ATOM 3277 O O . SER A 1 398 ? -20.755 -5.764 2.542 1.00 94.06 398 SER A O 1
ATOM 3279 N N . ASN A 1 399 ? -19.585 -3.857 2.449 1.00 90.81 399 ASN A N 1
ATOM 3280 C CA . ASN A 1 399 ? -20.114 -3.322 3.707 1.00 90.81 399 ASN A CA 1
ATOM 3281 C C . ASN A 1 399 ? -21.645 -3.201 3.695 1.00 90.81 399 ASN A C 1
ATOM 3283 O O . ASN A 1 399 ? -22.305 -3.434 4.708 1.00 90.81 399 ASN A O 1
ATOM 3287 N N . VAL A 1 400 ? -22.242 -2.838 2.555 1.00 94.25 400 VAL A N 1
ATOM 3288 C CA . VAL A 1 400 ? -23.703 -2.790 2.407 1.00 94.25 400 VAL A CA 1
ATOM 3289 C C . VAL A 1 400 ? -24.316 -4.190 2.512 1.00 94.25 400 VAL A C 1
ATOM 3291 O O . VAL A 1 400 ? -25.392 -4.330 3.102 1.00 94.25 400 VAL A O 1
ATOM 3294 N N . ALA A 1 401 ? -23.666 -5.219 1.964 1.00 92.75 401 ALA A N 1
ATOM 3295 C CA . ALA A 1 401 ? -24.116 -6.604 2.096 1.00 92.75 401 ALA A CA 1
ATOM 3296 C C . ALA A 1 401 ? -24.033 -7.087 3.555 1.00 92.75 401 ALA A C 1
ATOM 3298 O O . ALA A 1 401 ? -25.024 -7.604 4.081 1.00 92.75 401 ALA A O 1
ATOM 3299 N N . ASP A 1 402 ? -22.920 -6.814 4.237 1.00 88.44 402 ASP A N 1
ATOM 3300 C CA . ASP A 1 402 ? -22.718 -7.172 5.645 1.00 88.44 402 ASP A CA 1
ATOM 3301 C C . ASP A 1 402 ? -23.730 -6.470 6.559 1.00 88.44 402 ASP A C 1
ATOM 3303 O O . ASP A 1 402 ? -24.376 -7.101 7.396 1.00 88.44 402 ASP A O 1
ATOM 3307 N N . LEU A 1 403 ? -23.978 -5.173 6.343 1.00 88.56 403 LEU A N 1
ATOM 3308 C CA . LEU A 1 403 ? -24.996 -4.424 7.087 1.00 88.56 403 LEU A CA 1
ATOM 3309 C C . LEU A 1 403 ? -26.408 -4.975 6.873 1.00 88.56 403 LEU A C 1
ATOM 3311 O O . LEU A 1 403 ? -27.221 -4.963 7.801 1.00 88.56 403 LEU A O 1
ATOM 3315 N N . LYS A 1 404 ? -26.738 -5.442 5.662 1.00 92.50 404 LYS A N 1
ATOM 3316 C CA . LYS A 1 404 ? -28.026 -6.105 5.411 1.00 92.50 404 LYS A CA 1
ATOM 3317 C C . LYS A 1 404 ? -28.120 -7.400 6.213 1.00 92.50 404 LYS A C 1
ATOM 3319 O O . LYS A 1 404 ? -29.138 -7.603 6.877 1.00 92.50 404 LYS A O 1
ATOM 3324 N N . LEU A 1 405 ? -27.076 -8.229 6.193 1.00 88.81 405 LEU A N 1
ATOM 3325 C CA . LEU A 1 405 ? -27.028 -9.484 6.941 1.00 88.81 405 LEU A CA 1
ATOM 3326 C C . LEU A 1 405 ? -27.178 -9.246 8.450 1.00 88.81 405 LEU A C 1
ATOM 3328 O O . LEU A 1 405 ? -28.031 -9.865 9.087 1.00 88.81 405 LEU A O 1
ATOM 3332 N N . GLU A 1 406 ? -26.440 -8.288 9.006 1.00 80.06 406 GLU A N 1
ATOM 3333 C CA . GLU A 1 406 ? -26.525 -7.929 10.424 1.00 80.06 406 GLU A CA 1
ATOM 3334 C C . GLU A 1 406 ? -27.901 -7.372 10.804 1.00 80.06 406 GLU A C 1
ATOM 3336 O O . GLU A 1 406 ? -28.470 -7.752 11.825 1.00 80.06 406 GLU A O 1
ATOM 3341 N N . ARG A 1 407 ? -28.527 -6.551 9.950 1.00 84.19 407 ARG A N 1
ATOM 3342 C CA . ARG A 1 407 ? -29.915 -6.103 10.169 1.00 84.19 407 ARG A CA 1
ATOM 3343 C C . ARG A 1 407 ? -30.922 -7.248 10.139 1.00 84.19 407 ARG A C 1
ATOM 3345 O O . ARG A 1 407 ? -31.955 -7.154 10.801 1.00 84.19 407 ARG A O 1
ATOM 3352 N N . HIS A 1 408 ? -30.694 -8.282 9.331 1.00 87.31 408 HIS A N 1
ATOM 3353 C CA . HIS A 1 408 ? -31.535 -9.480 9.336 1.00 87.31 408 HIS A CA 1
ATOM 3354 C C . HIS A 1 408 ? -31.333 -10.293 10.618 1.00 87.31 408 HIS A C 1
ATOM 3356 O O . HIS A 1 408 ? -32.322 -10.646 11.257 1.00 87.31 408 HIS A O 1
ATOM 3362 N N . ARG A 1 409 ? -30.082 -10.503 11.049 1.00 87.62 409 ARG A N 1
ATOM 3363 C CA . ARG A 1 409 ? -29.756 -11.172 12.320 1.00 87.62 409 ARG A CA 1
ATOM 3364 C C . ARG A 1 409 ? -30.349 -10.446 13.525 1.00 87.62 409 ARG A C 1
ATOM 3366 O O . ARG A 1 409 ? -30.990 -11.077 14.358 1.00 87.62 409 ARG A O 1
ATOM 3373 N N . ALA A 1 410 ? -30.206 -9.123 13.586 1.00 75.56 410 ALA A N 1
ATOM 3374 C CA . ALA A 1 410 ? -30.770 -8.301 14.653 1.00 75.56 410 ALA A CA 1
ATOM 3375 C C . ALA A 1 410 ? -32.301 -8.397 14.704 1.00 75.56 410 ALA A C 1
ATOM 3377 O O . ALA A 1 410 ? -32.860 -8.577 15.781 1.00 75.56 410 ALA A O 1
ATOM 3378 N N . ARG A 1 411 ? -32.984 -8.342 13.550 1.00 85.69 411 ARG A N 1
ATOM 3379 C CA . ARG A 1 411 ? -34.445 -8.524 13.485 1.00 85.69 411 ARG A CA 1
ATOM 3380 C C . ARG A 1 411 ? -34.872 -9.902 13.985 1.00 85.69 411 ARG A C 1
ATOM 3382 O O . ARG A 1 411 ? -35.729 -9.972 14.858 1.00 85.69 411 ARG A O 1
ATOM 3389 N N . ALA A 1 412 ? -34.222 -10.965 13.512 1.00 81.38 412 ALA A N 1
ATOM 3390 C CA . ALA A 1 412 ? -34.509 -12.330 13.953 1.00 81.38 412 ALA A CA 1
ATOM 3391 C C . ALA A 1 412 ? -34.280 -12.513 15.465 1.00 81.38 412 ALA A C 1
ATOM 3393 O O . ALA A 1 412 ? -35.075 -13.152 16.151 1.00 81.38 412 ALA A O 1
ATOM 3394 N N . ALA A 1 413 ? -33.220 -11.913 16.014 1.00 76.75 413 ALA A N 1
ATOM 3395 C CA . ALA A 1 413 ? -32.954 -11.943 17.447 1.00 76.75 413 ALA A CA 1
ATOM 3396 C C . ALA A 1 413 ? -33.998 -11.161 18.257 1.00 76.75 413 ALA A C 1
ATOM 3398 O O . ALA A 1 413 ? -34.451 -11.649 19.291 1.00 76.75 413 ALA A O 1
ATOM 3399 N N . CYS A 1 414 ? -34.410 -9.977 17.793 1.00 77.50 414 CYS A N 1
ATOM 3400 C CA . CYS A 1 414 ? -35.481 -9.208 18.425 1.00 77.50 414 CYS A CA 1
ATOM 3401 C C . CYS A 1 414 ? -36.806 -9.978 18.428 1.00 77.50 414 CYS A C 1
ATOM 3403 O O . CYS A 1 414 ? -37.459 -10.032 19.466 1.00 77.50 414 CYS A O 1
ATOM 3405 N N . GLU A 1 415 ? -37.174 -10.612 17.312 1.00 80.88 415 GLU A N 1
ATOM 3406 C CA . GLU A 1 415 ? -38.360 -11.474 17.228 1.00 80.88 415 GLU A CA 1
ATOM 3407 C C . GLU A 1 415 ? -38.265 -12.652 18.203 1.00 80.88 415 GLU A C 1
ATOM 3409 O O . GLU A 1 415 ? -39.215 -12.934 18.930 1.00 80.88 415 GLU A O 1
ATOM 3414 N N . CYS A 1 416 ? -37.099 -13.297 18.293 1.00 83.31 416 CYS A N 1
ATOM 3415 C CA . CYS A 1 416 ? -36.856 -14.386 19.237 1.00 83.31 416 CYS A CA 1
ATOM 3416 C C . CYS A 1 416 ? -37.031 -13.933 20.697 1.00 83.31 416 CYS A C 1
ATOM 3418 O O . CYS A 1 416 ? -37.757 -14.568 21.461 1.00 83.31 416 CYS A O 1
ATOM 3420 N N . ILE A 1 417 ? -36.439 -12.794 21.074 1.00 82.38 417 ILE A N 1
ATOM 3421 C CA . ILE A 1 417 ? -36.599 -12.206 22.413 1.00 82.38 417 ILE A CA 1
ATOM 3422 C C . ILE A 1 417 ? -38.066 -11.859 22.675 1.00 82.38 417 ILE A C 1
ATOM 3424 O O . ILE A 1 417 ? -38.581 -12.159 23.749 1.00 82.38 417 ILE A O 1
ATOM 3428 N N . GLN A 1 418 ? -38.756 -11.256 21.706 1.00 83.69 418 GLN A N 1
ATOM 3429 C CA . GLN A 1 418 ? -40.160 -10.885 21.851 1.00 83.69 418 GLN A CA 1
ATOM 3430 C C . GLN A 1 418 ? -41.040 -12.124 22.063 1.00 83.69 418 GLN A C 1
ATOM 3432 O O . GLN A 1 418 ? -41.860 -12.132 22.981 1.00 83.69 418 GLN A O 1
ATOM 3437 N N . ASN A 1 419 ? -40.800 -13.195 21.304 1.00 84.00 419 ASN A N 1
ATOM 3438 C CA . ASN A 1 419 ? -41.472 -14.480 21.482 1.00 84.00 419 ASN A CA 1
ATOM 3439 C C . ASN A 1 419 ? -41.194 -15.065 22.875 1.00 84.00 419 ASN A C 1
ATOM 3441 O O . ASN A 1 419 ? -42.137 -15.405 23.590 1.00 84.00 419 ASN A O 1
ATOM 3445 N N . MET A 1 420 ? -39.933 -15.087 23.325 1.00 83.75 420 MET A N 1
ATOM 3446 C CA . MET A 1 420 ? -39.592 -15.518 24.687 1.00 83.75 420 MET A CA 1
ATOM 3447 C C . MET A 1 420 ? -40.324 -14.693 25.749 1.00 83.75 420 MET A C 1
ATOM 3449 O O . MET A 1 420 ? -40.890 -15.259 26.679 1.00 83.75 420 MET A O 1
ATOM 3453 N N . CYS A 1 421 ? -40.365 -13.365 25.614 1.00 83.00 421 CYS A N 1
ATOM 3454 C CA . CYS A 1 421 ? -41.081 -12.492 26.543 1.00 83.00 421 CYS A CA 1
ATOM 3455 C C . CYS A 1 421 ? -42.584 -12.800 26.581 1.00 83.00 421 CYS A C 1
ATOM 3457 O O . CYS A 1 421 ? -43.166 -12.833 27.667 1.00 83.00 421 CYS A O 1
ATOM 3459 N N . THR A 1 422 ? -43.213 -13.050 25.426 1.00 85.25 422 THR A N 1
ATOM 3460 C CA . THR A 1 422 ? -44.631 -13.439 25.379 1.00 85.25 422 THR A CA 1
ATOM 3461 C C . THR A 1 422 ? -44.873 -14.792 26.041 1.00 85.25 422 THR A C 1
ATOM 3463 O O . THR A 1 422 ? -45.804 -14.931 26.831 1.00 85.25 422 THR A O 1
ATOM 3466 N N . GLU A 1 423 ? -44.004 -15.776 25.813 1.00 85.56 423 GLU A N 1
ATOM 3467 C CA . GLU A 1 423 ? -44.128 -17.090 26.441 1.00 85.56 423 GLU A CA 1
ATOM 3468 C C . GLU A 1 423 ? -43.886 -17.020 27.956 1.00 85.56 423 GLU A C 1
ATOM 3470 O O . GLU A 1 423 ? -44.644 -17.616 28.718 1.00 85.56 423 GLU A O 1
ATOM 3475 N N . ILE A 1 424 ? -42.911 -16.230 28.420 1.00 86.38 424 ILE A N 1
ATOM 3476 C CA . ILE A 1 424 ? -42.691 -15.962 29.852 1.00 86.38 424 ILE A CA 1
ATOM 3477 C C . ILE A 1 424 ? -43.931 -15.318 30.478 1.00 86.38 424 ILE A C 1
ATOM 3479 O O . ILE A 1 424 ? -44.328 -15.705 31.576 1.00 86.38 424 ILE A O 1
ATOM 3483 N N . TYR A 1 425 ? -44.572 -14.372 29.785 1.00 84.88 425 TYR A N 1
ATOM 3484 C CA . TYR A 1 425 ? -45.818 -13.765 30.252 1.00 84.88 425 TYR A CA 1
ATOM 3485 C C . TYR A 1 425 ? -46.931 -14.811 30.425 1.00 84.88 425 TYR A C 1
ATOM 3487 O O . TYR A 1 425 ? -47.623 -14.809 31.441 1.00 84.88 425 TYR A O 1
ATOM 3495 N N . HIS A 1 426 ? -47.059 -15.762 29.496 1.00 85.19 426 HIS A N 1
ATOM 3496 C CA . HIS A 1 426 ? -48.000 -16.875 29.645 1.00 85.19 426 HIS A CA 1
ATOM 3497 C C . HIS A 1 426 ? -47.625 -17.821 30.795 1.00 85.19 426 HIS A C 1
ATOM 3499 O O . HIS A 1 426 ? -48.503 -18.238 31.549 1.00 85.19 426 HIS A O 1
ATOM 3505 N N . VAL A 1 427 ? -46.336 -18.122 30.985 1.00 87.75 427 VAL A N 1
ATOM 3506 C CA . VAL A 1 427 ? -45.845 -18.941 32.109 1.00 87.75 427 VAL A CA 1
ATOM 3507 C C . VAL A 1 427 ? -46.141 -18.270 33.456 1.00 87.75 427 VAL A C 1
ATOM 3509 O O . VAL A 1 427 ? -46.523 -18.955 34.406 1.00 87.75 427 VAL A O 1
ATOM 3512 N N . ALA A 1 428 ? -46.030 -16.941 33.539 1.00 81.00 428 ALA A N 1
ATOM 3513 C CA . ALA A 1 428 ? -46.307 -16.177 34.755 1.00 81.00 428 ALA A CA 1
ATOM 3514 C C . ALA A 1 428 ? -47.754 -16.346 35.253 1.00 81.00 428 ALA A C 1
ATOM 3516 O O . ALA A 1 428 ? -47.986 -16.319 36.461 1.00 81.00 428 ALA A O 1
ATOM 3517 N N . ASN A 1 429 ? -48.718 -16.624 34.366 1.00 83.62 429 ASN A N 1
ATOM 3518 C CA . ASN A 1 429 ? -50.103 -16.905 34.765 1.00 83.62 429 ASN A CA 1
ATOM 3519 C C . ASN A 1 429 ? -50.236 -18.178 35.625 1.00 83.62 429 ASN A C 1
ATOM 3521 O O . ASN A 1 429 ? -51.196 -18.309 36.381 1.00 83.62 429 ASN A O 1
ATOM 3525 N N . HIS A 1 430 ? -49.268 -19.100 35.566 1.00 86.88 430 HIS A N 1
ATOM 3526 C CA . HIS A 1 430 ? -49.257 -20.327 36.368 1.00 86.88 430 HIS A CA 1
ATOM 3527 C C . HIS A 1 430 ? -48.559 -20.171 37.731 1.00 86.88 430 HIS A C 1
ATOM 3529 O O . HIS A 1 430 ? -48.410 -21.164 38.440 1.00 86.88 430 HIS A O 1
ATOM 3535 N N . ILE A 1 431 ? -48.158 -18.957 38.141 1.00 80.62 431 ILE A N 1
ATOM 3536 C CA . ILE A 1 431 ? -47.433 -18.701 39.406 1.00 80.62 431 ILE A CA 1
ATOM 3537 C C . ILE A 1 431 ? -48.136 -19.281 40.642 1.00 80.62 431 ILE A C 1
ATOM 3539 O O . ILE A 1 431 ? -47.475 -19.782 41.549 1.00 80.62 431 ILE A O 1
ATOM 3543 N N . ASN A 1 432 ? -49.470 -19.277 40.662 1.00 81.12 432 ASN A N 1
ATOM 3544 C CA . ASN A 1 432 ? -50.253 -19.788 41.790 1.00 81.12 432 ASN A CA 1
ATOM 3545 C C . ASN A 1 432 ? -50.383 -21.326 41.805 1.00 81.12 432 ASN A C 1
ATOM 3547 O O . ASN A 1 432 ? -50.926 -21.882 42.754 1.00 81.12 432 ASN A O 1
ATOM 3551 N N . SER A 1 433 ? -49.913 -22.024 40.764 1.00 87.50 433 SER A N 1
ATOM 3552 C CA . SER A 1 433 ? -50.054 -23.476 40.580 1.00 87.50 433 SER A CA 1
ATOM 3553 C C . SER A 1 433 ? -48.690 -24.146 40.338 1.00 87.50 433 SER A C 1
ATOM 3555 O O . SER A 1 433 ? -48.259 -24.267 39.189 1.00 87.50 433 SER A O 1
ATOM 3557 N N . PRO A 1 434 ? -48.005 -24.651 41.384 1.00 79.62 434 PRO A N 1
ATOM 3558 C CA . PRO A 1 434 ? -46.602 -25.079 41.300 1.00 79.62 434 PRO A CA 1
ATOM 3559 C C . PRO A 1 434 ? -46.350 -26.229 40.310 1.00 79.62 434 PRO A C 1
ATOM 3561 O O . PRO A 1 434 ? -45.346 -26.225 39.596 1.00 79.62 434 PRO A O 1
ATOM 3564 N N . ASN A 1 435 ? -47.275 -27.188 40.196 1.00 82.56 435 ASN A N 1
ATOM 3565 C CA . ASN A 1 435 ? -47.140 -28.302 39.249 1.00 82.56 435 ASN A CA 1
ATOM 3566 C C . ASN A 1 435 ? -47.282 -27.848 37.789 1.00 82.56 435 ASN A C 1
ATOM 3568 O O . ASN A 1 435 ? -46.528 -28.299 36.928 1.00 82.56 435 ASN A O 1
ATOM 3572 N N . GLN A 1 436 ? -48.207 -26.925 37.516 1.00 84.81 436 GLN A N 1
ATOM 3573 C CA . GLN A 1 436 ? -48.401 -26.368 36.175 1.00 84.81 436 GLN A CA 1
ATOM 3574 C C . GLN A 1 436 ? -47.245 -25.442 35.793 1.00 84.81 436 GLN A C 1
ATOM 3576 O O . GLN A 1 436 ? -46.730 -25.542 34.682 1.00 84.81 436 GLN A O 1
ATOM 3581 N N . LEU A 1 437 ? -46.764 -24.625 36.736 1.00 85.44 437 LEU A N 1
ATOM 3582 C CA . LEU A 1 437 ? -45.600 -23.764 36.543 1.00 85.44 437 LEU A CA 1
ATOM 3583 C C . LEU A 1 437 ? -44.354 -24.580 36.185 1.00 85.44 437 LEU A C 1
ATOM 3585 O O . LEU A 1 437 ? -43.651 -24.251 35.234 1.00 85.44 437 LEU A O 1
ATOM 3589 N N . LYS A 1 438 ? -44.108 -25.692 36.888 1.00 83.44 438 LYS A N 1
ATOM 3590 C CA . LYS A 1 438 ? -42.980 -26.591 36.604 1.00 83.44 438 LYS A CA 1
ATOM 3591 C C . LYS A 1 438 ? -43.020 -27.145 35.176 1.00 83.44 438 LYS A C 1
ATOM 3593 O O . LYS A 1 438 ? -41.979 -27.206 34.524 1.00 83.44 438 LYS A O 1
ATOM 3598 N N . VAL A 1 439 ? -44.192 -27.563 34.695 1.00 86.56 439 VAL A N 1
ATOM 3599 C CA . VAL A 1 439 ? -44.361 -28.077 33.324 1.00 86.56 439 VAL A CA 1
ATOM 3600 C C . VAL A 1 439 ? -44.195 -26.952 32.299 1.00 86.56 439 VAL A C 1
ATOM 3602 O O . VAL A 1 439 ? -43.455 -27.114 31.331 1.00 86.56 439 VAL A O 1
ATOM 3605 N N . ALA A 1 440 ? -44.805 -25.791 32.544 1.00 84.69 440 ALA A N 1
ATOM 3606 C CA . ALA A 1 440 ? -44.735 -24.636 31.654 1.00 84.69 440 ALA A CA 1
ATOM 3607 C C . ALA A 1 440 ? -43.296 -24.100 31.505 1.00 84.69 440 ALA A C 1
ATOM 3609 O O . ALA A 1 440 ? -42.838 -23.861 30.389 1.00 84.69 440 ALA A O 1
ATOM 3610 N N . VAL A 1 441 ? -42.542 -24.010 32.607 1.00 85.44 441 VAL A N 1
ATOM 3611 C CA . VAL A 1 441 ? -41.123 -23.610 32.602 1.00 85.44 441 VAL A CA 1
ATOM 3612 C C . VAL A 1 441 ? -40.247 -24.643 31.889 1.00 85.44 441 VAL A C 1
ATOM 3614 O O . VAL A 1 441 ? -39.352 -24.258 31.140 1.00 85.44 441 VAL A O 1
ATOM 3617 N N . LYS A 1 442 ? -40.496 -25.950 32.068 1.00 82.56 442 LYS A N 1
ATOM 3618 C CA . LYS A 1 442 ? -39.759 -26.998 31.335 1.00 82.56 442 LYS A CA 1
ATOM 3619 C C . LYS A 1 442 ? -39.949 -26.876 29.824 1.00 82.56 442 LYS A C 1
ATOM 3621 O O . LYS A 1 442 ? -38.964 -26.937 29.093 1.00 82.56 442 LYS A O 1
ATOM 3626 N N . ASN A 1 443 ? -41.186 -26.667 29.378 1.00 83.88 443 ASN A N 1
ATOM 3627 C CA . ASN A 1 443 ? -41.502 -26.520 27.960 1.00 83.88 443 ASN A CA 1
ATOM 3628 C C . ASN A 1 443 ? -40.857 -25.259 27.366 1.00 83.88 443 ASN A C 1
ATOM 3630 O O . ASN A 1 443 ? -40.250 -25.341 26.302 1.00 83.88 443 ASN A O 1
ATOM 3634 N N . LEU A 1 444 ? -40.918 -24.125 28.079 1.00 85.00 444 LEU A N 1
ATOM 3635 C CA . LEU A 1 444 ? -40.237 -22.881 27.699 1.00 85.00 444 LEU A CA 1
ATOM 3636 C C . LEU A 1 444 ? -38.727 -23.108 27.527 1.00 85.00 444 LEU A C 1
ATOM 3638 O O . LEU A 1 444 ? -38.145 -22.746 26.505 1.00 85.00 444 LEU A O 1
ATOM 3642 N N . LEU A 1 445 ? -38.094 -23.754 28.512 1.00 79.31 445 LEU A N 1
ATOM 3643 C CA . LEU A 1 445 ? -36.657 -24.010 28.487 1.00 79.31 445 LEU A CA 1
ATOM 3644 C C . LEU A 1 445 ? -36.278 -24.913 27.308 1.00 79.31 445 LEU A C 1
ATOM 3646 O O . LEU A 1 445 ? -35.303 -24.637 26.620 1.00 79.31 445 LEU A O 1
ATOM 3650 N N . GLN A 1 446 ? -37.057 -25.964 27.044 1.00 80.44 446 GLN A N 1
ATOM 3651 C CA . GLN A 1 446 ? -36.796 -26.918 25.965 1.00 80.44 446 GLN A CA 1
ATOM 3652 C C . GLN A 1 446 ? -36.931 -26.290 24.569 1.00 80.44 446 GLN A C 1
ATOM 3654 O O . GLN A 1 446 ? -36.229 -26.705 23.645 1.00 80.44 446 GLN A O 1
ATOM 3659 N N . ARG A 1 447 ? -37.805 -25.286 24.421 1.00 79.38 447 ARG A N 1
ATOM 3660 C CA . ARG A 1 447 ? -38.058 -24.590 23.152 1.00 79.38 447 ARG A CA 1
ATOM 3661 C C . ARG A 1 447 ? -36.960 -23.593 22.782 1.00 79.38 447 ARG A C 1
ATOM 3663 O O . ARG A 1 447 ? -36.620 -23.498 21.610 1.00 79.38 447 ARG A O 1
ATOM 3670 N N . HIS A 1 448 ? -36.390 -22.902 23.773 1.00 77.94 448 HIS A N 1
ATOM 3671 C CA . HIS A 1 448 ? -35.430 -21.805 23.560 1.00 77.94 448 HIS A CA 1
ATOM 3672 C C . HIS A 1 448 ? -33.969 -22.152 23.880 1.00 77.94 448 HIS A C 1
ATOM 3674 O O . HIS A 1 448 ? -33.094 -21.298 23.760 1.00 77.94 448 HIS A O 1
ATOM 3680 N N . THR A 1 449 ? -33.667 -23.389 24.288 1.00 72.69 449 THR A N 1
ATOM 3681 C CA . THR A 1 449 ? -32.274 -23.828 24.486 1.00 72.69 449 THR A CA 1
ATOM 3682 C C . THR A 1 449 ? -31.640 -24.343 23.192 1.00 72.69 449 THR A C 1
ATOM 3684 O O . THR A 1 449 ? -32.246 -25.114 22.447 1.00 72.69 449 THR A O 1
ATOM 3687 N N . SER A 1 450 ? -30.383 -23.948 22.958 1.00 64.75 450 SER A N 1
ATOM 3688 C CA . SER A 1 450 ? -29.524 -24.488 21.892 1.00 64.75 450 SER A CA 1
ATOM 3689 C C . SER A 1 450 ? -29.275 -25.990 22.080 1.00 64.75 450 SER A C 1
ATOM 3691 O O . SER A 1 450 ? -29.212 -26.478 23.212 1.00 64.75 450 SER A O 1
ATOM 3693 N N . ASP A 1 451 ? -29.091 -26.728 20.984 1.00 59.81 451 ASP A N 1
ATOM 3694 C CA . ASP A 1 451 ? -28.835 -28.172 21.005 1.00 59.81 451 ASP A CA 1
ATOM 3695 C C . ASP A 1 451 ? -27.539 -28.547 21.742 1.00 59.81 451 ASP A C 1
ATOM 3697 O O . ASP A 1 451 ? -27.482 -29.600 22.378 1.00 59.81 451 ASP A O 1
ATOM 3701 N N . GLU A 1 452 ? -26.525 -27.678 21.756 1.00 56.44 452 GLU A N 1
ATOM 3702 C CA . GLU A 1 452 ? -25.328 -27.866 22.591 1.00 56.44 452 GLU A CA 1
ATOM 3703 C C . GLU A 1 452 ? -25.645 -27.780 24.084 1.00 56.44 452 GLU A C 1
ATOM 3705 O O . GLU A 1 452 ? -25.200 -28.613 24.876 1.00 56.44 452 GLU A O 1
ATOM 3710 N N . LEU A 1 453 ? -26.481 -26.818 24.475 1.00 59.50 453 LEU A N 1
ATOM 3711 C CA . LEU A 1 453 ? -26.907 -26.667 25.861 1.00 59.50 453 LEU A CA 1
ATOM 3712 C C . LEU A 1 453 ? -27.828 -27.823 26.280 1.00 59.50 453 LEU A C 1
ATOM 3714 O O . LEU A 1 453 ? -27.727 -28.298 27.409 1.00 59.50 453 LEU A O 1
ATOM 3718 N N . LYS A 1 454 ? -28.656 -28.356 25.368 1.00 61.19 454 LYS A N 1
ATOM 3719 C CA . LYS A 1 454 ? -29.429 -29.589 25.602 1.00 61.19 454 LYS A CA 1
ATOM 3720 C C . LYS A 1 454 ? -28.514 -30.791 25.857 1.00 61.19 454 LYS A C 1
ATOM 3722 O O . LYS A 1 454 ? -28.758 -31.538 26.806 1.00 61.19 454 LYS A O 1
ATOM 3727 N N . ARG A 1 455 ? -27.435 -30.953 25.078 1.00 60.62 455 ARG A N 1
ATOM 3728 C CA . ARG A 1 455 ? -26.421 -32.002 25.313 1.00 60.62 455 ARG A CA 1
ATOM 3729 C C . ARG A 1 455 ? -25.732 -31.820 26.665 1.00 60.62 455 ARG A C 1
ATOM 3731 O O . ARG A 1 455 ? -25.607 -32.787 27.411 1.00 60.62 455 ARG A O 1
ATOM 3738 N N . PHE A 1 456 ? -25.355 -30.593 27.020 1.00 56.94 456 PHE A N 1
ATOM 3739 C CA . PHE A 1 456 ? -24.720 -30.290 28.305 1.00 56.94 456 PHE A CA 1
ATOM 3740 C C . PHE A 1 456 ? -25.650 -30.558 29.499 1.00 56.94 456 PHE A C 1
ATOM 3742 O O . PHE A 1 456 ? -25.233 -31.138 30.502 1.00 56.94 456 PHE A O 1
ATOM 3749 N N . ILE A 1 457 ? -26.931 -30.189 29.399 1.00 59.69 457 ILE A N 1
ATOM 3750 C CA . ILE A 1 457 ? -27.943 -30.479 30.427 1.00 59.69 457 ILE A CA 1
ATOM 3751 C C . ILE A 1 457 ? -28.141 -31.995 30.577 1.00 59.69 457 ILE A C 1
ATOM 3753 O O . ILE A 1 457 ? -28.201 -32.485 31.705 1.00 59.69 457 ILE A O 1
ATOM 3757 N N . SER A 1 458 ? -28.182 -32.742 29.468 1.00 60.25 458 SER A N 1
ATOM 3758 C CA . SER A 1 458 ? -28.284 -34.208 29.488 1.00 60.25 458 SER A CA 1
ATOM 3759 C C . SER A 1 458 ? -27.054 -34.868 30.115 1.00 60.25 458 SER A C 1
ATOM 3761 O O . SER A 1 458 ? -27.193 -35.802 30.902 1.00 60.25 458 SER A O 1
ATOM 3763 N N . LEU A 1 459 ? -25.852 -34.369 29.817 1.00 57.81 459 LEU A N 1
ATOM 3764 C CA . LEU A 1 459 ? -24.610 -34.876 30.400 1.00 57.81 459 LEU A CA 1
ATOM 3765 C C . LEU A 1 459 ? -24.578 -34.641 31.920 1.00 57.81 459 LEU A C 1
ATOM 3767 O O . LEU A 1 459 ? -24.251 -35.545 32.681 1.00 57.81 459 LEU A O 1
ATOM 3771 N N . ASN A 1 460 ? -25.012 -33.463 32.378 1.00 59.16 460 ASN A N 1
ATOM 3772 C CA . ASN A 1 460 ? -25.133 -33.151 33.806 1.00 59.16 460 ASN A CA 1
ATOM 3773 C C . ASN A 1 460 ? -26.217 -33.968 34.523 1.00 59.16 460 ASN A C 1
ATOM 3775 O O . ASN A 1 460 ? -26.110 -34.183 35.731 1.00 59.16 460 ASN A O 1
ATOM 3779 N N . ALA A 1 461 ? -27.276 -34.388 33.827 1.00 65.94 461 ALA A N 1
ATOM 3780 C CA . ALA A 1 461 ? -28.264 -35.309 34.384 1.00 65.94 461 ALA A CA 1
ATOM 3781 C C . ALA A 1 461 ? -27.635 -36.689 34.620 1.00 65.94 461 ALA A C 1
ATOM 3783 O O . ALA A 1 461 ? -27.691 -37.184 35.739 1.00 65.94 461 ALA A O 1
ATOM 3784 N N . ASN A 1 462 ? -26.919 -37.228 33.627 1.00 69.62 462 ASN A N 1
ATOM 3785 C CA . ASN A 1 462 ? -26.220 -38.511 33.746 1.00 69.62 462 ASN A CA 1
ATOM 3786 C C . ASN A 1 462 ? -25.164 -38.494 34.860 1.00 69.62 462 ASN A C 1
ATOM 3788 O O . ASN A 1 462 ? -25.124 -39.402 35.680 1.00 69.62 462 ASN A O 1
ATOM 3792 N N . VAL A 1 463 ? -24.349 -37.436 34.936 1.00 65.62 463 VAL A N 1
ATOM 3793 C CA . VAL A 1 463 ? -23.339 -37.272 35.996 1.00 65.62 463 VAL A CA 1
ATOM 3794 C C . VAL A 1 463 ? -23.994 -37.207 37.380 1.00 65.62 463 VAL A C 1
ATOM 3796 O O . VAL A 1 463 ? -23.515 -37.826 38.325 1.00 65.62 463 VAL A O 1
ATOM 3799 N N . ARG A 1 464 ? -25.117 -36.494 37.517 1.00 67.69 464 ARG A N 1
ATOM 3800 C CA . ARG A 1 464 ? -25.860 -36.399 38.783 1.00 67.69 464 ARG A CA 1
ATOM 3801 C C . ARG A 1 464 ? -26.492 -37.727 39.191 1.00 67.69 464 ARG A C 1
ATOM 3803 O O . ARG A 1 464 ? -26.429 -38.072 40.369 1.00 67.69 464 ARG A O 1
ATOM 3810 N N . ASP A 1 465 ? -27.059 -38.460 38.239 1.00 75.12 465 ASP A N 1
ATOM 3811 C CA . ASP A 1 465 ? -27.623 -39.788 38.472 1.00 75.12 465 ASP A CA 1
ATOM 3812 C C . ASP A 1 465 ? -26.522 -40.777 38.891 1.00 75.12 465 ASP A C 1
ATOM 3814 O O . ASP A 1 465 ? -26.724 -41.566 39.815 1.00 75.12 465 ASP A O 1
ATOM 3818 N N . GLU A 1 466 ? -25.330 -40.684 38.291 1.00 71.19 466 GLU A N 1
ATOM 3819 C CA . GLU A 1 466 ? -24.137 -41.451 38.674 1.00 71.19 466 GLU A CA 1
ATOM 3820 C C . GLU A 1 466 ? -23.699 -41.112 40.111 1.00 71.19 466 GLU A C 1
ATOM 3822 O O . GLU A 1 466 ? -23.524 -42.009 40.938 1.00 71.19 466 GLU A O 1
ATOM 3827 N N . PHE A 1 467 ? -23.627 -39.820 40.458 1.00 67.94 467 PHE A N 1
ATOM 3828 C CA . PHE A 1 467 ? -23.341 -39.374 41.824 1.00 67.94 467 PHE A CA 1
ATOM 3829 C C . PHE A 1 467 ? -24.396 -39.857 42.824 1.00 67.94 467 PHE A C 1
ATOM 3831 O O . PHE A 1 467 ? -24.044 -40.253 43.931 1.00 67.94 467 PHE A O 1
ATOM 3838 N N . GLN A 1 468 ? -25.682 -39.867 42.466 1.00 69.88 468 GLN A N 1
ATOM 3839 C CA . GLN A 1 468 ? -26.745 -40.392 43.329 1.00 69.88 468 GLN A CA 1
ATOM 3840 C C . GLN A 1 468 ? -26.654 -41.909 43.514 1.00 69.88 468 GLN A C 1
ATOM 3842 O O . GLN A 1 468 ? -26.887 -42.390 44.624 1.00 69.88 468 GLN A O 1
ATOM 3847 N N . ARG A 1 469 ? -26.252 -42.666 42.486 1.00 77.19 469 ARG A N 1
ATOM 3848 C CA . ARG A 1 469 ? -25.964 -44.104 42.622 1.00 77.19 469 ARG A CA 1
ATOM 3849 C C . ARG A 1 469 ? -24.772 -44.355 43.537 1.00 77.19 469 ARG A C 1
ATOM 3851 O O . ARG A 1 469 ? -24.879 -45.191 44.431 1.00 77.19 469 ARG A O 1
ATOM 3858 N N . GLN A 1 470 ? -23.676 -43.618 43.352 1.00 72.38 470 GLN A N 1
ATOM 3859 C CA . GLN A 1 470 ? -22.490 -43.701 44.209 1.00 72.38 470 GLN A CA 1
ATOM 3860 C C . GLN A 1 470 ? -22.829 -43.326 45.653 1.00 72.38 470 GLN A C 1
ATOM 3862 O O . GLN A 1 470 ? -22.470 -44.049 46.578 1.00 72.38 470 GLN A O 1
ATOM 3867 N N . ARG A 1 471 ? -23.609 -42.259 45.866 1.00 72.94 471 ARG A N 1
ATOM 3868 C CA . ARG A 1 471 ? -24.076 -41.872 47.201 1.00 72.94 471 ARG A CA 1
ATOM 3869 C C . ARG A 1 471 ? -24.955 -42.947 47.824 1.00 72.94 471 ARG A C 1
ATOM 3871 O O . ARG A 1 471 ? -24.743 -43.270 48.978 1.00 72.94 471 ARG A O 1
ATOM 3878 N N . GLY A 1 472 ? -25.859 -43.568 47.067 1.00 77.06 472 GLY A N 1
ATOM 3879 C CA . GLY A 1 472 ? -26.669 -44.694 47.544 1.00 77.06 472 GLY A CA 1
ATOM 3880 C C . GLY A 1 472 ? -25.866 -45.980 47.799 1.00 77.06 472 GLY A C 1
ATOM 3881 O O . GLY A 1 472 ? -26.280 -46.828 48.588 1.00 77.06 472 GLY A O 1
ATOM 3882 N N . GLN A 1 473 ? -24.716 -46.167 47.147 1.00 75.31 473 GLN A N 1
ATOM 3883 C CA . GLN A 1 473 ? -23.765 -47.233 47.484 1.00 75.31 473 GLN A CA 1
ATOM 3884 C C . GLN A 1 473 ? -23.018 -46.907 48.780 1.00 75.31 473 GLN A C 1
ATOM 3886 O O . GLN A 1 473 ? -22.959 -47.754 49.663 1.00 75.31 473 GLN A O 1
ATOM 3891 N N . ILE A 1 474 ? -22.522 -45.676 48.929 1.00 75.06 474 ILE A N 1
ATOM 3892 C CA . ILE A 1 474 ? -21.838 -45.206 50.139 1.00 75.06 474 ILE A CA 1
ATOM 3893 C C . ILE A 1 474 ? -22.792 -45.190 51.332 1.00 75.06 474 ILE A C 1
ATOM 3895 O O . ILE A 1 474 ? -22.410 -45.636 52.399 1.00 75.06 474 ILE A O 1
ATOM 3899 N N . GLU A 1 475 ? -24.035 -44.742 51.165 1.00 77.19 475 GLU A N 1
ATOM 3900 C CA . GLU A 1 475 ? -25.069 -44.761 52.203 1.00 77.19 475 GLU A CA 1
ATOM 3901 C C . GLU A 1 475 ? -25.373 -46.205 52.624 1.00 77.19 475 GLU A C 1
ATOM 3903 O O . GLU A 1 475 ? -25.370 -46.480 53.815 1.00 77.19 475 GLU A O 1
ATOM 3908 N N . ARG A 1 476 ? -25.499 -47.160 51.686 1.00 77.38 476 ARG A N 1
ATOM 3909 C CA . ARG A 1 476 ? -25.628 -48.595 52.019 1.00 77.38 476 ARG A CA 1
ATOM 3910 C C . ARG A 1 476 ? -24.408 -49.148 52.757 1.00 77.38 476 ARG A C 1
ATOM 3912 O O . ARG A 1 476 ? -24.565 -49.905 53.708 1.00 77.38 476 ARG A O 1
ATOM 3919 N N . VAL A 1 477 ? -23.200 -48.775 52.337 1.00 72.12 477 VAL A N 1
ATOM 3920 C CA . VAL A 1 477 ? -21.949 -49.172 52.999 1.00 72.12 477 VAL A CA 1
ATOM 3921 C C . VAL A 1 477 ? -21.866 -48.557 54.399 1.00 72.12 477 VAL A C 1
ATOM 3923 O O . VAL A 1 477 ? -21.569 -49.262 55.357 1.00 72.12 477 VAL A O 1
ATOM 3926 N N . LEU A 1 478 ? -22.208 -47.280 54.556 1.00 67.50 478 LEU A N 1
ATOM 3927 C CA . LEU A 1 478 ? -22.285 -46.593 55.841 1.00 67.50 478 LEU A CA 1
ATOM 3928 C C . LEU A 1 478 ? -23.358 -47.202 56.741 1.00 67.50 478 LEU A C 1
ATOM 3930 O O . LEU A 1 478 ? -23.091 -47.349 57.922 1.00 67.50 478 LEU A O 1
ATOM 3934 N N . GLU A 1 479 ? -24.517 -47.610 56.218 1.00 69.25 479 GLU A N 1
ATOM 3935 C CA . GLU A 1 479 ? -25.554 -48.336 56.968 1.00 69.25 479 GLU A CA 1
ATOM 3936 C C . GLU A 1 479 ? -24.993 -49.657 57.529 1.00 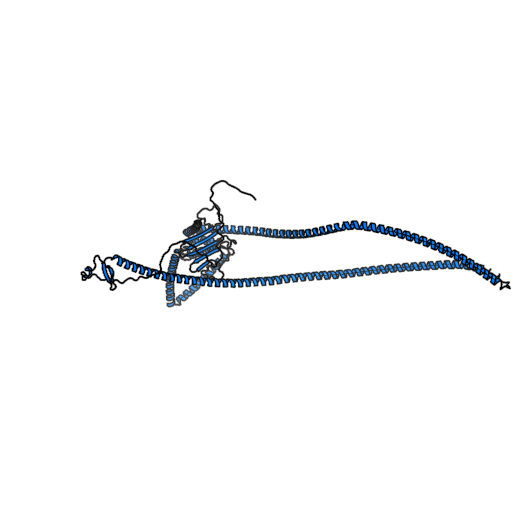69.25 479 GLU A C 1
ATOM 3938 O O . GLU A 1 479 ? -25.203 -49.976 58.698 1.00 69.25 479 GLU A O 1
ATOM 3943 N N . ILE A 1 480 ? -24.195 -50.380 56.733 1.00 66.25 480 ILE A N 1
ATOM 3944 C CA . ILE A 1 480 ? -23.492 -51.605 57.154 1.00 66.25 480 ILE A CA 1
ATOM 3945 C C . ILE A 1 480 ? -22.428 -51.298 58.227 1.00 66.25 480 ILE A C 1
ATOM 3947 O O . ILE A 1 480 ? -22.293 -52.049 59.195 1.00 66.25 480 ILE A O 1
ATOM 3951 N N . TYR A 1 481 ? -21.697 -50.186 58.104 1.00 53.62 481 TYR A N 1
ATOM 3952 C CA . TYR A 1 481 ? -20.717 -49.743 59.108 1.00 53.62 481 TYR A CA 1
ATOM 3953 C C . TYR A 1 481 ? -21.361 -49.176 60.383 1.00 53.62 481 TYR A C 1
ATOM 3955 O O . TYR A 1 481 ? -20.784 -49.295 61.463 1.00 53.62 481 TYR A O 1
ATOM 3963 N N . LYS A 1 482 ? -22.577 -48.628 60.297 1.00 55.78 482 LYS A N 1
ATOM 3964 C CA . LYS A 1 482 ? -23.358 -48.091 61.423 1.00 55.78 482 LYS A CA 1
ATOM 3965 C C . LYS A 1 482 ? -23.788 -49.185 62.400 1.00 55.78 482 LYS A C 1
ATOM 3967 O O . LYS A 1 482 ? -23.896 -48.921 63.590 1.00 55.78 482 LYS A O 1
ATOM 3972 N N . TYR A 1 483 ? -23.965 -50.413 61.911 1.00 54.62 483 TYR A N 1
ATOM 3973 C CA . TYR A 1 483 ? -24.179 -51.601 62.744 1.00 54.62 483 TYR A CA 1
ATOM 3974 C C . TYR A 1 483 ? -22.874 -52.230 63.272 1.00 54.62 483 TYR A C 1
ATOM 3976 O O . TYR A 1 483 ? -22.938 -53.160 64.071 1.00 54.62 483 TYR A O 1
ATOM 3984 N N . ARG A 1 484 ? -21.691 -51.742 62.858 1.00 50.34 484 ARG A N 1
ATOM 3985 C CA . ARG A 1 484 ? -20.378 -52.300 63.244 1.00 50.34 484 ARG A CA 1
ATOM 3986 C C . ARG A 1 484 ? -19.486 -51.383 64.091 1.00 50.34 484 ARG A C 1
ATOM 3988 O O . ARG A 1 484 ? -18.456 -51.858 64.556 1.00 50.34 484 ARG A O 1
ATOM 3995 N N . SER A 1 485 ? -19.851 -50.124 64.338 1.00 46.72 485 SER A N 1
ATOM 3996 C CA . SER A 1 485 ? -19.081 -49.225 65.212 1.00 46.72 485 SER A CA 1
ATOM 3997 C C . SER A 1 485 ? -20.000 -48.473 66.171 1.00 46.72 485 SER A C 1
ATOM 3999 O O . SER A 1 485 ? -20.624 -47.478 65.806 1.00 46.72 485 SER A O 1
ATOM 4001 N N . ASP A 1 486 ? -20.079 -48.956 67.409 1.00 52.00 486 ASP A N 1
ATOM 4002 C CA . ASP A 1 486 ? -20.704 -48.246 68.526 1.00 52.00 486 ASP A CA 1
ATOM 4003 C C . ASP A 1 486 ? -19.650 -47.348 69.205 1.00 52.00 486 ASP A C 1
ATOM 4005 O O . ASP A 1 486 ? -19.329 -47.508 70.381 1.00 52.00 486 ASP A O 1
ATOM 4009 N N . ASP A 1 487 ? -19.052 -46.420 68.445 1.00 56.84 487 ASP A N 1
ATOM 4010 C CA . ASP A 1 487 ? -18.152 -45.409 69.008 1.00 56.84 487 ASP A CA 1
ATOM 4011 C C . ASP A 1 487 ? -18.962 -44.191 69.479 1.00 56.84 487 ASP A C 1
ATOM 4013 O O . ASP A 1 487 ? -19.269 -43.248 68.737 1.00 56.84 487 ASP A O 1
ATOM 4017 N N . ARG A 1 488 ? -19.381 -44.247 70.748 1.00 57.78 488 ARG A N 1
ATOM 4018 C CA . ARG A 1 488 ? -20.209 -43.222 71.405 1.00 57.78 488 ARG A CA 1
ATOM 4019 C C . ARG A 1 488 ? -19.528 -41.847 71.483 1.00 57.78 488 ARG A C 1
ATOM 4021 O O . ARG A 1 488 ? -20.232 -40.843 71.630 1.00 57.78 488 ARG A O 1
ATOM 4028 N N . ASP A 1 489 ? -18.206 -41.775 71.334 1.00 59.19 489 ASP A N 1
ATOM 4029 C CA . ASP A 1 489 ? -17.452 -40.518 71.403 1.00 59.19 489 ASP A CA 1
ATOM 4030 C C . ASP A 1 489 ? -17.493 -39.709 70.100 1.00 59.19 489 ASP A C 1
ATOM 4032 O O . ASP A 1 489 ? -17.610 -38.479 70.145 1.00 59.19 489 ASP A O 1
ATOM 4036 N N . GLY A 1 490 ? -17.488 -40.366 68.935 1.00 59.34 490 GLY A N 1
ATOM 4037 C CA . GLY A 1 490 ? -17.647 -39.691 67.640 1.00 59.34 490 GLY A CA 1
ATOM 4038 C C . GLY A 1 490 ? -19.018 -39.024 67.499 1.00 59.34 490 GLY A C 1
ATOM 4039 O O . GLY A 1 490 ? -19.120 -37.866 67.091 1.00 59.34 490 GLY A O 1
ATOM 4040 N N . LYS A 1 491 ? -20.075 -39.716 67.944 1.00 59.94 491 LYS A N 1
ATOM 4041 C CA . LYS A 1 491 ? -21.464 -39.228 67.885 1.00 59.94 491 LYS A CA 1
ATOM 4042 C C . LYS A 1 491 ? -21.674 -37.972 68.739 1.00 59.94 491 LYS A C 1
ATOM 4044 O O . LYS A 1 491 ? -22.278 -37.008 68.274 1.00 59.94 491 LYS A O 1
ATOM 4049 N N . ARG A 1 492 ? -21.092 -37.942 69.947 1.00 62.38 492 ARG A N 1
ATOM 4050 C CA . ARG A 1 492 ? -21.128 -36.774 70.845 1.00 62.38 492 ARG A CA 1
ATOM 4051 C C . ARG A 1 492 ? -20.352 -35.584 70.290 1.00 62.38 492 ARG A C 1
ATOM 4053 O O . ARG A 1 492 ? -20.821 -34.456 70.413 1.00 62.38 492 ARG A O 1
ATOM 4060 N N . LYS A 1 493 ? -19.187 -35.811 69.670 1.00 64.19 493 LYS A N 1
ATOM 4061 C CA . LYS A 1 493 ? -18.408 -34.741 69.022 1.00 64.19 493 LYS A CA 1
ATOM 4062 C C . LYS A 1 493 ? -19.162 -34.150 67.829 1.00 64.19 493 LYS A C 1
ATOM 4064 O O . LYS A 1 493 ? -19.260 -32.931 67.736 1.00 64.19 493 LYS A O 1
ATOM 4069 N N . SER A 1 494 ? -19.765 -34.984 66.981 1.00 58.56 494 SER A N 1
ATOM 4070 C CA . SER A 1 494 ? -20.587 -34.515 65.860 1.00 58.56 494 SER A CA 1
ATOM 4071 C C . SER A 1 494 ? -21.835 -33.754 66.317 1.00 58.56 494 SER A C 1
ATOM 4073 O O . SER A 1 494 ? -22.136 -32.711 65.747 1.00 58.56 494 SER A O 1
ATOM 4075 N N . GLU A 1 495 ? -22.529 -34.198 67.370 1.00 68.88 495 GLU A N 1
ATOM 4076 C CA . GLU A 1 495 ? -23.661 -33.453 67.950 1.00 68.88 495 GLU A CA 1
ATOM 4077 C C . GLU A 1 495 ? -23.242 -32.107 68.550 1.00 68.88 495 GLU A C 1
ATOM 4079 O O . GLU A 1 495 ? -23.977 -31.126 68.438 1.00 68.88 495 GLU A O 1
ATOM 4084 N N . LYS A 1 496 ? -22.056 -32.038 69.167 1.00 74.56 496 LYS A N 1
ATOM 4085 C CA . LYS A 1 496 ? -21.516 -30.795 69.729 1.00 74.56 496 LYS A CA 1
ATOM 4086 C C . LYS A 1 496 ? -21.183 -29.787 68.624 1.00 74.56 496 LYS A C 1
ATOM 4088 O O . LYS A 1 496 ? -21.622 -28.645 68.711 1.00 74.56 496 LYS A O 1
ATOM 4093 N N . ILE A 1 497 ? -20.531 -30.245 67.553 1.00 67.88 497 ILE A N 1
ATOM 4094 C CA . ILE A 1 497 ? -20.232 -29.440 66.357 1.00 67.88 497 ILE A CA 1
ATOM 4095 C C . ILE A 1 497 ? -21.525 -28.983 65.667 1.00 67.88 497 ILE A C 1
ATOM 4097 O O . ILE A 1 497 ? -21.621 -27.843 65.231 1.00 67.88 497 ILE A O 1
ATOM 4101 N N . PHE A 1 498 ? -22.558 -29.830 65.600 1.00 66.62 498 PHE A N 1
ATOM 4102 C CA . PHE A 1 498 ? -23.851 -29.437 65.030 1.00 66.62 498 PHE A CA 1
ATOM 4103 C C . PHE A 1 498 ? -24.536 -28.328 65.834 1.00 66.62 498 PHE A C 1
ATOM 4105 O O . PHE A 1 498 ? -25.058 -27.389 65.239 1.00 66.62 498 PHE A O 1
ATOM 4112 N N . LYS A 1 499 ? -24.518 -28.404 67.170 1.00 74.06 499 LYS A N 1
ATOM 4113 C CA . LYS A 1 499 ? -25.076 -27.347 68.031 1.00 74.06 499 LYS A CA 1
ATOM 4114 C C . LYS A 1 499 ? -24.306 -26.035 67.898 1.00 74.06 499 LYS A C 1
ATOM 4116 O O . LYS A 1 499 ? -24.921 -24.977 67.831 1.00 74.06 499 LYS A O 1
ATOM 4121 N N . GLU A 1 500 ? -22.984 -26.112 67.818 1.00 76.56 500 GLU A N 1
ATOM 4122 C CA . GLU A 1 500 ? -22.120 -24.950 67.612 1.00 76.56 500 GLU A CA 1
ATOM 4123 C C . GLU A 1 500 ? -22.354 -24.312 66.234 1.00 76.56 500 GLU A C 1
ATOM 4125 O O . GLU A 1 500 ? -22.540 -23.104 66.139 1.00 76.56 500 GLU A O 1
ATOM 4130 N N . ASN A 1 501 ? -22.495 -25.120 65.180 1.00 67.25 501 ASN A N 1
ATOM 4131 C CA . ASN A 1 501 ? -22.830 -24.637 63.839 1.00 67.25 501 ASN A CA 1
ATOM 4132 C C . ASN A 1 501 ? -24.207 -23.956 63.773 1.00 67.25 501 ASN A C 1
ATOM 4134 O O . ASN A 1 501 ? -24.363 -22.985 63.039 1.00 67.25 501 ASN A O 1
ATOM 4138 N N . VAL A 1 502 ? -25.203 -24.431 64.531 1.00 76.81 502 VAL A N 1
ATOM 4139 C CA . VAL A 1 502 ? -26.523 -23.778 64.612 1.00 76.81 502 VAL A CA 1
ATOM 4140 C C . VAL A 1 502 ? -26.415 -22.402 65.276 1.00 76.81 502 VAL A C 1
ATOM 4142 O O . VAL A 1 502 ? -26.962 -21.437 64.750 1.00 76.81 502 VAL A O 1
ATOM 4145 N N . LEU A 1 503 ? -25.655 -22.284 66.369 1.00 75.50 503 LEU A N 1
ATOM 4146 C CA . LEU A 1 503 ? -25.421 -21.000 67.041 1.00 75.50 503 LEU A CA 1
ATOM 4147 C C . LEU A 1 503 ? -24.639 -20.019 66.154 1.00 75.50 503 LEU A C 1
ATOM 4149 O O . LEU A 1 503 ? -24.998 -18.847 66.066 1.00 75.50 503 LEU A O 1
ATOM 4153 N N . LEU A 1 504 ? -23.621 -20.504 65.437 1.00 76.88 504 LEU A N 1
ATOM 4154 C CA . LEU A 1 504 ? -22.864 -19.694 64.480 1.00 76.88 504 LEU A CA 1
ATOM 4155 C C . LEU A 1 504 ? -23.741 -19.209 63.317 1.00 76.88 504 LEU A C 1
ATOM 4157 O O . LEU A 1 504 ? -23.580 -18.079 62.864 1.00 76.88 504 LEU A O 1
ATOM 4161 N N . LEU A 1 505 ? -24.688 -20.023 62.840 1.00 69.25 505 LEU A N 1
ATOM 4162 C CA . LEU A 1 505 ? -25.645 -19.608 61.808 1.00 69.25 505 LEU A CA 1
ATOM 4163 C C . LEU A 1 505 ? -26.596 -18.514 62.311 1.00 69.25 505 LEU A C 1
ATOM 4165 O O . LEU A 1 505 ? -26.822 -17.542 61.592 1.00 69.25 505 LEU A O 1
ATOM 4169 N N . GLU A 1 506 ? -27.097 -18.623 63.544 1.00 74.81 506 GLU A N 1
ATOM 4170 C CA . GLU A 1 506 ? -27.914 -17.568 64.162 1.00 74.81 506 GLU A CA 1
ATOM 4171 C C . GLU A 1 506 ? -27.131 -16.260 64.342 1.00 74.81 506 GLU A C 1
ATOM 4173 O O . GLU A 1 506 ? -27.669 -15.171 64.134 1.00 74.81 506 GLU A O 1
ATOM 4178 N N . GLU A 1 507 ? -25.850 -16.345 64.702 1.00 80.62 507 GLU A N 1
ATOM 4179 C CA . GLU A 1 507 ? -24.982 -15.176 64.829 1.00 80.62 507 GLU A CA 1
ATOM 4180 C C . GLU A 1 507 ? -24.665 -14.542 63.469 1.00 80.62 507 GLU A C 1
ATOM 4182 O O . GLU A 1 507 ? -24.731 -13.320 63.326 1.00 80.62 507 GLU A O 1
ATOM 4187 N N . VAL A 1 508 ? -24.430 -15.350 62.433 1.00 71.25 508 VAL A N 1
ATOM 4188 C CA . VAL A 1 508 ? -24.292 -14.871 61.049 1.00 71.25 508 VAL A CA 1
ATOM 4189 C C . VAL A 1 508 ? -25.571 -14.181 60.574 1.00 71.25 508 VAL A C 1
ATOM 4191 O O . VAL A 1 508 ? -25.484 -13.130 59.936 1.00 71.25 508 VAL A O 1
ATOM 4194 N N . ASP A 1 509 ? -26.747 -14.716 60.893 1.00 68.31 509 ASP A N 1
ATOM 4195 C CA . ASP A 1 509 ? -28.025 -14.100 60.530 1.00 68.31 509 ASP A CA 1
ATOM 4196 C C . ASP A 1 509 ? -28.247 -12.766 61.270 1.00 68.31 509 ASP A C 1
ATOM 4198 O O . ASP A 1 509 ? -28.593 -11.768 60.630 1.00 68.31 509 ASP A O 1
ATOM 4202 N N . LYS A 1 510 ? -27.917 -12.677 62.568 1.00 75.19 510 LYS A N 1
ATOM 4203 C CA . LYS A 1 510 ? -27.915 -11.403 63.322 1.00 75.19 510 LYS A CA 1
ATOM 4204 C C . LYS A 1 510 ? -26.925 -10.385 62.749 1.00 75.19 510 LYS A C 1
ATOM 4206 O O . LYS A 1 510 ? -27.228 -9.194 62.652 1.00 75.19 510 LYS A O 1
ATOM 4211 N N . LEU A 1 511 ? -25.735 -10.827 62.342 1.00 69.81 511 LEU A N 1
ATOM 4212 C CA . LEU A 1 511 ? -24.735 -9.966 61.703 1.00 69.81 511 LEU A CA 1
ATOM 4213 C C . LEU A 1 511 ? -25.203 -9.475 60.325 1.00 69.81 511 LEU A C 1
ATOM 4215 O O . LEU A 1 511 ? -24.938 -8.326 59.959 1.00 69.81 511 LEU A O 1
ATOM 4219 N N . ARG A 1 512 ? -25.940 -10.300 59.572 1.00 68.62 512 ARG A N 1
ATOM 4220 C CA . ARG A 1 512 ? -26.567 -9.905 58.301 1.00 68.62 512 ARG A CA 1
ATOM 4221 C C . ARG A 1 512 ? -27.651 -8.849 58.510 1.00 68.62 512 ARG A C 1
ATOM 4223 O O . ARG A 1 512 ? -27.621 -7.843 57.804 1.00 68.62 512 ARG A O 1
ATOM 4230 N N . GLU A 1 513 ? -28.528 -9.007 59.503 1.00 67.38 513 GLU A N 1
ATOM 4231 C CA . GLU A 1 513 ? -29.525 -7.984 59.867 1.00 67.38 513 GLU A CA 1
ATOM 4232 C C . GLU A 1 513 ? -28.871 -6.665 60.307 1.00 67.38 513 GLU A C 1
ATOM 4234 O O . GLU A 1 513 ? -29.257 -5.586 59.848 1.00 67.38 513 GLU A O 1
ATOM 4239 N N . ASN A 1 514 ? -27.817 -6.734 61.124 1.00 67.44 514 ASN A N 1
ATOM 4240 C CA . ASN A 1 514 ? -27.054 -5.558 61.546 1.00 67.44 514 ASN A CA 1
ATOM 4241 C C . ASN A 1 514 ? -26.357 -4.848 60.373 1.00 67.44 514 ASN A C 1
ATOM 4243 O O . ASN A 1 514 ? -26.297 -3.619 60.334 1.00 67.44 514 ASN A O 1
ATOM 4247 N N . ASN A 1 515 ? -25.852 -5.588 59.386 1.00 56.28 515 ASN A N 1
ATOM 4248 C CA . ASN A 1 515 ? -25.296 -4.994 58.170 1.00 56.28 515 ASN A CA 1
ATOM 4249 C C . ASN A 1 515 ? -26.380 -4.389 57.266 1.00 56.28 515 ASN A C 1
ATOM 4251 O O . ASN A 1 515 ? -26.150 -3.361 56.624 1.00 56.28 515 ASN A O 1
ATOM 4255 N N . GLN A 1 516 ? -27.576 -4.975 57.244 1.00 49.44 516 GLN A N 1
ATOM 4256 C CA . GLN A 1 516 ? -28.711 -4.454 56.487 1.00 49.44 516 GLN A CA 1
ATOM 4257 C C . GLN A 1 516 ? -29.250 -3.147 57.089 1.00 49.44 516 GLN A C 1
ATOM 4259 O O . GLN A 1 516 ? -29.509 -2.198 56.350 1.00 49.44 516 GLN A O 1
ATOM 4264 N N . SER A 1 517 ? -29.310 -3.034 58.420 1.00 51.50 517 SER A N 1
ATOM 4265 C CA . SER A 1 517 ? -29.682 -1.781 59.096 1.00 51.50 517 SER A CA 1
ATOM 4266 C C . SER A 1 517 ? -28.629 -0.674 58.932 1.00 51.50 517 SER A C 1
ATOM 4268 O O . SER A 1 517 ? -28.984 0.500 58.816 1.00 51.50 517 SER A O 1
ATOM 4270 N N . LYS A 1 518 ? -27.335 -1.023 58.841 1.00 53.44 518 LYS A N 1
ATOM 4271 C CA . LYS A 1 518 ? -26.253 -0.075 58.510 1.00 53.44 518 LYS A CA 1
ATOM 4272 C C . LYS A 1 518 ? -26.331 0.441 57.066 1.00 53.44 518 LYS A C 1
ATOM 4274 O O . LYS A 1 518 ? -26.071 1.623 56.853 1.00 53.44 518 LYS A O 1
ATOM 4279 N N . LYS A 1 519 ? -26.751 -0.384 56.094 1.00 50.12 519 LYS A N 1
ATOM 4280 C CA . LYS A 1 519 ? -26.992 0.046 54.697 1.00 50.12 519 LYS A CA 1
ATOM 4281 C C . LYS A 1 519 ? -28.055 1.145 54.584 1.00 50.12 519 LYS A C 1
ATOM 4283 O O . LYS A 1 519 ? -27.886 2.056 53.784 1.00 50.12 519 LYS A O 1
ATOM 4288 N N . CYS A 1 520 ? -29.101 1.114 55.411 1.00 48.62 520 CYS A N 1
ATOM 4289 C CA . CYS A 1 520 ? -30.162 2.131 55.398 1.00 48.62 520 CYS A CA 1
ATOM 4290 C C . CYS A 1 520 ? -29.749 3.502 55.973 1.00 48.62 520 CYS A C 1
ATOM 4292 O O . CYS A 1 520 ? -30.533 4.445 55.893 1.00 48.62 520 CYS A O 1
ATOM 4294 N N . LYS A 1 521 ? -28.547 3.646 56.555 1.00 53.09 521 LYS A N 1
ATOM 4295 C CA . LYS A 1 521 ? -28.086 4.907 57.170 1.00 53.09 521 LYS A CA 1
ATOM 4296 C C . LYS A 1 521 ? -27.305 5.824 56.223 1.00 53.09 521 LYS A C 1
ATOM 4298 O O . LYS A 1 521 ? -27.014 6.953 56.602 1.00 53.09 521 LYS A O 1
ATOM 4303 N N . GLN A 1 522 ? -26.972 5.376 55.013 1.00 57.84 522 GLN A N 1
ATOM 4304 C CA . GLN A 1 522 ? -26.334 6.218 54.000 1.00 57.84 522 GLN A CA 1
ATOM 4305 C C . GLN A 1 522 ? -27.397 6.761 53.041 1.00 57.84 522 GLN A C 1
ATOM 4307 O O . GLN A 1 522 ? -28.009 6.003 52.295 1.00 57.84 522 GLN A O 1
ATOM 4312 N N . HIS A 1 523 ? -27.621 8.074 53.060 1.00 68.38 523 HIS A N 1
ATOM 4313 C CA . HIS A 1 523 ? -28.464 8.767 52.087 1.00 68.38 523 HIS A CA 1
ATOM 4314 C C . HIS A 1 523 ? -27.657 9.821 51.328 1.00 68.38 523 HIS A C 1
ATOM 4316 O O . HI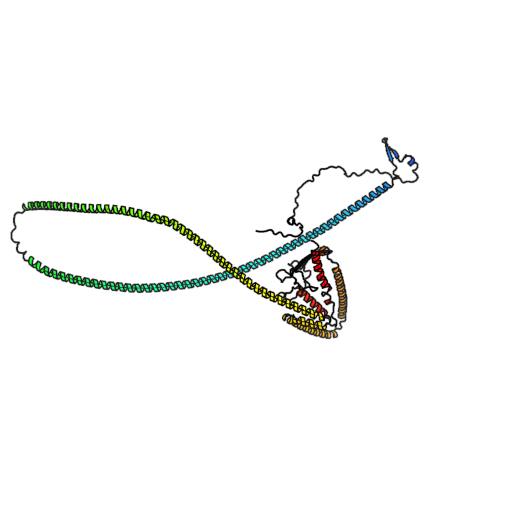S A 1 523 ? -26.602 10.275 51.774 1.00 68.38 523 HIS A O 1
ATOM 4322 N N . VAL A 1 524 ? -28.142 10.168 50.140 1.00 69.56 524 VAL A N 1
ATOM 4323 C CA . VAL A 1 524 ? -27.506 11.147 49.256 1.00 69.56 524 VAL A CA 1
ATOM 4324 C C . VAL A 1 524 ? -27.836 12.556 49.747 1.00 69.56 524 VAL A C 1
ATOM 4326 O O . VAL A 1 524 ? -29.007 12.887 49.916 1.00 69.56 524 VAL A O 1
ATOM 4329 N N . VAL A 1 525 ? -26.809 13.377 49.962 1.00 79.94 525 VAL A N 1
ATOM 4330 C CA . VAL A 1 525 ? -26.925 14.779 50.396 1.00 79.94 525 VAL A CA 1
ATOM 4331 C C . VAL A 1 525 ? -27.017 15.707 49.188 1.00 79.94 525 VAL A C 1
ATOM 4333 O O . VAL A 1 525 ? -27.872 16.590 49.140 1.00 79.94 525 VAL A O 1
ATOM 4336 N N . ARG A 1 526 ? -26.152 15.504 48.186 1.00 78.19 526 ARG A N 1
ATOM 4337 C CA . ARG A 1 526 ? -26.136 16.279 46.937 1.00 78.19 526 ARG A CA 1
ATOM 4338 C C . ARG A 1 526 ? -25.964 15.355 45.746 1.00 78.19 526 ARG A C 1
ATOM 4340 O O . ARG A 1 526 ? -25.242 14.367 45.824 1.00 78.19 526 ARG A O 1
ATOM 4347 N N . MET A 1 527 ? -26.620 15.692 44.642 1.00 79.88 527 MET A N 1
ATOM 4348 C CA . MET A 1 527 ? -26.551 14.930 43.403 1.00 79.88 527 MET A CA 1
ATOM 4349 C C . MET A 1 527 ? -26.507 15.869 42.198 1.00 79.88 527 MET A C 1
ATOM 4351 O O . MET A 1 527 ? -27.244 16.852 42.136 1.00 79.88 527 MET A O 1
ATOM 4355 N N . HIS A 1 528 ? -25.650 15.548 41.236 1.00 82.19 528 HIS A N 1
ATOM 4356 C CA . HIS A 1 528 ? -25.609 16.150 39.913 1.00 82.19 528 HIS A CA 1
ATOM 4357 C C . HIS A 1 528 ? -25.682 15.034 38.876 1.00 82.19 528 HIS A C 1
ATOM 4359 O O . HIS A 1 528 ? -24.985 14.031 39.006 1.00 82.19 528 HIS A O 1
ATOM 4365 N N . SER A 1 529 ? -26.533 15.167 37.859 1.00 81.06 529 SER A N 1
ATOM 4366 C CA . SER A 1 529 ? -26.653 14.128 36.837 1.00 81.06 529 SER A CA 1
ATOM 4367 C C . SER A 1 529 ? -26.962 14.678 35.456 1.00 81.06 529 SER A C 1
ATOM 4369 O O . SER A 1 529 ? -27.689 15.659 35.308 1.00 81.06 529 SER A O 1
ATOM 4371 N N . VAL A 1 530 ? -26.432 13.993 34.446 1.00 81.19 530 VAL A N 1
ATOM 4372 C CA . VAL A 1 530 ? -26.702 14.206 33.030 1.00 81.19 530 VAL A CA 1
ATOM 4373 C C . VAL A 1 530 ? -27.230 12.898 32.462 1.00 81.19 530 VAL A C 1
ATOM 4375 O O . VAL A 1 530 ? -26.514 11.900 32.377 1.00 81.19 530 VAL A O 1
ATOM 4378 N N . VAL A 1 531 ? -28.496 12.912 32.053 1.00 77.25 531 VAL A N 1
ATOM 4379 C CA . VAL A 1 531 ? -29.197 11.746 31.512 1.00 77.25 531 VAL A CA 1
ATOM 4380 C C . VAL A 1 531 ? -29.708 12.089 30.115 1.00 77.25 531 VAL A C 1
ATOM 4382 O O . VAL A 1 531 ? -30.494 13.022 29.960 1.00 77.25 531 VAL A O 1
ATOM 4385 N N . LYS A 1 532 ? -29.277 11.349 29.086 1.00 73.75 532 LYS A N 1
ATOM 4386 C CA . LYS A 1 532 ? -29.707 11.542 27.691 1.00 73.75 532 LYS A CA 1
ATOM 4387 C C . LYS A 1 532 ? -30.184 10.237 27.059 1.00 73.75 532 LYS A C 1
ATOM 4389 O O . LYS A 1 532 ? -29.517 9.207 27.141 1.00 73.75 532 LYS A O 1
ATOM 4394 N N . CYS A 1 533 ? -31.322 10.309 26.370 1.00 68.94 533 CYS A N 1
ATOM 4395 C CA . CYS A 1 533 ? -31.847 9.232 25.533 1.00 68.94 533 CYS A CA 1
ATOM 4396 C C . CYS A 1 533 ? -31.707 9.629 24.060 1.00 68.94 533 CYS A C 1
ATOM 4398 O O . CYS A 1 533 ? -32.286 10.627 23.637 1.00 68.94 533 CYS A O 1
ATOM 4400 N N . TYR A 1 534 ? -30.959 8.851 23.281 1.00 67.19 534 TYR A N 1
ATOM 4401 C CA . TYR A 1 534 ? -30.756 9.092 21.846 1.00 67.19 534 TYR A CA 1
ATOM 4402 C C . TYR A 1 534 ? -31.659 8.208 20.969 1.00 67.19 534 TYR A C 1
ATOM 4404 O O . TYR A 1 534 ? -31.820 8.473 19.778 1.00 67.19 534 TYR A O 1
ATOM 4412 N N . SER A 1 535 ? -32.290 7.178 21.545 1.00 60.03 535 SER A N 1
ATOM 4413 C CA . SER A 1 535 ? -33.271 6.336 20.855 1.00 60.03 535 SER A CA 1
ATOM 4414 C C . SER A 1 535 ? -34.622 7.049 20.737 1.00 60.03 535 SER A C 1
ATOM 4416 O O . SER A 1 535 ? -35.218 7.433 21.746 1.00 60.03 535 SER A O 1
ATOM 4418 N N . LYS A 1 536 ? -35.134 7.194 19.509 1.00 54.03 536 LYS A N 1
ATOM 4419 C CA . LYS A 1 536 ? -36.461 7.771 19.245 1.00 54.03 536 LYS A CA 1
ATOM 4420 C C . LYS A 1 536 ? -37.555 6.772 19.638 1.00 54.03 536 LYS A C 1
ATOM 4422 O O . LYS A 1 536 ? -37.607 5.675 19.091 1.00 54.03 536 LYS A O 1
ATOM 4427 N N . SER A 1 537 ? -38.429 7.160 20.565 1.00 51.12 537 SER A N 1
ATOM 4428 C CA . SER A 1 537 ? -39.629 6.387 20.909 1.00 51.12 537 SER A CA 1
ATOM 4429 C C . SER A 1 537 ? -40.668 6.511 19.795 1.00 51.12 537 SER A C 1
ATOM 4431 O O . SER A 1 537 ? -40.958 7.615 19.335 1.00 51.12 537 SER A O 1
ATOM 4433 N N . THR A 1 538 ? -41.249 5.394 19.366 1.00 52.09 538 THR A N 1
ATOM 4434 C CA . THR A 1 538 ? -42.395 5.387 18.449 1.00 52.09 538 THR A CA 1
ATOM 4435 C C . THR A 1 538 ? -43.666 5.863 19.171 1.00 52.09 538 THR A C 1
ATOM 4437 O O . THR A 1 538 ? -43.893 5.444 20.307 1.00 52.09 538 THR A O 1
ATOM 4440 N N . PRO A 1 539 ? -44.532 6.674 18.533 1.00 51.78 539 PRO A N 1
ATOM 4441 C CA . PRO A 1 539 ? -45.712 7.288 19.164 1.00 51.78 539 PRO A CA 1
ATOM 4442 C C . PRO A 1 539 ? -46.825 6.313 19.606 1.00 51.78 539 PRO A C 1
ATOM 4444 O O . PRO A 1 539 ? -47.796 6.744 20.217 1.00 51.78 539 PRO A O 1
ATOM 4447 N N . GLY A 1 540 ? -46.704 5.011 19.322 1.00 50.78 540 GLY A N 1
ATOM 4448 C CA . GLY A 1 540 ? -47.693 3.985 19.686 1.00 50.78 540 GLY A CA 1
ATOM 4449 C C . GLY A 1 540 ? -47.500 3.320 21.057 1.00 50.78 540 GLY A C 1
ATOM 4450 O O . GLY A 1 540 ? -48.291 2.453 21.413 1.00 50.78 540 GLY A O 1
ATOM 4451 N N . ILE A 1 541 ? -46.461 3.675 21.823 1.00 51.94 541 ILE A N 1
ATOM 4452 C CA . ILE A 1 541 ? -46.140 3.032 23.111 1.00 51.94 541 ILE A CA 1
ATOM 4453 C C . ILE A 1 541 ? -46.387 4.028 24.251 1.00 51.94 541 ILE A C 1
ATOM 4455 O O . ILE A 1 541 ? -45.507 4.817 24.579 1.00 51.94 541 ILE A O 1
ATOM 4459 N N . ASN A 1 542 ? -47.573 3.969 24.868 1.00 45.41 542 ASN A N 1
ATOM 4460 C CA . ASN A 1 542 ? -47.949 4.774 26.039 1.00 45.41 542 ASN A CA 1
ATOM 4461 C C . ASN A 1 542 ? -48.366 3.859 27.210 1.00 45.41 542 ASN A C 1
ATOM 4463 O O . ASN A 1 542 ? -49.181 2.957 27.025 1.00 45.41 542 ASN A O 1
ATOM 4467 N N . GLY A 1 543 ? -47.833 4.089 28.420 1.00 49.94 543 GLY A N 1
ATOM 4468 C CA . GLY A 1 543 ? -48.257 3.416 29.663 1.00 49.94 543 GLY A CA 1
ATOM 4469 C C . GLY A 1 543 ? -47.116 2.939 30.579 1.00 49.94 543 GLY A C 1
ATOM 4470 O O . GLY A 1 543 ? -45.942 3.164 30.308 1.00 49.94 543 GLY A O 1
ATOM 4471 N N . ILE A 1 544 ? -47.464 2.222 31.660 1.00 44.66 544 ILE A N 1
ATOM 4472 C CA . ILE A 1 544 ? -46.548 1.682 32.702 1.00 44.66 544 ILE A CA 1
ATOM 4473 C C . ILE A 1 544 ? -45.515 0.682 32.122 1.00 44.66 544 ILE A C 1
ATOM 4475 O O . ILE A 1 544 ? -44.519 0.352 32.753 1.00 44.66 544 ILE A O 1
ATOM 4479 N N . ARG A 1 545 ? -45.710 0.234 30.874 1.00 45.16 545 ARG A N 1
ATOM 4480 C CA . ARG A 1 545 ? -44.781 -0.626 30.118 1.00 45.16 545 ARG A CA 1
ATOM 4481 C C . ARG A 1 545 ? -43.651 0.152 29.421 1.00 45.16 545 ARG A C 1
ATOM 4483 O O . ARG A 1 545 ? -42.969 -0.408 28.569 1.00 45.16 545 ARG A O 1
ATOM 4490 N N . GLN A 1 546 ? -43.454 1.430 29.744 1.00 52.38 546 GLN A N 1
ATOM 4491 C CA . GLN A 1 546 ? -42.372 2.252 29.203 1.00 52.38 546 GLN A CA 1
ATOM 4492 C C . GLN A 1 546 ? -41.191 2.318 30.186 1.00 52.38 546 GLN A C 1
ATOM 4494 O O . GLN A 1 546 ? -41.066 3.258 30.968 1.00 52.38 546 GLN A O 1
ATOM 4499 N N . ILE A 1 547 ? -40.283 1.339 30.118 1.00 52.12 547 ILE A N 1
ATOM 4500 C CA . ILE A 1 547 ? -38.950 1.446 30.735 1.00 52.12 547 ILE A CA 1
ATOM 4501 C C . ILE A 1 547 ? -37.971 1.832 29.624 1.00 52.12 547 ILE A C 1
ATOM 4503 O O . ILE A 1 547 ? -37.318 0.990 29.015 1.00 52.12 547 ILE A O 1
ATOM 4507 N N . SER A 1 548 ? -37.917 3.122 29.291 1.00 52.66 548 SER A N 1
ATOM 4508 C CA . SER A 1 548 ? -36.892 3.646 28.383 1.00 52.66 548 SER A CA 1
ATOM 4509 C C . SER A 1 548 ? -35.607 3.860 29.184 1.00 52.66 548 SER A C 1
ATOM 4511 O O . SER A 1 548 ? -35.515 4.818 29.953 1.00 52.66 548 SER A O 1
ATOM 4513 N N . ALA A 1 549 ? -34.638 2.955 29.045 1.00 58.22 549 ALA A N 1
ATOM 4514 C CA . ALA A 1 549 ? -33.321 3.129 29.648 1.00 58.22 549 ALA A CA 1
ATOM 4515 C C . ALA A 1 549 ? -32.569 4.267 28.929 1.00 58.22 549 ALA A C 1
ATOM 4517 O O . ALA A 1 549 ? -32.576 4.309 27.696 1.00 58.22 549 ALA A O 1
ATOM 4518 N N . PRO A 1 550 ? -31.944 5.205 29.657 1.00 64.00 550 PRO A N 1
ATOM 4519 C CA . PRO A 1 550 ? -31.154 6.255 29.035 1.00 64.00 550 PRO A CA 1
ATOM 4520 C C . PRO A 1 550 ? -29.886 5.707 28.376 1.00 64.00 550 PRO A C 1
ATOM 4522 O O . PRO A 1 550 ? -29.188 4.862 28.929 1.00 64.00 550 PRO A O 1
ATOM 4525 N N . ASN A 1 551 ? -29.586 6.221 27.183 1.00 67.94 551 ASN A N 1
ATOM 4526 C CA . ASN A 1 551 ? -28.446 5.808 26.363 1.00 67.94 551 ASN A CA 1
ATOM 4527 C C . ASN A 1 551 ? -27.106 6.275 26.963 1.00 67.94 551 ASN A C 1
ATOM 4529 O O . ASN A 1 551 ? -26.067 5.639 26.778 1.00 67.94 551 ASN A O 1
ATOM 4533 N N . PHE A 1 552 ? -27.147 7.404 27.668 1.00 73.44 552 PHE A N 1
ATOM 4534 C CA . PHE A 1 552 ? -26.032 7.995 28.388 1.00 73.44 552 PHE A CA 1
ATOM 4535 C C . PHE A 1 552 ? -26.530 8.485 29.743 1.00 73.44 552 PHE A C 1
ATOM 4537 O O . PHE A 1 552 ? -27.491 9.259 29.810 1.00 73.44 552 PHE A O 1
ATOM 4544 N N . CYS A 1 553 ? -25.887 8.042 30.817 1.00 76.88 553 CYS A N 1
ATOM 4545 C CA . CYS A 1 553 ? -26.190 8.499 32.162 1.00 76.88 553 CYS A CA 1
ATOM 4546 C C . CYS A 1 553 ? -24.886 8.657 32.943 1.00 76.88 553 CYS A C 1
ATOM 4548 O O . CYS A 1 553 ? -24.153 7.689 33.149 1.00 76.88 553 CYS A O 1
ATOM 4550 N N . ASN A 1 554 ? -24.603 9.889 33.353 1.00 82.75 554 ASN A N 1
ATOM 4551 C CA . ASN A 1 554 ? -23.494 10.224 34.231 1.00 82.75 554 ASN A CA 1
ATOM 4552 C C . ASN A 1 554 ? -24.060 10.936 35.456 1.00 82.75 554 ASN A C 1
ATOM 4554 O O . ASN A 1 554 ? -24.831 11.885 35.309 1.00 82.75 554 ASN A O 1
ATOM 4558 N N . PHE A 1 555 ? -23.715 10.475 36.651 1.00 84.69 555 PHE A N 1
ATOM 4559 C CA . PHE A 1 555 ? -24.095 11.152 37.877 1.00 84.69 555 PHE A CA 1
ATOM 4560 C C . PHE A 1 555 ? -22.983 11.151 38.911 1.00 84.69 555 PHE A C 1
ATOM 4562 O O . PHE A 1 555 ? -22.252 10.178 39.085 1.00 84.69 555 PHE A O 1
ATOM 4569 N N . GLN A 1 556 ? -22.914 12.265 39.624 1.00 85.44 556 GLN A N 1
ATOM 4570 C CA . GLN A 1 556 ? -22.043 12.511 40.753 1.00 85.44 556 GLN A CA 1
ATOM 4571 C C . GLN A 1 556 ? -22.923 12.721 41.978 1.00 85.44 556 GLN A C 1
ATOM 4573 O O . GLN A 1 556 ? -23.878 13.499 41.933 1.00 85.44 556 GLN A O 1
ATOM 4578 N N . MET A 1 557 ? -22.638 12.018 43.065 1.00 85.94 557 MET A N 1
ATOM 4579 C CA . MET A 1 557 ? -23.380 12.165 44.311 1.00 85.94 557 MET A CA 1
ATOM 4580 C C . MET A 1 557 ? -22.451 12.217 45.517 1.00 85.94 557 MET A C 1
ATOM 4582 O O . MET A 1 557 ? -21.398 11.586 45.533 1.00 85.94 557 MET A O 1
ATOM 4586 N N . GLU A 1 558 ? -22.877 12.951 46.534 1.00 83.56 558 GLU A N 1
ATOM 4587 C CA . GLU A 1 558 ? -22.211 13.061 47.825 1.00 83.56 558 GLU A CA 1
ATOM 4588 C C . GLU A 1 558 ? -23.082 12.420 48.902 1.00 83.56 558 GLU A C 1
ATOM 4590 O O . GLU A 1 558 ? -24.274 12.722 49.012 1.00 83.56 558 GLU A O 1
ATOM 4595 N N . LEU A 1 559 ? -22.487 11.533 49.694 1.00 84.44 559 LEU A N 1
ATOM 4596 C CA . LEU A 1 559 ? -23.121 10.897 50.847 1.00 84.44 559 LEU A CA 1
ATOM 4597 C C . LEU A 1 559 ? -22.821 11.674 52.142 1.00 84.44 559 LEU A C 1
ATOM 4599 O O . LEU A 1 559 ? -21.858 12.430 52.209 1.00 84.44 559 LEU A O 1
ATOM 4603 N N . ILE A 1 560 ? -23.603 11.429 53.201 1.00 76.19 560 ILE A N 1
ATOM 4604 C CA . ILE A 1 560 ? -23.541 12.121 54.518 1.00 76.19 560 ILE A CA 1
ATOM 4605 C C . ILE A 1 560 ? -22.138 12.172 55.142 1.00 76.19 560 ILE A C 1
ATOM 4607 O O . ILE A 1 560 ? -21.836 13.087 55.900 1.00 76.19 560 ILE A O 1
ATOM 4611 N N . ASN A 1 561 ? -21.266 11.219 54.811 1.00 73.06 561 ASN A N 1
ATOM 4612 C CA . ASN A 1 561 ? -19.924 11.112 55.384 1.00 73.06 561 ASN A CA 1
ATOM 4613 C C . ASN A 1 561 ? -18.831 11.707 54.473 1.00 73.06 561 ASN A C 1
ATOM 4615 O O . ASN A 1 561 ? -17.668 11.328 54.589 1.00 73.06 561 ASN A O 1
ATOM 4619 N N . GLY A 1 562 ? -19.194 12.574 53.520 1.00 74.12 562 GLY A N 1
ATOM 4620 C CA . GLY A 1 562 ? -18.252 13.198 52.581 1.00 74.12 562 GLY A CA 1
ATOM 4621 C C . GLY A 1 562 ? -17.728 12.256 51.490 1.00 74.12 562 GLY A C 1
ATOM 4622 O O . GLY A 1 562 ? -16.801 12.601 50.764 1.00 74.12 562 GLY A O 1
ATOM 4623 N N . THR A 1 563 ? -18.304 11.056 51.362 1.00 82.81 563 THR A N 1
ATOM 4624 C CA . THR A 1 563 ? -17.973 10.116 50.284 1.00 82.81 563 THR A CA 1
ATOM 4625 C C . THR A 1 563 ? -18.575 10.606 48.972 1.00 82.81 563 THR A C 1
ATOM 4627 O O . THR A 1 563 ? -19.788 10.808 48.882 1.00 82.81 563 THR A O 1
ATOM 4630 N N . LEU A 1 564 ? -17.731 10.756 47.956 1.00 83.25 564 LEU A N 1
ATOM 4631 C CA . LEU A 1 564 ? -18.115 11.160 46.610 1.00 83.25 564 LEU A CA 1
ATOM 4632 C C . LEU A 1 564 ? -18.190 9.933 45.708 1.00 83.25 564 LEU A C 1
ATOM 4634 O O . LEU A 1 564 ? -17.276 9.115 45.674 1.00 83.25 564 LEU A O 1
ATOM 4638 N N . ILE A 1 565 ? -19.279 9.805 44.960 1.00 84.88 565 ILE A N 1
ATOM 4639 C CA . ILE A 1 565 ? -19.497 8.705 44.024 1.00 84.88 565 ILE A CA 1
ATOM 4640 C C . ILE A 1 565 ? -19.728 9.298 42.646 1.00 84.88 565 ILE A C 1
ATOM 4642 O O . ILE A 1 565 ? -20.669 10.065 42.453 1.00 84.88 565 ILE A O 1
ATOM 4646 N N . THR A 1 566 ? -18.906 8.898 41.683 1.00 82.50 566 THR A N 1
ATOM 4647 C CA . THR A 1 566 ? -19.093 9.200 40.265 1.00 82.50 566 THR A CA 1
ATOM 4648 C C . THR A 1 566 ? -19.435 7.912 39.539 1.00 82.50 566 THR A C 1
ATOM 4650 O O . THR A 1 566 ? -18.718 6.922 39.638 1.00 82.50 566 THR A O 1
ATOM 4653 N N . THR A 1 567 ? -20.553 7.897 38.824 1.00 82.69 567 THR A N 1
ATOM 4654 C CA . THR A 1 567 ? -20.963 6.753 38.009 1.00 82.69 567 THR A CA 1
ATOM 4655 C C . THR A 1 567 ? -21.241 7.207 36.590 1.00 82.69 567 THR A C 1
ATOM 4657 O O . THR A 1 567 ? -22.048 8.106 36.362 1.00 82.69 567 THR A O 1
ATOM 4660 N N . SER A 1 568 ? -20.596 6.546 35.636 1.00 79.06 568 SER A N 1
ATOM 4661 C CA . SER A 1 568 ? -20.779 6.737 34.204 1.00 79.06 568 SER A CA 1
ATOM 4662 C C . SER A 1 568 ? -21.278 5.430 33.599 1.00 79.06 568 SER A C 1
ATOM 4664 O O . SER A 1 568 ? -20.681 4.369 33.770 1.00 79.06 568 SER A O 1
ATOM 4666 N N . THR A 1 569 ? -22.413 5.498 32.912 1.00 75.31 569 THR A N 1
ATOM 4667 C CA . THR A 1 569 ? -23.015 4.366 32.202 1.00 75.31 569 THR A CA 1
ATOM 4668 C C . THR A 1 569 ? -23.270 4.761 30.757 1.00 75.31 569 THR A C 1
ATOM 4670 O O . THR A 1 569 ? -23.997 5.720 30.474 1.00 75.31 569 THR A O 1
ATOM 4673 N N . GLN A 1 570 ? -22.653 4.022 29.835 1.00 70.88 570 GLN A N 1
ATOM 4674 C CA . GLN A 1 570 ? -22.758 4.255 28.399 1.00 70.88 570 GLN A CA 1
ATOM 4675 C C . GLN A 1 570 ? -23.229 2.973 27.718 1.00 70.88 570 GLN A C 1
ATOM 4677 O O . GLN A 1 570 ? -22.629 1.909 27.861 1.00 70.88 570 GLN A O 1
ATOM 4682 N N . SER A 1 571 ? -24.322 3.074 26.964 1.00 58.62 571 SER A N 1
ATOM 4683 C CA . SER A 1 571 ? -24.904 1.930 26.249 1.00 58.62 571 SER A CA 1
ATOM 4684 C C . SER A 1 571 ? -24.791 2.039 24.724 1.00 58.62 571 SER A C 1
ATOM 4686 O O . SER A 1 571 ? -25.263 1.150 24.021 1.00 58.62 571 SER A O 1
ATOM 4688 N N . HIS A 1 572 ? -24.168 3.105 24.198 1.00 55.16 572 HIS A N 1
ATOM 4689 C CA . HIS A 1 572 ? -24.203 3.459 22.769 1.00 55.16 572 HIS A CA 1
ATOM 4690 C C . HIS A 1 572 ? -22.866 3.895 22.140 1.00 55.16 572 HIS A C 1
ATOM 4692 O O . HIS A 1 572 ? -22.869 4.584 21.119 1.00 55.16 572 HIS A O 1
ATOM 4698 N N . THR A 1 573 ? -21.722 3.492 22.686 1.00 50.50 573 THR A N 1
ATOM 4699 C CA . THR A 1 573 ? -20.429 3.690 22.012 1.00 50.50 573 THR A CA 1
ATOM 4700 C C . THR A 1 573 ? -20.094 2.494 21.115 1.00 50.50 573 THR A C 1
ATOM 4702 O O . THR A 1 573 ? -20.381 1.341 21.430 1.00 50.50 573 THR A O 1
ATOM 4705 N N . VAL A 1 574 ? -19.565 2.783 19.922 1.00 41.81 574 VAL A N 1
ATOM 4706 C CA . VAL A 1 574 ? -19.099 1.776 18.958 1.00 41.81 574 VAL A CA 1
ATOM 4707 C C . VAL A 1 574 ? -17.739 1.259 19.441 1.00 41.81 574 VAL A C 1
ATOM 4709 O O . VAL A 1 574 ? -16.880 2.086 19.741 1.00 41.81 574 VAL A O 1
ATOM 4712 N N . PRO A 1 575 ? -17.521 -0.069 19.490 1.00 48.72 575 PRO A N 1
ATOM 4713 C CA . PRO A 1 575 ? -18.388 -1.124 18.963 1.00 48.72 575 PRO A CA 1
ATOM 4714 C C . PRO A 1 575 ? -19.501 -1.520 19.941 1.00 48.72 575 PRO A C 1
ATOM 4716 O O . PRO A 1 575 ? -19.274 -1.623 21.142 1.00 48.72 575 PRO A O 1
ATOM 4719 N N . ALA A 1 576 ? -20.673 -1.870 19.393 1.00 49.25 576 ALA A N 1
ATOM 4720 C CA . ALA A 1 576 ? -21.908 -2.282 20.083 1.00 49.25 576 ALA A CA 1
ATOM 4721 C C . ALA A 1 576 ? -21.796 -3.513 21.025 1.00 49.25 576 ALA A C 1
ATOM 4723 O O . ALA A 1 576 ? -22.810 -4.057 21.457 1.00 49.25 576 ALA A O 1
ATOM 4724 N N . LYS A 1 577 ? -20.578 -3.974 21.329 1.00 49.50 577 LYS A N 1
ATOM 4725 C CA . LYS A 1 577 ? -20.266 -5.106 22.208 1.00 49.50 577 LYS A CA 1
ATOM 4726 C C . LYS A 1 577 ? -19.902 -4.700 23.640 1.00 49.50 577 LYS A C 1
ATOM 4728 O O . LYS A 1 577 ? -19.858 -5.578 24.496 1.00 49.50 577 LYS A O 1
ATOM 4733 N N . ILE A 1 578 ? -19.655 -3.419 23.927 1.00 53.38 578 ILE A N 1
ATOM 4734 C CA . ILE A 1 578 ? -19.128 -2.994 25.232 1.00 53.38 578 ILE A CA 1
ATOM 4735 C C . ILE A 1 578 ? -20.135 -2.070 25.913 1.00 53.38 578 ILE A C 1
ATOM 4737 O O . ILE A 1 578 ? -20.209 -0.877 25.642 1.00 53.38 578 ILE A O 1
ATOM 4741 N N . HIS A 1 579 ? -20.937 -2.640 26.809 1.00 58.03 579 HIS A N 1
ATOM 4742 C CA . HIS A 1 579 ? -21.662 -1.851 27.798 1.00 58.03 579 HIS A CA 1
ATOM 4743 C C . HIS A 1 579 ? -20.623 -1.391 28.831 1.00 58.03 579 HIS A C 1
ATOM 4745 O O . HIS A 1 579 ? -20.162 -2.220 29.617 1.00 58.03 579 HIS A O 1
ATOM 4751 N N . SER A 1 580 ? -20.200 -0.123 28.800 1.00 62.28 580 SER A N 1
ATOM 4752 C CA . SER A 1 580 ? -19.230 0.396 29.771 1.00 62.28 580 SER A CA 1
ATOM 4753 C C . SER A 1 580 ? -19.963 0.987 30.975 1.00 62.28 580 SER A C 1
ATOM 4755 O O . SER A 1 580 ? -20.828 1.862 30.862 1.00 62.28 580 SER A O 1
ATOM 4757 N N . GLN A 1 581 ? -19.649 0.445 32.150 1.00 69.88 581 GLN A N 1
ATOM 4758 C CA . GLN A 1 581 ? -20.081 0.973 33.436 1.00 69.88 581 GLN A CA 1
ATOM 4759 C C . GLN A 1 581 ? -18.833 1.251 34.258 1.00 69.88 581 GLN A C 1
ATOM 4761 O O . GLN A 1 581 ? -18.174 0.318 34.706 1.00 69.88 581 GLN A O 1
ATOM 4766 N N . GLU A 1 582 ? -18.572 2.525 34.496 1.00 75.31 582 GLU A N 1
ATOM 4767 C CA . GLU A 1 582 ? -17.504 2.986 35.371 1.00 75.31 582 GLU A CA 1
ATOM 4768 C C . GLU A 1 582 ? -18.145 3.515 36.649 1.00 75.31 582 GLU A C 1
ATOM 4770 O O . GLU A 1 582 ? -19.041 4.364 36.614 1.00 75.31 582 GLU A O 1
ATOM 4775 N N . VAL A 1 583 ? -17.718 2.978 37.787 1.00 80.31 583 VAL A N 1
ATOM 4776 C CA . VAL A 1 583 ? -18.114 3.468 39.109 1.00 80.31 583 VAL A CA 1
ATOM 4777 C C . VAL A 1 583 ? -16.835 3.785 39.858 1.00 80.31 583 VAL A C 1
ATOM 4779 O O . VAL A 1 583 ? -15.999 2.902 40.024 1.00 80.31 583 VAL A O 1
ATOM 4782 N N . LEU A 1 584 ? -16.702 5.029 40.301 1.00 81.06 584 LEU A N 1
ATOM 4783 C CA . LEU A 1 584 ? -15.621 5.496 41.154 1.00 81.06 584 LEU A CA 1
ATOM 4784 C C . LEU A 1 584 ? -16.228 6.011 42.457 1.00 81.06 584 LEU A C 1
ATOM 4786 O O . LEU A 1 584 ? -17.072 6.907 42.446 1.00 81.06 584 LEU A O 1
ATOM 4790 N N . MET A 1 585 ? -15.802 5.446 43.577 1.00 82.31 585 MET A N 1
ATOM 4791 C CA . MET A 1 585 ? -16.146 5.914 44.913 1.00 82.31 585 MET A CA 1
ATOM 4792 C C . MET A 1 585 ? -14.886 6.449 45.580 1.00 82.31 585 MET A C 1
ATOM 4794 O O . MET A 1 585 ? -13.903 5.727 45.664 1.00 82.31 585 MET A O 1
ATOM 4798 N N . CYS A 1 586 ? -14.917 7.674 46.088 1.00 79.50 586 CYS A N 1
ATOM 4799 C CA . CYS A 1 586 ? -13.812 8.294 46.811 1.00 79.50 586 CYS A CA 1
ATOM 4800 C C . CYS A 1 586 ? -14.277 8.654 48.222 1.00 79.50 586 CYS A C 1
ATOM 4802 O O . CYS A 1 586 ? -15.285 9.342 48.395 1.00 79.50 586 CYS A O 1
ATOM 4804 N N . GLY A 1 587 ? -13.552 8.193 49.235 1.00 81.69 587 GLY A N 1
ATOM 4805 C CA . GLY A 1 587 ? -13.796 8.509 50.638 1.00 81.69 587 GLY A CA 1
ATOM 4806 C C . GLY A 1 587 ? -12.500 8.834 51.375 1.00 81.69 587 GLY A C 1
ATOM 4807 O O . GLY A 1 587 ? -11.412 8.770 50.812 1.00 81.69 587 GLY A O 1
ATOM 4808 N N . SER A 1 588 ? -12.610 9.154 52.663 1.00 74.06 588 SER A N 1
ATOM 4809 C CA . SER A 1 588 ? -11.462 9.507 53.513 1.00 74.06 588 SER A CA 1
ATOM 4810 C C . SER A 1 588 ? -10.441 8.378 53.701 1.00 74.06 588 SER A C 1
ATOM 4812 O O . SER A 1 588 ? -9.311 8.645 54.089 1.00 74.06 588 SER A O 1
ATOM 4814 N N . LEU A 1 589 ? -10.829 7.128 53.427 1.00 74.69 589 LEU A N 1
ATOM 4815 C CA . LEU A 1 589 ? -9.985 5.937 53.566 1.00 74.69 589 LEU A CA 1
ATOM 4816 C C . LEU A 1 589 ? -9.396 5.442 52.232 1.00 74.69 589 LEU A C 1
ATOM 4818 O O . LEU A 1 589 ? -8.705 4.429 52.224 1.00 74.69 589 LEU A O 1
ATOM 4822 N N . GLY A 1 590 ? -9.683 6.114 51.111 1.00 77.88 590 GLY A N 1
ATOM 4823 C CA . GLY A 1 590 ? -9.207 5.717 49.783 1.00 77.88 590 GLY A CA 1
ATOM 4824 C C . GLY A 1 590 ? -10.280 5.799 48.698 1.00 77.88 590 GLY A C 1
ATOM 4825 O O . GLY A 1 590 ? -11.335 6.413 48.881 1.00 77.88 590 GLY A O 1
ATOM 4826 N N . HIS A 1 591 ? -10.005 5.172 47.554 1.00 75.81 591 HIS A N 1
ATOM 4827 C CA . HIS A 1 591 ? -10.914 5.130 46.412 1.00 75.81 591 HIS A CA 1
ATOM 4828 C C . HIS A 1 591 ? -11.157 3.692 45.938 1.00 75.81 591 HIS A C 1
ATOM 4830 O O . HIS A 1 591 ? -10.303 2.825 46.088 1.00 75.81 591 HIS A O 1
ATOM 4836 N N . LEU A 1 592 ? -12.344 3.443 45.391 1.00 78.50 592 LEU A N 1
ATOM 4837 C CA . LEU A 1 592 ? -12.771 2.162 44.839 1.00 78.50 592 LEU A CA 1
ATOM 4838 C C . LEU A 1 592 ? -13.252 2.392 43.405 1.00 78.50 592 LEU A C 1
ATOM 4840 O O . LEU A 1 592 ? -14.177 3.178 43.186 1.00 78.50 592 LEU A O 1
ATOM 4844 N N . SER A 1 593 ? -12.650 1.703 42.444 1.00 75.00 593 SER A N 1
ATOM 4845 C CA . SER A 1 593 ? -13.014 1.744 41.028 1.00 75.00 593 SER A CA 1
ATOM 4846 C C . SER A 1 593 ? -13.629 0.405 40.590 1.00 75.00 593 SER A C 1
ATOM 4848 O O . SER A 1 593 ? -13.362 -0.655 41.156 1.00 75.00 593 SER A O 1
ATOM 4850 N N . LYS A 1 594 ? -14.501 0.439 39.579 1.00 67.50 594 LYS A N 1
ATOM 4851 C CA . LYS A 1 594 ? -15.000 -0.749 38.870 1.00 67.50 594 LYS A CA 1
ATOM 4852 C C . LYS A 1 594 ? -14.580 -0.651 37.399 1.00 67.50 594 LYS A C 1
ATOM 4854 O O . LYS A 1 594 ? -15.180 0.137 36.671 1.00 67.50 594 LYS A O 1
ATOM 4859 N N . GLY A 1 595 ? -13.592 -1.451 36.980 1.00 60.84 595 GLY A N 1
ATOM 4860 C CA . GLY A 1 595 ? -13.023 -1.504 35.620 1.00 60.84 595 GLY A CA 1
ATOM 4861 C C . GLY A 1 595 ? -12.014 -2.657 35.444 1.00 60.84 595 GLY A C 1
ATOM 4862 O O . GLY A 1 595 ? -11.752 -3.381 36.402 1.00 60.84 595 GLY A O 1
ATOM 4863 N N . GLU A 1 596 ? -11.487 -2.873 34.230 1.00 49.62 596 GLU A N 1
ATOM 4864 C CA . GLU A 1 596 ? -10.361 -3.802 34.003 1.00 49.62 596 GLU A CA 1
ATOM 4865 C C . GLU A 1 596 ? -9.085 -3.211 34.622 1.00 49.62 596 GLU A C 1
ATOM 4867 O O . GLU A 1 596 ? -8.664 -2.118 34.249 1.00 49.62 596 GLU A O 1
ATOM 4872 N N . ALA A 1 597 ? -8.497 -3.916 35.592 1.00 43.53 597 ALA A N 1
ATOM 4873 C CA . ALA A 1 597 ? -7.357 -3.430 36.363 1.00 43.53 597 ALA A CA 1
ATOM 4874 C C . ALA A 1 597 ? -6.018 -3.736 35.673 1.00 43.53 597 ALA A C 1
ATOM 4876 O O . ALA A 1 597 ? -5.687 -4.891 35.392 1.00 43.53 597 ALA A O 1
ATOM 4877 N N . THR A 1 598 ? -5.194 -2.707 35.480 1.00 47.47 598 THR A N 1
ATOM 4878 C CA . THR A 1 598 ? -3.766 -2.835 35.162 1.00 47.47 598 THR A CA 1
ATOM 4879 C C . THR A 1 598 ? -2.951 -3.034 36.445 1.00 47.47 598 THR A C 1
ATOM 4881 O O . THR A 1 598 ? -2.618 -2.084 37.141 1.00 47.47 598 THR A O 1
ATOM 4884 N N . GLN A 1 599 ? -2.655 -4.300 36.753 1.00 46.09 599 GLN A N 1
ATOM 4885 C CA . GLN A 1 599 ? -1.561 -4.867 37.572 1.00 46.09 599 GLN A CA 1
ATOM 4886 C C . GLN A 1 599 ? -1.089 -4.213 38.908 1.00 46.09 599 GLN A C 1
ATOM 4888 O O . GLN A 1 599 ? -0.054 -4.643 39.409 1.00 46.09 599 GLN A O 1
ATOM 4893 N N . MET A 1 600 ? -1.768 -3.243 39.533 1.00 44.91 600 MET A N 1
ATOM 4894 C CA . MET A 1 600 ? -1.383 -2.709 40.869 1.00 44.91 600 MET A CA 1
ATOM 4895 C C . MET A 1 600 ? -2.560 -2.450 41.832 1.00 44.91 600 MET A C 1
ATOM 4897 O O . MET A 1 600 ? -2.376 -1.826 42.870 1.00 44.91 600 MET A O 1
ATOM 4901 N N . GLU A 1 601 ? -3.771 -2.922 41.534 1.00 60.16 601 GLU A N 1
ATOM 4902 C CA . GLU A 1 601 ? -4.940 -2.710 42.404 1.00 60.16 601 GLU A CA 1
ATOM 4903 C C . GLU A 1 601 ? -5.284 -3.980 43.202 1.00 60.16 601 GLU A C 1
ATOM 4905 O O . GLU A 1 601 ? -5.386 -5.073 42.636 1.00 60.16 601 GLU A O 1
ATOM 4910 N N . GLU A 1 602 ? -5.483 -3.850 44.521 1.00 54.06 602 GLU A N 1
ATOM 4911 C CA . GLU A 1 602 ? -5.970 -4.950 45.360 1.00 54.06 602 GLU A CA 1
ATOM 4912 C C . GLU A 1 602 ? -7.438 -5.234 45.020 1.00 54.06 602 GLU A C 1
ATOM 4914 O O . GLU A 1 602 ? -8.340 -4.431 45.273 1.00 54.06 602 GLU A O 1
ATOM 4919 N N . ALA A 1 603 ? -7.689 -6.394 44.417 1.00 57.44 603 ALA A N 1
ATOM 4920 C CA . ALA A 1 603 ? -9.030 -6.800 44.034 1.00 57.44 603 ALA A CA 1
ATOM 4921 C C . ALA A 1 603 ? -9.876 -7.132 45.278 1.00 57.44 603 ALA A C 1
ATOM 4923 O O . ALA A 1 603 ? -9.908 -8.268 45.745 1.00 57.44 603 ALA A O 1
ATOM 4924 N N . VAL A 1 604 ? -10.610 -6.138 45.787 1.00 60.72 604 VAL A N 1
ATOM 4925 C CA . VAL A 1 604 ? -11.500 -6.278 46.959 1.00 60.72 604 VAL A CA 1
ATOM 4926 C C . VAL A 1 604 ? -12.636 -7.276 46.700 1.00 60.72 604 VAL A C 1
ATOM 4928 O O . VAL A 1 604 ? -13.121 -7.945 47.614 1.00 60.72 604 VAL A O 1
ATOM 4931 N N . TYR A 1 605 ? -13.090 -7.380 45.447 1.00 55.91 605 TYR A N 1
ATOM 4932 C CA . TYR A 1 605 ? -14.146 -8.305 45.052 1.00 55.91 605 TYR A CA 1
ATOM 4933 C C . TYR A 1 605 ? -14.026 -8.690 43.576 1.00 55.91 605 TYR A C 1
ATOM 4935 O O . TYR A 1 605 ? -14.267 -7.875 42.686 1.00 55.91 605 TYR A O 1
ATOM 4943 N N . VAL A 1 606 ? -13.713 -9.959 43.321 1.00 53.84 606 VAL A N 1
ATOM 4944 C CA . VAL A 1 606 ? -13.803 -10.573 41.993 1.00 53.84 606 VAL A CA 1
ATOM 4945 C C . VAL A 1 606 ? -15.071 -11.415 41.961 1.00 53.84 606 VAL A C 1
ATOM 4947 O O . VAL A 1 606 ? -15.290 -12.268 42.821 1.00 53.84 606 VAL A O 1
ATOM 4950 N N . ASP A 1 607 ? -15.949 -11.161 40.995 1.00 55.47 607 ASP A N 1
ATOM 4951 C CA . ASP A 1 607 ? -17.223 -11.867 40.899 1.00 55.47 607 ASP A CA 1
ATOM 4952 C C . ASP A 1 607 ? -16.994 -13.301 40.383 1.00 55.47 607 ASP A C 1
ATOM 4954 O O . ASP A 1 607 ? -16.945 -13.548 39.185 1.00 55.47 607 ASP A O 1
ATOM 4958 N N . VAL A 1 608 ? -16.865 -14.258 41.309 1.00 46.75 608 VAL A N 1
ATOM 4959 C CA . VAL A 1 608 ? -16.509 -15.682 41.083 1.00 46.75 608 VAL A CA 1
ATOM 4960 C C . VAL A 1 608 ? -17.498 -16.440 40.169 1.00 46.75 608 VAL A C 1
ATOM 4962 O O . VAL A 1 608 ? -17.254 -17.577 39.776 1.00 46.75 608 VAL A O 1
ATOM 4965 N N . GLN A 1 609 ? -18.622 -15.827 39.782 1.00 50.62 609 GLN A N 1
ATOM 4966 C CA . GLN A 1 609 ? -19.546 -16.363 38.776 1.00 50.62 609 GLN A CA 1
ATOM 4967 C C . GLN A 1 609 ? -19.301 -15.746 37.396 1.00 50.62 609 GLN A C 1
ATOM 4969 O O . GLN A 1 609 ? -20.218 -15.169 36.794 1.00 50.62 609 GLN A O 1
ATOM 4974 N N . ASP A 1 610 ? -18.084 -15.863 36.877 1.00 48.12 610 ASP A N 1
ATOM 4975 C CA . ASP A 1 610 ? -17.897 -15.765 35.436 1.00 48.12 610 ASP A CA 1
ATOM 4976 C C . ASP A 1 610 ? -18.536 -17.003 34.803 1.00 48.12 610 ASP A C 1
ATOM 4978 O O . ASP A 1 610 ? -18.113 -18.148 34.989 1.00 48.12 610 ASP A O 1
ATOM 4982 N N . LEU A 1 611 ? -19.653 -16.768 34.111 1.00 51.81 611 LEU A N 1
ATOM 4983 C CA . LEU A 1 611 ? -20.292 -17.755 33.251 1.00 51.81 611 LEU A CA 1
ATOM 4984 C C . LEU A 1 611 ? -19.199 -18.335 32.346 1.00 51.81 611 LEU A C 1
ATOM 4986 O O . LEU A 1 611 ? -18.647 -17.609 31.527 1.00 51.81 611 LEU A O 1
ATOM 4990 N N . HIS A 1 612 ? -18.896 -19.631 32.471 1.00 49.09 612 HIS A N 1
ATOM 4991 C CA . HIS A 1 612 ? -17.894 -20.341 31.653 1.00 49.09 612 HIS A CA 1
ATOM 4992 C C . HIS A 1 612 ? -18.328 -20.495 30.176 1.00 49.09 612 HIS A C 1
ATOM 4994 O O . HIS A 1 612 ? -17.918 -21.420 29.481 1.00 49.09 612 HIS A O 1
ATOM 5000 N N . PHE A 1 613 ? -19.205 -19.616 29.695 1.00 49.34 613 PHE A N 1
ATOM 5001 C CA . PHE A 1 613 ? -19.722 -19.600 28.341 1.00 49.34 613 PHE A CA 1
ATOM 5002 C C . PHE A 1 613 ? -19.094 -18.429 27.584 1.00 49.34 613 PHE A C 1
ATOM 5004 O O . PHE A 1 613 ? -19.151 -17.283 28.036 1.00 49.34 613 PHE A O 1
ATOM 5011 N N . ALA A 1 614 ? -18.504 -18.708 26.422 1.00 45.78 614 ALA A N 1
ATOM 5012 C CA . ALA A 1 614 ? -17.946 -17.683 25.554 1.00 45.78 614 ALA A CA 1
ATOM 5013 C C . ALA A 1 614 ? -19.074 -16.759 25.054 1.00 45.78 614 ALA A C 1
ATOM 5015 O O . ALA A 1 614 ? -19.849 -17.101 24.168 1.00 45.78 614 ALA A O 1
ATOM 5016 N N . THR A 1 615 ? -19.185 -15.555 25.620 1.00 49.06 615 THR A N 1
ATOM 5017 C CA . THR A 1 615 ? -20.185 -14.538 25.225 1.00 49.06 615 THR A CA 1
ATOM 5018 C C . THR A 1 615 ? -19.916 -13.893 23.862 1.00 49.06 615 THR A C 1
ATOM 5020 O O . THR A 1 615 ? -20.551 -12.901 23.516 1.00 49.06 615 THR A O 1
ATOM 5023 N N . SER A 1 616 ? -18.973 -14.418 23.079 1.00 49.22 616 SER A N 1
ATOM 5024 C CA . SER A 1 616 ? -18.629 -13.912 21.746 1.00 49.22 616 SER A CA 1
ATOM 5025 C C . SER A 1 616 ? -19.788 -13.996 20.745 1.00 49.22 616 SER A C 1
ATOM 5027 O O . SER A 1 616 ? -19.769 -13.253 19.762 1.00 49.22 616 SER A O 1
ATOM 5029 N N . GLU A 1 617 ? -20.803 -14.825 21.015 1.00 48.28 617 GLU A N 1
ATOM 5030 C CA . GLU A 1 617 ? -21.940 -15.078 20.115 1.00 48.28 617 GLU A CA 1
ATOM 5031 C C . GLU A 1 617 ? -23.286 -14.495 20.583 1.00 48.28 617 GLU A C 1
ATOM 5033 O O . GLU A 1 617 ? -24.263 -14.511 19.836 1.00 48.28 617 GLU A O 1
ATOM 5038 N N . THR A 1 618 ? -23.378 -13.947 21.799 1.00 51.97 618 THR A N 1
ATOM 5039 C CA . THR A 1 618 ? -24.654 -13.451 22.339 1.00 51.97 618 THR A CA 1
ATOM 5040 C C . THR A 1 618 ? -24.809 -11.943 22.146 1.00 51.97 618 THR A C 1
ATOM 5042 O O . THR A 1 618 ? -23.987 -11.167 22.623 1.00 51.97 618 THR A O 1
ATOM 5045 N N . LEU A 1 619 ? -25.915 -11.521 21.523 1.00 54.53 619 LEU A N 1
ATOM 5046 C CA . LEU A 1 619 ? -26.293 -10.109 21.317 1.00 54.53 619 LEU A CA 1
ATOM 5047 C C . LEU A 1 619 ? -26.652 -9.352 22.616 1.00 54.53 619 LEU A C 1
ATOM 5049 O O . LEU A 1 619 ? -26.823 -8.136 22.590 1.00 54.53 619 LEU A O 1
ATOM 5053 N N . LEU A 1 620 ? -26.803 -10.053 23.746 1.00 55.41 620 LEU A N 1
ATOM 5054 C CA . LEU A 1 620 ? -27.206 -9.476 25.032 1.00 55.41 620 LEU A CA 1
ATOM 5055 C C . LEU A 1 620 ? -25.983 -9.161 25.915 1.00 55.41 620 LEU A C 1
ATOM 5057 O O . LEU A 1 620 ? -25.128 -10.030 26.091 1.00 55.41 620 LEU A O 1
ATOM 5061 N N . PRO A 1 621 ? -25.904 -7.966 26.535 1.00 60.94 621 PRO A N 1
ATOM 5062 C CA . PRO A 1 621 ? -24.838 -7.639 27.481 1.00 60.94 621 PRO A CA 1
ATOM 5063 C C . PRO A 1 621 ? -24.739 -8.634 28.649 1.00 60.94 621 PRO A C 1
ATOM 5065 O O . PRO A 1 621 ? -25.754 -9.057 29.210 1.00 60.94 621 PRO A O 1
ATOM 5068 N N . ARG A 1 622 ? -23.503 -8.942 29.075 1.00 62.00 622 ARG A N 1
ATOM 5069 C CA . ARG A 1 622 ? -23.182 -9.895 30.162 1.00 62.00 622 ARG A CA 1
ATOM 5070 C C . ARG A 1 622 ? -23.998 -9.681 31.438 1.00 62.00 622 ARG A C 1
ATOM 5072 O O . ARG A 1 622 ? -24.404 -10.651 32.073 1.00 62.00 622 ARG A O 1
ATOM 5079 N N . LEU A 1 623 ? -24.273 -8.426 31.797 1.00 62.19 623 LEU A N 1
ATOM 5080 C CA . LEU A 1 623 ? -25.043 -8.076 32.992 1.00 62.19 623 LEU A CA 1
ATOM 5081 C C . LEU A 1 623 ? -26.475 -8.637 32.948 1.00 62.19 623 LEU A C 1
ATOM 5083 O O . LEU A 1 623 ? -26.951 -9.176 33.947 1.00 62.19 623 LEU A O 1
ATOM 5087 N N . TYR A 1 624 ? -27.139 -8.568 31.790 1.00 63.38 624 TYR A N 1
ATOM 5088 C CA . TYR A 1 624 ? -28.489 -9.109 31.616 1.00 63.38 624 TYR A CA 1
ATOM 5089 C C . TYR A 1 624 ? -28.494 -10.633 31.671 1.00 63.38 624 TYR A C 1
ATOM 5091 O O . TYR A 1 624 ? -29.349 -11.218 32.334 1.00 63.38 624 TYR A O 1
ATOM 5099 N N . ILE A 1 625 ? -27.505 -11.272 31.038 1.00 66.50 625 ILE A N 1
ATOM 5100 C CA . ILE A 1 625 ? -27.341 -12.732 31.078 1.00 66.50 625 ILE A CA 1
ATOM 5101 C C . ILE A 1 625 ? -27.144 -13.188 32.528 1.00 66.50 625 ILE A C 1
ATOM 5103 O O . ILE A 1 625 ? -27.821 -14.101 32.995 1.00 66.50 625 ILE A O 1
ATOM 5107 N N . LYS A 1 626 ? -26.283 -12.500 33.284 1.00 65.50 626 LYS A N 1
ATOM 5108 C CA . LYS A 1 626 ? -26.022 -12.806 34.693 1.00 65.50 626 LYS A CA 1
ATOM 5109 C C . LYS A 1 626 ? -27.251 -12.607 35.578 1.00 65.50 626 LYS A C 1
ATOM 5111 O O . LYS A 1 626 ? -27.530 -13.456 36.423 1.00 65.50 626 LYS A O 1
ATOM 5116 N N . GLY A 1 627 ? -27.995 -11.520 35.372 1.00 67.56 627 GLY A N 1
ATOM 5117 C CA . GLY A 1 627 ? -29.264 -11.271 36.058 1.00 67.56 627 GLY A CA 1
ATOM 5118 C C . GLY A 1 627 ? -30.281 -12.385 35.799 1.00 67.56 627 GLY A C 1
ATOM 5119 O O . GLY A 1 627 ? -30.867 -12.913 36.744 1.00 67.56 627 GLY A O 1
ATOM 5120 N N . LEU A 1 628 ? -30.412 -12.813 34.539 1.00 66.56 628 LEU A N 1
ATOM 5121 C CA . LEU A 1 628 ? -31.285 -13.918 34.147 1.00 66.56 628 LEU A CA 1
ATOM 5122 C C . LEU A 1 628 ? -30.860 -15.236 34.808 1.00 66.56 628 LEU A C 1
ATOM 5124 O O . LEU A 1 628 ? -31.691 -15.922 35.399 1.00 66.56 628 LEU A O 1
ATOM 5128 N N . CYS A 1 629 ? -29.568 -15.570 34.777 1.00 66.38 629 CYS A N 1
ATOM 5129 C CA . CYS A 1 629 ? -29.045 -16.771 35.424 1.00 66.38 629 CYS A CA 1
ATOM 5130 C C . CYS A 1 629 ? -29.293 -16.763 36.936 1.00 66.38 629 CYS A C 1
ATOM 5132 O O . CYS A 1 629 ? -29.759 -17.764 37.474 1.00 66.38 629 CYS A O 1
ATOM 5134 N N . LYS A 1 630 ? -29.050 -15.637 37.623 1.00 67.50 630 LYS A N 1
ATOM 5135 C CA . LYS A 1 630 ? -29.317 -15.508 39.065 1.00 67.50 630 LYS A CA 1
ATOM 5136 C C . LYS A 1 630 ? -30.801 -15.673 39.388 1.00 67.50 630 LYS A C 1
ATOM 5138 O O . LYS A 1 630 ? -31.132 -16.399 40.320 1.00 67.50 630 LYS A O 1
ATOM 5143 N N . MET A 1 631 ? -31.687 -15.073 38.594 1.00 68.62 631 MET A N 1
ATOM 5144 C CA . MET A 1 631 ? -33.135 -15.221 38.753 1.00 68.62 631 MET A CA 1
ATOM 5145 C C . MET A 1 631 ? -33.574 -16.684 38.591 1.00 68.62 631 MET A C 1
ATOM 5147 O O . MET A 1 631 ? -34.310 -17.208 39.425 1.00 68.62 631 MET A O 1
ATOM 5151 N N . VAL A 1 632 ? -33.087 -17.368 37.552 1.00 69.75 632 VAL A N 1
ATOM 5152 C CA . VAL A 1 632 ? -33.398 -18.785 37.301 1.00 69.75 632 VAL A CA 1
ATOM 5153 C C . VAL A 1 632 ? -32.824 -19.689 38.398 1.00 69.75 632 VAL A C 1
ATOM 5155 O O . VAL A 1 632 ? -33.491 -20.635 38.817 1.00 69.75 632 VAL A O 1
ATOM 5158 N N . CYS A 1 633 ? -31.623 -19.401 38.906 1.00 65.31 633 CYS A N 1
ATOM 5159 C CA . CYS A 1 633 ? -31.025 -20.132 40.025 1.00 65.31 633 CYS A CA 1
ATOM 5160 C C . CYS A 1 633 ? -31.816 -19.946 41.327 1.00 65.31 633 CYS A C 1
ATOM 5162 O O . CYS A 1 633 ? -32.132 -20.939 41.977 1.00 65.31 633 CYS A O 1
ATOM 5164 N N . ALA A 1 634 ? -32.211 -18.717 41.663 1.00 68.56 634 ALA A N 1
ATOM 5165 C CA . ALA A 1 634 ? -33.046 -18.434 42.832 1.00 68.56 634 ALA A CA 1
ATOM 5166 C C . ALA A 1 634 ? -34.406 -19.150 42.747 1.00 68.56 634 ALA A C 1
ATOM 5168 O O . ALA A 1 634 ? -34.867 -19.758 43.715 1.00 68.56 634 ALA A O 1
ATOM 5169 N N . LEU A 1 635 ? -35.018 -19.162 41.557 1.00 71.44 635 LEU A N 1
ATOM 5170 C CA . LEU A 1 635 ? -36.214 -19.959 41.276 1.00 71.44 635 LEU A CA 1
ATOM 5171 C C . LEU A 1 635 ? -35.949 -21.453 41.488 1.00 71.44 635 LEU A C 1
ATOM 5173 O O . LEU A 1 635 ? -36.691 -22.109 42.211 1.00 71.44 635 LEU A O 1
ATOM 5177 N N . LYS A 1 636 ? -34.876 -22.006 40.921 1.00 75.19 636 LYS A N 1
ATOM 5178 C CA . LYS A 1 636 ? -34.504 -23.417 41.104 1.00 75.19 636 LYS A CA 1
ATOM 5179 C C . LYS A 1 636 ? -34.337 -23.783 42.585 1.00 75.19 636 LYS A C 1
ATOM 5181 O O . LYS A 1 636 ? -34.825 -24.831 42.998 1.00 75.19 636 LYS A O 1
ATOM 5186 N N . GLU A 1 637 ? -33.674 -22.939 43.371 1.00 72.69 637 GLU A N 1
ATOM 5187 C CA . GLU A 1 637 ? -33.471 -23.140 44.812 1.00 72.69 637 GLU A CA 1
ATOM 5188 C C . GLU A 1 637 ? -34.788 -23.097 45.594 1.00 72.69 637 GLU A C 1
ATOM 5190 O O . GLU A 1 637 ? -34.999 -23.919 46.485 1.00 72.69 637 GLU A O 1
ATOM 5195 N N . SER A 1 638 ? -35.722 -22.222 45.207 1.00 72.75 638 SER A N 1
ATOM 5196 C CA . SER A 1 638 ? -37.058 -22.147 45.818 1.00 72.75 638 SER A CA 1
ATOM 5197 C C . SER A 1 638 ? -37.875 -23.441 45.681 1.00 72.75 638 SER A C 1
ATOM 5199 O O . SER A 1 638 ? -38.697 -23.754 46.544 1.00 72.75 638 SER A O 1
ATOM 5201 N N . PHE A 1 639 ? -37.588 -24.236 44.642 1.00 70.12 639 PHE A N 1
ATOM 5202 C CA . PHE A 1 639 ? -38.220 -25.528 44.355 1.00 70.12 639 PHE A CA 1
ATOM 5203 C C . PHE A 1 639 ? -37.347 -26.744 44.720 1.00 70.12 639 PHE A C 1
ATOM 5205 O O . PHE A 1 639 ? -37.695 -27.869 44.363 1.00 70.12 639 PHE A O 1
ATOM 5212 N N . ALA A 1 640 ? -36.210 -26.553 45.401 1.00 67.19 640 ALA A N 1
ATOM 5213 C CA . ALA A 1 640 ? -35.286 -27.643 45.731 1.00 67.19 640 ALA A CA 1
ATOM 5214 C C . ALA A 1 640 ? -35.707 -28.474 46.962 1.00 67.19 640 ALA A C 1
ATOM 5216 O O . ALA A 1 640 ? -35.198 -29.582 47.149 1.00 67.19 640 ALA A O 1
ATOM 5217 N N . SER A 1 641 ? -36.626 -27.968 47.793 1.00 60.62 641 SER A N 1
ATOM 5218 C CA . SER A 1 641 ? -37.151 -28.703 48.952 1.00 60.62 641 SER A CA 1
ATOM 5219 C C . SER A 1 641 ? -38.062 -29.862 48.531 1.00 60.62 641 SER A C 1
ATOM 5221 O O . SER A 1 641 ? -38.796 -29.763 47.550 1.00 60.62 641 SER A O 1
ATOM 5223 N N . LYS A 1 642 ? -38.021 -30.969 49.286 1.00 55.84 642 LYS A N 1
ATOM 5224 C CA . LYS A 1 642 ? -38.894 -32.145 49.098 1.00 55.84 642 LYS A CA 1
ATOM 5225 C C . LYS A 1 642 ? -40.291 -31.968 49.704 1.00 55.84 642 LYS A C 1
ATOM 5227 O O . LYS A 1 642 ? -41.161 -32.795 49.447 1.00 55.84 642 LYS A O 1
ATOM 5232 N N . GLU A 1 643 ? -40.501 -30.933 50.511 1.00 50.41 643 GLU A N 1
ATOM 5233 C CA . GLU A 1 643 ? -41.815 -30.626 51.076 1.00 50.41 643 GLU A CA 1
ATOM 5234 C C . GLU A 1 643 ? -42.713 -29.974 50.017 1.00 50.41 643 GLU A C 1
ATOM 5236 O O . GLU A 1 643 ? -42.251 -29.224 49.160 1.00 50.41 643 GLU A O 1
ATOM 5241 N N . SER A 1 644 ? -44.016 -30.257 50.065 1.00 54.41 644 SER A N 1
ATOM 5242 C CA . SER A 1 644 ? -45.013 -29.846 49.061 1.00 54.41 644 SER A CA 1
ATOM 5243 C C . SER A 1 644 ? -45.202 -28.328 48.912 1.00 54.41 644 SER A C 1
ATOM 5245 O O . SER A 1 644 ? -45.929 -27.890 48.021 1.00 54.41 644 SER A O 1
ATOM 5247 N N . ASN A 1 645 ? -44.541 -27.526 49.749 1.00 59.78 645 ASN A N 1
ATOM 5248 C CA . ASN A 1 645 ? -44.578 -26.071 49.724 1.00 59.78 645 ASN A CA 1
ATOM 5249 C C . ASN A 1 645 ? -43.209 -25.519 49.308 1.00 59.78 645 ASN A C 1
ATOM 5251 O O . ASN A 1 645 ? -42.200 -25.738 49.975 1.00 59.78 645 ASN A O 1
ATOM 5255 N N . TRP A 1 646 ? -43.179 -24.780 48.199 1.00 65.00 646 TRP A N 1
ATOM 5256 C CA . TRP A 1 646 ? -41.982 -24.075 47.739 1.00 65.00 646 TRP A CA 1
ATOM 5257 C C . TRP A 1 646 ? -41.546 -23.004 48.752 1.00 65.00 646 TRP A C 1
ATOM 5259 O O . TRP A 1 646 ? -42.369 -22.334 49.384 1.00 65.00 646 TRP A O 1
ATOM 5269 N N . ILE A 1 647 ? -40.236 -22.837 48.912 1.00 68.19 647 ILE A N 1
ATOM 5270 C CA . ILE A 1 647 ? -39.659 -21.910 49.887 1.00 68.19 647 ILE A CA 1
ATOM 5271 C C . ILE A 1 647 ? -39.598 -20.530 49.234 1.00 68.19 647 ILE A C 1
ATOM 5273 O O . ILE A 1 647 ? -38.900 -20.348 48.245 1.00 68.19 647 ILE A O 1
ATOM 5277 N N . LYS A 1 648 ? -40.296 -19.532 49.790 1.00 67.81 648 LYS A N 1
ATOM 5278 C CA . LYS A 1 648 ? -40.325 -18.166 49.224 1.00 67.81 648 LYS A CA 1
ATOM 5279 C C . LYS A 1 648 ? -39.026 -17.379 49.441 1.00 67.81 648 LYS A C 1
ATOM 5281 O O . LYS A 1 648 ? -38.745 -16.455 48.686 1.00 67.81 648 LYS A O 1
ATOM 5286 N N . LYS A 1 649 ? -38.226 -17.746 50.449 1.00 68.12 649 LYS A N 1
ATOM 5287 C CA . LYS A 1 649 ? -37.016 -17.022 50.888 1.00 68.12 649 LYS A CA 1
ATOM 5288 C C . LYS A 1 649 ? -35.979 -16.785 49.763 1.00 68.12 649 LYS A C 1
ATOM 5290 O O . LYS A 1 649 ? -35.524 -15.655 49.641 1.00 68.12 649 LYS A O 1
ATOM 5295 N N . PRO A 1 650 ? -35.655 -17.754 48.881 1.00 65.56 650 PRO A N 1
ATOM 5296 C CA . PRO A 1 650 ? -34.744 -17.530 47.750 1.00 65.56 650 PRO A CA 1
ATOM 5297 C C . PRO A 1 650 ? -35.266 -16.525 46.712 1.00 65.56 650 PRO A C 1
ATOM 5299 O O . PRO A 1 650 ? -34.477 -15.840 46.071 1.00 65.56 650 PRO A O 1
ATOM 5302 N N . VAL A 1 651 ? -36.591 -16.405 46.558 1.00 66.00 651 VAL A N 1
ATOM 5303 C CA . VAL A 1 651 ? -37.238 -15.504 45.580 1.00 66.00 651 VAL A CA 1
ATOM 5304 C C . VAL A 1 651 ? -37.660 -14.175 46.218 1.00 66.00 651 VAL A C 1
ATOM 5306 O O . VAL A 1 651 ? -38.021 -13.251 45.505 1.00 66.00 651 VAL A O 1
ATOM 5309 N N . GLN A 1 652 ? -37.559 -14.018 47.545 1.00 65.62 652 GLN A N 1
ATOM 5310 C CA . GLN A 1 652 ? -37.812 -12.737 48.226 1.00 65.62 652 GLN A CA 1
ATOM 5311 C C . GLN A 1 652 ? -36.863 -11.618 47.774 1.00 65.62 652 GLN A C 1
ATOM 5313 O O . GLN A 1 652 ? -37.203 -10.451 47.920 1.00 65.62 652 GLN A O 1
ATOM 5318 N N . ALA A 1 653 ? -35.700 -11.963 47.214 1.00 56.66 653 ALA A N 1
ATOM 5319 C CA . ALA A 1 653 ? -34.767 -11.012 46.612 1.00 56.66 653 ALA A CA 1
ATOM 5320 C C . ALA A 1 653 ? -35.069 -10.700 45.129 1.00 56.66 653 ALA A C 1
ATOM 5322 O O . ALA A 1 653 ? -34.335 -9.933 44.507 1.00 56.66 653 ALA A O 1
ATOM 5323 N N . ALA A 1 654 ? -36.094 -11.323 44.533 1.00 60.00 654 ALA A N 1
ATOM 5324 C CA . ALA A 1 654 ? -36.524 -11.005 43.178 1.00 60.00 654 ALA A CA 1
ATOM 5325 C C . ALA A 1 654 ? -37.242 -9.653 43.163 1.00 60.00 654 ALA A C 1
ATOM 5327 O O . ALA A 1 654 ? -38.022 -9.354 44.066 1.00 60.00 654 ALA A O 1
ATOM 5328 N N . ALA A 1 655 ? -36.991 -8.869 42.113 1.00 58.53 655 ALA A N 1
ATOM 5329 C CA . ALA A 1 655 ? -37.586 -7.551 41.954 1.00 58.53 655 ALA A CA 1
ATOM 5330 C C . ALA A 1 655 ? -39.120 -7.636 42.011 1.00 58.53 655 ALA A C 1
ATOM 5332 O O . ALA A 1 655 ? -39.745 -8.366 41.235 1.00 58.53 655 ALA A O 1
ATOM 5333 N N . ASN A 1 656 ? -39.714 -6.898 42.939 1.00 61.88 656 ASN A N 1
ATOM 5334 C CA . ASN A 1 656 ? -41.152 -6.800 43.126 1.00 61.88 656 ASN A CA 1
ATOM 5335 C C . ASN A 1 656 ? -41.708 -5.534 42.434 1.00 61.88 656 ASN A C 1
ATOM 5337 O O . ASN A 1 656 ? -41.001 -4.799 41.740 1.00 61.88 656 ASN A O 1
ATOM 5341 N N . PHE A 1 657 ? -43.010 -5.283 42.577 1.00 56.31 657 PHE A N 1
ATOM 5342 C CA . PHE A 1 657 ? -43.648 -4.112 41.967 1.00 56.31 657 PHE A CA 1
ATOM 5343 C C . PHE A 1 657 ? -43.116 -2.778 42.525 1.00 56.31 657 PHE A C 1
ATOM 5345 O O . PHE A 1 657 ? -42.987 -1.810 41.774 1.00 56.31 657 PHE A O 1
ATOM 5352 N N . GLU A 1 658 ? -42.764 -2.727 43.812 1.00 64.50 658 GLU A N 1
ATOM 5353 C CA . GLU A 1 658 ? -42.170 -1.541 44.438 1.00 64.50 658 GLU A CA 1
ATOM 5354 C C . GLU A 1 658 ? -40.766 -1.262 43.894 1.00 64.50 658 GLU A C 1
ATOM 5356 O O . GLU A 1 658 ? -40.439 -0.107 43.629 1.00 64.50 658 GLU A O 1
ATOM 5361 N N . ASP A 1 659 ? -39.978 -2.302 43.608 1.00 64.50 659 ASP A N 1
ATOM 5362 C CA . ASP A 1 659 ? -38.678 -2.165 42.944 1.00 64.50 659 ASP A CA 1
ATOM 5363 C C . ASP A 1 659 ? -38.834 -1.585 41.530 1.00 64.50 659 ASP A C 1
ATOM 5365 O O . ASP A 1 659 ? -38.051 -0.735 41.105 1.00 64.50 659 ASP A O 1
ATOM 5369 N N . GLY A 1 660 ? -39.889 -1.978 40.808 1.00 61.31 660 GLY A N 1
ATOM 5370 C CA . GLY A 1 660 ? -40.239 -1.393 39.510 1.00 61.31 660 GLY A CA 1
ATOM 5371 C C . GLY A 1 660 ? -40.587 0.098 39.602 1.00 61.31 660 GLY A C 1
ATOM 5372 O O . GLY A 1 660 ? -40.110 0.901 38.794 1.00 61.31 660 GLY A O 1
ATOM 5373 N N . LEU A 1 661 ? -41.366 0.489 40.616 1.00 66.38 661 LEU A N 1
ATOM 5374 C CA . LEU A 1 661 ? -41.671 1.894 40.905 1.00 66.38 661 LEU A CA 1
ATOM 5375 C C . LEU A 1 661 ? -40.412 2.678 41.296 1.00 66.38 661 LEU A C 1
ATOM 5377 O O . LEU A 1 661 ? -40.226 3.806 40.835 1.00 66.38 661 LEU A O 1
ATOM 5381 N N . TYR A 1 662 ? -39.522 2.078 42.086 1.00 68.50 662 TYR A N 1
ATOM 5382 C CA . TYR A 1 662 ? -38.251 2.673 42.490 1.00 68.50 662 TYR A CA 1
ATOM 5383 C C . TYR A 1 662 ? -37.334 2.925 41.284 1.00 68.50 662 TYR A C 1
ATOM 5385 O O . TYR A 1 662 ? -36.832 4.036 41.102 1.00 68.50 662 TYR A O 1
ATOM 5393 N N . VAL A 1 663 ? -37.196 1.941 40.390 1.00 65.81 663 VAL A N 1
ATOM 5394 C CA . VAL A 1 663 ? -36.418 2.055 39.144 1.00 65.81 663 VAL A CA 1
ATOM 5395 C C . VAL A 1 663 ? -36.984 3.121 38.202 1.00 65.81 663 VAL A C 1
ATOM 5397 O O . VAL A 1 663 ? -36.233 3.697 37.421 1.00 65.81 663 VAL A O 1
ATOM 5400 N N . GLN A 1 664 ? -38.278 3.443 38.276 1.00 67.06 664 GLN A N 1
ATOM 5401 C CA . GLN A 1 664 ? -38.862 4.556 37.523 1.00 67.06 664 GLN A CA 1
ATOM 5402 C C . GLN A 1 664 ? -38.680 5.908 38.235 1.00 67.06 664 GLN A C 1
ATOM 5404 O O . GLN A 1 664 ? -38.423 6.930 37.588 1.00 67.06 664 GLN A O 1
ATOM 5409 N N . ALA A 1 665 ? -38.805 5.922 39.563 1.00 72.50 665 ALA A N 1
ATOM 5410 C CA . ALA A 1 665 ? -38.686 7.116 40.388 1.00 72.50 665 ALA A CA 1
ATOM 5411 C C . ALA A 1 665 ? -37.258 7.673 40.390 1.00 72.50 665 ALA A C 1
ATOM 5413 O O . ALA A 1 665 ? -37.083 8.884 40.258 1.00 72.50 665 ALA A O 1
ATOM 5414 N N . VAL A 1 666 ? -36.242 6.808 40.461 1.00 73.38 666 VAL A N 1
ATOM 5415 C CA . VAL A 1 666 ? -34.833 7.216 40.538 1.00 73.38 666 VAL A CA 1
ATOM 5416 C C . VAL A 1 666 ? -34.393 8.010 39.295 1.00 73.38 666 VAL A C 1
ATOM 5418 O O . VAL A 1 666 ? -34.042 9.176 39.458 1.00 73.38 666 VAL A O 1
ATOM 5421 N N . PRO A 1 667 ? -34.490 7.515 38.043 1.00 71.25 667 PRO A N 1
ATOM 5422 C CA . PRO A 1 667 ? -34.114 8.283 36.849 1.00 71.25 667 PRO A CA 1
ATOM 5423 C C . PRO A 1 667 ? -34.956 9.547 36.637 1.00 71.25 667 PRO A C 1
ATOM 5425 O O . PRO A 1 667 ? -34.513 10.494 35.985 1.00 71.25 667 PRO A O 1
ATOM 5428 N N . LYS A 1 668 ? -36.194 9.572 37.147 1.00 73.44 668 LYS A N 1
ATOM 5429 C CA . LYS A 1 668 ? -37.051 10.764 37.126 1.00 73.44 668 LYS A CA 1
ATOM 5430 C C . LYS A 1 668 ? -36.557 11.816 38.125 1.00 73.44 668 LYS A C 1
ATOM 5432 O O . LYS A 1 668 ? -36.508 12.992 37.779 1.00 73.44 668 LYS A O 1
ATOM 5437 N N . ALA A 1 669 ? -36.138 11.395 39.318 1.00 73.69 669 ALA A N 1
ATOM 5438 C CA . ALA A 1 669 ? -35.503 12.256 40.312 1.00 73.69 669 ALA A CA 1
ATOM 5439 C C . ALA A 1 669 ? -34.136 12.773 39.832 1.00 73.69 669 ALA A C 1
ATOM 5441 O O . ALA A 1 669 ? -33.864 13.960 39.981 1.00 73.69 669 ALA A O 1
ATOM 5442 N N . MET A 1 670 ? -33.333 11.928 39.171 1.00 74.25 670 MET A N 1
ATOM 5443 C CA . MET A 1 670 ? -32.063 12.326 38.544 1.00 74.25 670 MET A CA 1
ATOM 5444 C C . MET A 1 670 ? -32.274 13.439 37.506 1.00 74.25 670 MET A C 1
ATOM 5446 O O . MET A 1 670 ? -31.660 14.500 37.599 1.00 74.25 670 MET A O 1
ATOM 5450 N N . ARG A 1 671 ? -33.219 13.248 36.569 1.00 73.69 671 ARG A N 1
ATOM 5451 C CA . ARG A 1 671 ? -33.576 14.271 35.567 1.00 73.69 671 ARG A CA 1
ATOM 5452 C C . ARG A 1 671 ? -34.006 15.588 36.209 1.00 73.69 671 ARG A C 1
ATOM 5454 O O . ARG A 1 671 ? -33.467 16.633 35.865 1.00 73.69 671 ARG A O 1
ATOM 5461 N N . LYS A 1 672 ? -34.893 15.524 37.205 1.00 74.19 672 LYS A N 1
ATOM 5462 C CA . LYS A 1 672 ? -35.357 16.710 37.937 1.00 74.19 672 LYS A CA 1
ATOM 5463 C C . LYS A 1 672 ? -34.217 17.429 38.670 1.00 74.19 672 LYS A C 1
ATOM 5465 O O . LYS A 1 672 ? -34.171 18.651 38.669 1.00 74.19 672 LYS A O 1
ATOM 5470 N N . SER A 1 673 ? -33.288 16.679 39.264 1.00 70.56 673 SER A N 1
ATOM 5471 C CA . SER A 1 673 ? -32.104 17.221 39.942 1.00 70.56 673 SER A CA 1
ATOM 5472 C C . SER A 1 673 ? -31.141 17.924 38.975 1.00 70.56 673 SER A C 1
ATOM 5474 O O . SER A 1 673 ? -30.532 18.923 39.358 1.00 70.56 673 SER A O 1
ATOM 5476 N N . GLY A 1 674 ? -31.022 17.440 37.733 1.00 64.81 674 GLY A N 1
ATOM 5477 C CA . GLY A 1 674 ? -30.252 18.099 36.672 1.00 64.81 674 GLY A CA 1
ATOM 5478 C C . GLY A 1 674 ? -30.909 19.377 36.132 1.00 64.81 674 GLY A C 1
ATOM 5479 O O . GLY A 1 674 ? -30.204 20.306 35.757 1.00 64.81 674 GLY A O 1
ATOM 5480 N N . GLU A 1 675 ? -32.243 19.454 36.138 1.00 66.69 675 GLU A N 1
ATOM 5481 C CA . GLU A 1 675 ? -33.016 20.620 35.671 1.00 66.69 675 GLU A CA 1
ATOM 5482 C C . GLU A 1 675 ? -33.035 21.783 36.680 1.00 66.69 675 GLU A C 1
ATOM 5484 O O . GLU A 1 675 ? -33.134 22.941 36.287 1.00 66.69 675 GLU A O 1
ATOM 5489 N N . THR A 1 676 ? -32.903 21.510 37.984 1.00 56.94 676 THR A N 1
ATOM 5490 C CA . THR A 1 676 ? -32.997 22.518 39.065 1.00 56.94 676 THR A CA 1
ATOM 5491 C C . THR A 1 676 ? -31.824 23.507 39.184 1.00 56.94 676 THR A C 1
ATOM 5493 O O . THR A 1 676 ? -31.752 24.248 40.162 1.00 56.94 676 THR A O 1
ATOM 5496 N N . LYS A 1 677 ? -30.905 23.553 38.215 1.00 51.44 677 LYS A N 1
ATOM 5497 C CA . LYS A 1 677 ? -29.837 24.565 38.134 1.00 51.44 677 LYS A CA 1
ATOM 5498 C C . LYS A 1 677 ? -29.616 25.014 36.687 1.00 51.44 677 LYS A C 1
ATOM 5500 O O . LYS A 1 677 ? -28.555 24.767 36.116 1.00 51.44 677 LYS A O 1
ATOM 5505 N N . SER A 1 678 ? -30.627 25.663 36.114 1.00 37.78 678 SER A N 1
ATOM 5506 C CA . SER A 1 678 ? -30.432 26.658 35.055 1.00 37.78 678 SER A CA 1
ATOM 5507 C C . SER A 1 678 ? -30.781 28.035 35.579 1.00 37.78 678 SER A C 1
ATOM 5509 O O . SER A 1 678 ? -31.679 28.118 36.447 1.00 37.78 678 SER A O 1
#